Protein AF-0000000078837556 (afdb_homodimer)

Sequence (708 aa):
MTGGEASGSRTGGERTAYLVLGMHRSGTSAVTQLLSLAGARLPANVMPGDEYNQQGYFEPWKIAILNDERLRAAGSAWDDGFAFPFRPLAADDEALWSERARALFAEEYGRVRHPLMKDPRVTVLLPFWRKVLERQGVGARCVIPVRHPLAVAGSLQRRDGFPPEKSVLVWTAYMLAAEAYTRDLPRGFVAYDALLADWRGQVARIEAAHGAPLPKLDEKAARRIDQALSPDLRHNAGGGDLSGLGWSGDLAARVLDWFEAAARDARPARRILDEAAAEMGRRAAEMGPLVSPAARDLDVARTGLIEARRRAEHLEDVLTRQQPDLEAGWRARNALAAVEAELDAALAGEDPKSMTGGEASGSRTGGERTAYLVLGMHRSGTSAVTQLLSLAGARLPANVMPGDEYNQQGYFEPWKIAILNDERLRAAGSAWDDGFAFPFRPLAADDEALWSERARALFAEEYGRVRHPLMKDPRVTVLLPFWRKVLERQGVGARCVIPVRHPLAVAGSLQRRDGFPPEKSVLVWTAYMLAAEAYTRDLPRGFVAYDALLADWRGQVARIEAAHGAPLPKLDEKAARRIDQALSPDLRHNAGGGDLSGLGWSGDLAARVLDWFEAAARDARPARRILDEAAAEMGRRAAEMGPLVSPAARDLDVARTGLIEARRRAEHLEDVLTRQQPDLEAGWRARNALAAVEAELDAALAGEDPKS

Solvent-accessible surface area (backbone atoms only — not comparable to full-atom values): 36879 Å² total; per-residue (Å²): 138,84,79,76,79,78,78,75,74,77,79,71,74,86,29,35,28,40,36,44,32,22,40,73,77,27,44,52,65,61,53,47,51,50,42,40,50,22,48,31,38,65,42,72,56,49,40,72,36,46,96,86,36,73,88,32,45,78,30,36,50,69,57,51,51,50,47,49,51,54,32,41,74,60,47,20,26,89,75,16,52,60,41,43,70,69,70,83,63,58,69,73,58,43,50,54,52,40,51,53,50,43,52,49,48,40,69,33,44,61,84,55,53,33,36,37,48,41,44,44,55,48,20,43,38,34,76,60,50,51,52,40,33,51,77,68,63,34,43,64,36,37,40,33,43,43,54,49,48,61,24,28,16,53,52,39,28,75,74,72,62,47,48,57,53,43,36,24,25,25,37,39,25,20,46,51,28,38,50,68,76,35,73,91,42,37,48,22,52,39,37,41,71,51,38,45,74,36,48,66,65,47,47,53,49,36,23,61,41,51,71,43,76,67,78,39,70,47,72,69,32,49,54,50,45,58,65,68,51,43,64,82,68,64,78,63,86,40,76,80,73,42,68,81,44,49,71,40,17,47,51,31,48,57,51,47,53,46,50,56,39,36,37,69,72,43,82,64,68,65,63,60,57,52,50,50,50,49,50,48,49,54,50,34,73,72,44,31,74,56,42,24,49,47,33,22,50,34,52,52,32,47,53,48,26,53,51,28,44,51,49,28,50,49,48,49,49,51,52,60,66,43,46,64,52,39,52,52,10,52,51,25,42,53,50,41,53,49,52,49,52,52,50,53,54,56,63,63,68,66,72,68,86,118,137,84,79,76,79,78,76,75,72,76,79,71,76,84,31,35,30,38,37,44,32,23,38,74,77,26,44,54,64,60,54,48,50,50,42,41,51,21,50,30,36,65,43,73,55,49,39,74,35,48,97,86,36,72,87,30,46,76,30,36,50,70,57,51,50,49,46,49,52,53,32,39,76,60,47,21,29,89,77,15,52,60,42,42,69,69,68,83,63,58,68,73,57,43,50,56,52,40,52,52,50,43,51,48,48,42,70,36,44,61,84,56,54,32,33,37,48,42,44,44,58,45,20,45,38,34,75,61,50,51,52,40,31,52,76,66,63,32,43,64,35,36,40,34,42,42,53,49,49,62,25,27,17,54,54,39,29,75,74,73,61,46,49,59,52,42,38,25,24,27,36,39,25,21,45,50,28,39,50,68,78,35,72,92,42,35,49,22,53,39,36,41,69,51,38,46,76,36,49,66,63,47,48,53,49,37,23,60,43,52,70,44,75,67,79,38,70,46,72,68,33,49,54,50,45,58,66,68,52,43,64,82,70,64,77,61,86,37,76,77,76,41,65,81,45,49,70,40,17,48,50,29,46,57,51,48,52,44,50,55,39,35,37,69,72,43,81,63,66,65,63,60,56,52,52,49,51,50,49,48,49,54,49,35,72,71,44,32,74,54,42,22,50,48,34,21,51,34,52,52,30,46,53,50,26,53,53,28,42,51,50,29,51,50,48,49,50,52,52,59,66,43,45,63,52,40,52,50,10,53,51,25,43,54,49,42,52,49,53,50,51,50,51,53,52,57,63,64,67,64,72,68,87,122

Structure (mmCIF, N/CA/C/O backbone):
data_AF-0000000078837556-model_v1
#
loop_
_entity.id
_entity.type
_entity.pdbx_description
1 polymer 'Sulfotransferase family protein'
#
loop_
_atom_site.group_PDB
_atom_site.id
_atom_site.type_symbol
_atom_site.label_atom_id
_atom_site.label_alt_id
_atom_site.label_comp_id
_atom_site.label_asym_id
_atom_site.label_entity_id
_atom_site.label_seq_id
_atom_site.pdbx_PDB_ins_code
_atom_site.Cartn_x
_atom_site.Cartn_y
_atom_site.Cartn_z
_atom_site.occupancy
_atom_site.B_iso_or_equiv
_atom_site.auth_seq_id
_atom_site.auth_comp_id
_atom_site.auth_asym_id
_atom_site.auth_atom_id
_atom_site.pdbx_PDB_model_num
ATOM 1 N N . MET A 1 1 ? 20.953 -43.469 -61.406 1 31.42 1 MET A N 1
ATOM 2 C CA . MET A 1 1 ? 20.438 -44.094 -60.188 1 31.42 1 MET A CA 1
ATOM 3 C C . MET A 1 1 ? 20.375 -43.094 -59.031 1 31.42 1 MET A C 1
ATOM 5 O O . MET A 1 1 ? 21.391 -42.594 -58.562 1 31.42 1 MET A O 1
ATOM 9 N N . THR A 1 2 ? 19.344 -42.156 -59 1 31.36 2 THR A N 1
ATOM 10 C CA . THR A 1 2 ? 19.016 -40.938 -58.281 1 31.36 2 THR A CA 1
ATOM 11 C C . THR A 1 2 ? 18.656 -41.219 -56.844 1 31.36 2 THR A C 1
ATOM 13 O O . THR A 1 2 ? 17.656 -41.906 -56.594 1 31.36 2 THR A O 1
ATOM 16 N N . GLY A 1 3 ? 19.656 -41.562 -55.969 1 30.75 3 GLY A N 1
ATOM 17 C CA . GLY A 1 3 ? 19.438 -42 -54.594 1 30.75 3 GLY A CA 1
ATOM 18 C C . GLY A 1 3 ? 18.641 -41 -53.781 1 30.75 3 GLY A C 1
ATOM 19 O O . GLY A 1 3 ? 19.062 -39.844 -53.594 1 30.75 3 GLY A O 1
ATOM 20 N N . GLY A 1 4 ? 17.297 -41.094 -53.75 1 33.59 4 GLY A N 1
ATOM 21 C CA . GLY A 1 4 ? 16.344 -40.281 -53.031 1 33.59 4 GLY A CA 1
ATOM 22 C C . GLY A 1 4 ? 16.609 -40.188 -51.531 1 33.59 4 GLY A C 1
ATOM 23 O O . GLY A 1 4 ? 16.719 -41.219 -50.875 1 33.59 4 GLY A O 1
ATOM 24 N N . GLU A 1 5 ? 17.422 -39.188 -51.094 1 35.41 5 GLU A N 1
ATOM 25 C CA . GLU A 1 5 ? 17.734 -38.938 -49.719 1 35.41 5 GLU A CA 1
ATOM 26 C C . GLU A 1 5 ? 16.469 -38.844 -48.844 1 35.41 5 GLU A C 1
ATOM 28 O O . GLU A 1 5 ? 15.516 -38.156 -49.219 1 35.41 5 GLU A O 1
ATOM 33 N N . ALA A 1 6 ? 16.188 -39.938 -48.094 1 37.41 6 ALA A N 1
ATOM 34 C CA . ALA A 1 6 ? 15.117 -40.125 -47.094 1 37.41 6 ALA A CA 1
ATOM 35 C C . ALA A 1 6 ? 15.023 -38.906 -46.156 1 37.41 6 ALA A C 1
ATOM 37 O O . ALA A 1 6 ? 16.016 -38.5 -45.562 1 37.41 6 ALA A O 1
ATOM 38 N N . SER A 1 7 ? 14.117 -37.969 -46.406 1 33.69 7 SER A N 1
ATOM 39 C CA . SER A 1 7 ? 13.672 -36.875 -45.562 1 33.69 7 SER A CA 1
ATOM 40 C C . SER A 1 7 ? 13.328 -37.406 -44.156 1 33.69 7 SER A C 1
ATOM 42 O O . SER A 1 7 ? 12.398 -38.188 -44 1 33.69 7 SER A O 1
ATOM 44 N N . GLY A 1 8 ? 14.273 -37.781 -43.344 1 30.61 8 GLY A N 1
ATOM 45 C CA . GLY A 1 8 ? 14.023 -38.188 -41.969 1 30.61 8 GLY A CA 1
ATOM 46 C C . GLY A 1 8 ? 13.039 -37.281 -41.25 1 30.61 8 GLY A C 1
ATOM 47 O O . GLY A 1 8 ? 13.273 -36.062 -41.125 1 30.61 8 GLY A O 1
ATOM 48 N N . SER A 1 9 ? 11.711 -37.531 -41.406 1 30.77 9 SER A N 1
ATOM 49 C CA . SER A 1 9 ? 10.641 -36.906 -40.625 1 30.77 9 SER A CA 1
ATOM 50 C C . SER A 1 9 ? 11.016 -36.75 -39.156 1 30.77 9 SER A C 1
ATOM 52 O O . SER A 1 9 ? 11.359 -37.75 -38.5 1 30.77 9 SER A O 1
ATOM 54 N N . ARG A 1 10 ? 11.805 -35.781 -38.719 1 37.09 10 ARG A N 1
ATOM 55 C CA . ARG A 1 10 ? 12.016 -35.5 -37.312 1 37.09 10 ARG A CA 1
ATOM 56 C C . ARG A 1 10 ? 10.742 -35.75 -36.5 1 37.09 10 ARG A C 1
ATOM 58 O O . ARG A 1 10 ? 9.734 -35.094 -36.688 1 37.09 10 ARG A O 1
ATOM 65 N N . THR A 1 11 ? 10.234 -36.844 -36.281 1 37.25 11 THR A N 1
ATOM 66 C CA . THR A 1 11 ? 9.148 -37.219 -35.406 1 37.25 11 THR A CA 1
ATOM 67 C C . THR A 1 11 ? 9.227 -36.406 -34.094 1 37.25 11 THR A C 1
ATOM 69 O O . THR A 1 11 ? 9.828 -36.875 -33.125 1 37.25 11 THR A O 1
ATOM 72 N N . GLY A 1 12 ? 9.664 -35.219 -33.875 1 45.94 12 GLY A N 1
ATOM 73 C CA . GLY A 1 12 ? 9.867 -34.438 -32.656 1 45.94 12 GLY A CA 1
ATOM 74 C C . GLY A 1 12 ? 8.656 -34.406 -31.75 1 45.94 12 GLY A C 1
ATOM 75 O O . GLY A 1 12 ? 7.566 -34 -32.188 1 45.94 12 GLY A O 1
ATOM 76 N N . GLY A 1 13 ? 8.422 -35.281 -30.766 1 58.94 13 GLY A N 1
ATOM 77 C CA . GLY A 1 13 ? 7.312 -35.438 -29.844 1 58.94 13 GLY A CA 1
ATOM 78 C C . GLY A 1 13 ? 6.777 -34.094 -29.328 1 58.94 13 GLY A C 1
ATOM 79 O O . GLY A 1 13 ? 7.469 -33.094 -29.375 1 58.94 13 GLY A O 1
ATOM 80 N N . GLU A 1 14 ? 5.391 -33.906 -29.109 1 82.5 14 GLU A N 1
ATOM 81 C CA . GLU A 1 14 ? 4.637 -32.75 -28.688 1 82.5 14 GLU A CA 1
ATOM 82 C C . GLU A 1 14 ? 5.172 -32.188 -27.375 1 82.5 14 GLU A C 1
ATOM 84 O O . GLU A 1 14 ? 5.375 -32.938 -26.422 1 82.5 14 GLU A O 1
ATOM 89 N N . ARG A 1 15 ? 5.832 -31.016 -27.359 1 93.81 15 ARG A N 1
ATOM 90 C CA . ARG A 1 15 ? 6.305 -30.297 -26.172 1 93.81 15 ARG A CA 1
ATOM 91 C C . ARG A 1 15 ? 5.145 -29.922 -25.266 1 93.81 15 ARG A C 1
ATOM 93 O O . ARG A 1 15 ? 4.129 -29.391 -25.734 1 93.81 15 ARG A O 1
ATOM 100 N N . THR A 1 16 ? 5.238 -30.438 -24 1 97 16 THR A N 1
ATOM 101 C CA . THR A 1 16 ? 4.184 -30.156 -23.031 1 97 16 THR A CA 1
ATOM 102 C C . THR A 1 16 ? 4.77 -29.578 -21.75 1 97 16 THR A C 1
ATOM 104 O O . THR A 1 16 ? 5.617 -30.203 -21.109 1 97 16 THR A O 1
ATOM 107 N N . ALA A 1 17 ? 4.348 -28.375 -21.422 1 97.38 17 ALA A N 1
ATOM 108 C CA . ALA A 1 17 ? 4.781 -27.75 -20.172 1 97.38 17 ALA A CA 1
ATOM 109 C C . ALA A 1 17 ? 3.934 -28.219 -19 1 97.38 17 ALA A C 1
ATOM 111 O O . ALA A 1 17 ? 2.717 -28.391 -19.125 1 97.38 17 ALA A O 1
ATOM 112 N N . TYR A 1 18 ? 4.613 -28.516 -17.859 1 97.12 18 TYR A N 1
ATOM 113 C CA . TYR A 1 18 ? 3.93 -28.688 -16.594 1 97.12 18 TYR A CA 1
ATOM 114 C C . TYR A 1 18 ? 3.836 -27.375 -15.828 1 97.12 18 TYR A C 1
ATOM 116 O O . TYR A 1 18 ? 4.855 -26.75 -15.539 1 97.12 18 TYR A O 1
ATOM 124 N N . LEU A 1 19 ? 2.619 -26.938 -15.594 1 97.12 19 LEU A N 1
ATOM 125 C CA . LEU A 1 19 ? 2.363 -25.719 -14.844 1 97.12 19 LEU A CA 1
ATOM 126 C C . LEU A 1 19 ? 1.863 -26.031 -13.438 1 97.12 19 LEU A C 1
ATOM 128 O O . LEU A 1 19 ? 0.854 -26.719 -13.273 1 97.12 19 LEU A O 1
ATOM 132 N N . VAL A 1 20 ? 2.619 -25.594 -12.445 1 96.06 20 VAL A N 1
ATOM 133 C CA . VAL A 1 20 ? 2.143 -25.688 -11.07 1 96.06 20 VAL A CA 1
ATOM 134 C C . VAL A 1 20 ? 1.425 -24.391 -10.688 1 96.06 20 VAL A C 1
ATOM 136 O O . VAL A 1 20 ? 2.051 -23.328 -10.578 1 96.06 20 VAL A O 1
ATOM 139 N N . LEU A 1 21 ? 0.109 -24.469 -10.516 1 96.69 21 LEU A N 1
ATOM 140 C CA . LEU A 1 21 ? -0.729 -23.281 -10.32 1 96.69 21 LEU A CA 1
ATOM 141 C C . LEU A 1 21 ? -1.289 -23.234 -8.906 1 96.69 21 LEU A C 1
ATOM 143 O O . LEU A 1 21 ? -1.565 -24.281 -8.312 1 96.69 21 LEU A O 1
ATOM 147 N N . GLY A 1 22 ? -1.445 -22.031 -8.414 1 92.81 22 GLY A N 1
ATOM 148 C CA . GLY A 1 22 ? -1.969 -21.797 -7.078 1 92.81 22 GLY A CA 1
ATOM 149 C C . GLY A 1 22 ? -1.31 -20.641 -6.363 1 92.81 22 GLY A C 1
ATOM 150 O O . GLY A 1 22 ? -0.553 -19.875 -6.973 1 92.81 22 GLY A O 1
ATOM 151 N N . MET A 1 23 ? -1.648 -20.5 -5.129 1 86.56 23 MET A N 1
ATOM 152 C CA . MET A 1 23 ? -1.193 -19.359 -4.34 1 86.56 23 MET A CA 1
ATOM 153 C C . MET A 1 23 ? 0.16 -19.641 -3.699 1 86.56 23 MET A C 1
ATOM 155 O O . MET A 1 23 ? 0.544 -20.797 -3.541 1 86.56 23 MET A O 1
ATOM 159 N N . HIS A 1 24 ? 0.839 -18.562 -3.369 1 75.5 24 HIS A N 1
ATOM 160 C CA . HIS A 1 24 ? 2.053 -18.688 -2.568 1 75.5 24 HIS A CA 1
ATOM 161 C C . HIS A 1 24 ? 1.783 -19.453 -1.275 1 75.5 24 HIS A C 1
ATOM 163 O O . HIS A 1 24 ? 0.727 -19.281 -0.661 1 75.5 24 HIS A O 1
ATOM 169 N N . ARG A 1 25 ? 2.732 -20.328 -0.981 1 72.75 25 ARG A N 1
ATOM 170 C CA . ARG A 1 25 ? 2.723 -20.984 0.318 1 72.75 25 ARG A CA 1
ATOM 171 C C . ARG A 1 25 ? 1.619 -22.047 0.387 1 72.75 25 ARG A C 1
ATOM 173 O O . ARG A 1 25 ? 1.196 -22.438 1.477 1 72.75 25 ARG A O 1
ATOM 180 N N . SER A 1 26 ? 1.12 -22.453 -0.784 1 77.06 26 SER A N 1
ATOM 181 C CA . SER A 1 26 ? 0.03 -23.422 -0.825 1 77.06 26 SER A CA 1
ATOM 182 C C . SER A 1 26 ? 0.542 -24.812 -1.18 1 77.06 26 SER A C 1
ATOM 184 O O . SER A 1 26 ? -0.221 -25.656 -1.653 1 77.06 26 SER A O 1
ATOM 186 N N . GLY A 1 27 ? 1.842 -25.062 -1.08 1 75.19 27 GLY A N 1
ATOM 187 C CA . GLY A 1 27 ? 2.375 -26.391 -1.382 1 75.19 27 GLY A CA 1
ATOM 188 C C . GLY A 1 27 ? 2.914 -26.5 -2.795 1 75.19 27 GLY A C 1
ATOM 189 O O . GLY A 1 27 ? 3.227 -27.594 -3.258 1 75.19 27 GLY A O 1
ATOM 190 N N . THR A 1 28 ? 3.057 -25.422 -3.445 1 77.25 28 THR A N 1
ATOM 191 C CA . THR A 1 28 ? 3.525 -25.422 -4.828 1 77.25 28 THR A CA 1
ATOM 192 C C . THR A 1 28 ? 4.973 -25.891 -4.91 1 77.25 28 THR A C 1
ATOM 194 O O . THR A 1 28 ? 5.363 -26.547 -5.883 1 77.25 28 THR A O 1
ATOM 197 N N . SER A 1 29 ? 5.664 -25.703 -3.926 1 79.62 29 SER A N 1
ATOM 198 C CA . SER A 1 29 ? 7.066 -26.109 -3.934 1 79.62 29 SER A CA 1
ATOM 199 C C . SER A 1 29 ? 7.199 -27.625 -3.836 1 79.62 29 SER A C 1
ATOM 201 O O . SER A 1 29 ? 8.039 -28.234 -4.512 1 79.62 29 SER A O 1
ATOM 203 N N . ALA A 1 30 ? 6.379 -28.266 -3.049 1 82.88 30 ALA A N 1
ATOM 204 C CA . ALA A 1 30 ? 6.398 -29.719 -2.912 1 82.88 30 ALA A CA 1
ATOM 205 C C . ALA A 1 30 ? 5.996 -30.406 -4.219 1 82.88 30 ALA A C 1
ATOM 207 O O . ALA A 1 30 ? 6.637 -31.375 -4.645 1 82.88 30 ALA A O 1
ATOM 208 N N . VAL A 1 31 ? 4.961 -29.859 -4.797 1 89.88 31 VAL A N 1
ATOM 209 C CA . VAL A 1 31 ? 4.492 -30.391 -6.074 1 89.88 31 VAL A CA 1
ATOM 210 C C . VAL A 1 31 ? 5.57 -30.219 -7.137 1 89.88 31 VAL A C 1
ATOM 212 O O . VAL A 1 31 ? 5.816 -31.109 -7.945 1 89.88 31 VAL A O 1
ATOM 215 N N . THR A 1 32 ? 6.184 -29.062 -7.109 1 89.44 32 THR A N 1
ATOM 216 C CA . THR A 1 32 ? 7.238 -28.766 -8.07 1 89.44 32 THR A CA 1
ATOM 217 C C . THR A 1 32 ? 8.406 -29.734 -7.91 1 89.44 32 THR A C 1
ATOM 219 O O . THR A 1 32 ? 8.938 -30.25 -8.898 1 89.44 32 THR A O 1
ATOM 222 N N . GLN A 1 33 ? 8.789 -29.984 -6.723 1 87.88 33 GLN A N 1
ATOM 223 C CA . GLN A 1 33 ? 9.875 -30.938 -6.453 1 87.88 33 GLN A CA 1
ATOM 224 C C . GLN A 1 33 ? 9.516 -32.344 -6.949 1 87.88 33 GLN A C 1
ATOM 226 O O . GLN A 1 33 ? 10.344 -33 -7.574 1 87.88 33 GLN A O 1
ATOM 231 N N . LEU A 1 34 ? 8.352 -32.75 -6.695 1 91.62 34 LEU A N 1
ATOM 232 C CA . LEU A 1 34 ? 7.875 -34.062 -7.145 1 91.62 34 LEU A CA 1
ATOM 233 C C . LEU A 1 34 ? 7.949 -34.156 -8.664 1 91.62 34 LEU A C 1
ATOM 235 O O . LEU A 1 34 ? 8.492 -35.125 -9.188 1 91.62 34 LEU A O 1
ATOM 239 N N . LEU A 1 35 ? 7.465 -33.156 -9.359 1 94.12 35 LEU A N 1
ATOM 240 C CA . LEU A 1 35 ? 7.438 -33.156 -10.82 1 94.12 35 LEU A CA 1
ATOM 241 C C . LEU A 1 35 ? 8.844 -33.125 -11.391 1 94.12 35 LEU A C 1
ATOM 243 O O . LEU A 1 35 ? 9.133 -33.75 -12.406 1 94.12 35 LEU A O 1
ATOM 247 N N . SER A 1 36 ? 9.664 -32.312 -10.734 1 92.75 36 SER A N 1
ATOM 248 C CA . SER A 1 36 ? 11.055 -32.25 -11.172 1 92.75 36 SER A CA 1
ATOM 249 C C . SER A 1 36 ? 11.758 -33.594 -11.062 1 92.75 36 SER A C 1
ATOM 251 O O . SER A 1 36 ? 12.438 -34 -11.992 1 92.75 36 SER A O 1
ATOM 253 N N . LEU A 1 37 ? 11.562 -34.281 -10.008 1 92.06 37 LEU A N 1
ATOM 254 C CA . LEU A 1 37 ? 12.172 -35.594 -9.781 1 92.06 37 LEU A CA 1
ATOM 255 C C . LEU A 1 37 ? 11.555 -36.625 -10.688 1 92.06 37 LEU A C 1
ATOM 257 O O . LEU A 1 37 ? 12.188 -37.656 -10.992 1 92.06 37 LEU A O 1
ATOM 261 N N . ALA A 1 38 ? 10.344 -36.375 -11.141 1 94.5 38 ALA A N 1
ATOM 262 C CA . ALA A 1 38 ? 9.633 -37.281 -12.016 1 94.5 38 ALA A CA 1
ATOM 263 C C . ALA A 1 38 ? 9.906 -36.969 -13.484 1 94.5 38 ALA A C 1
ATOM 265 O O . ALA A 1 38 ? 9.242 -37.531 -14.367 1 94.5 38 ALA A O 1
ATOM 266 N N . GLY A 1 39 ? 10.805 -36 -13.766 1 93.69 39 GLY A N 1
ATOM 267 C CA . GLY A 1 39 ? 11.305 -35.906 -15.125 1 93.69 39 GLY A CA 1
ATOM 268 C C . GLY A 1 39 ? 11.016 -34.562 -15.781 1 93.69 39 GLY A C 1
ATOM 269 O O . GLY A 1 39 ? 11.555 -34.281 -16.844 1 93.69 39 GLY A O 1
ATOM 270 N N . ALA A 1 40 ? 10.086 -33.781 -15.234 1 94.88 40 ALA A N 1
ATOM 271 C CA . ALA A 1 40 ? 9.906 -32.438 -15.75 1 94.88 40 ALA A CA 1
ATOM 272 C C . ALA A 1 40 ? 11.133 -31.562 -15.469 1 94.88 40 ALA A C 1
ATOM 274 O O . ALA A 1 40 ? 11.828 -31.766 -14.469 1 94.88 40 ALA A O 1
ATOM 275 N N . ARG A 1 41 ? 11.391 -30.578 -16.328 1 93.44 41 ARG A N 1
ATOM 276 C CA . ARG A 1 41 ? 12.672 -29.875 -16.25 1 93.44 41 ARG A CA 1
ATOM 277 C C . ARG A 1 41 ? 12.492 -28.484 -15.656 1 93.44 41 ARG A C 1
ATOM 279 O O . ARG A 1 41 ? 11.719 -27.688 -16.172 1 93.44 41 ARG A O 1
ATOM 286 N N . LEU A 1 42 ? 13.242 -28.219 -14.617 1 91.69 42 LEU A N 1
ATOM 287 C CA . LEU A 1 42 ? 13.281 -26.906 -13.984 1 91.69 42 LEU A CA 1
ATOM 288 C C . LEU A 1 42 ? 13.984 -25.891 -14.883 1 91.69 42 LEU A C 1
ATOM 290 O O . LEU A 1 42 ? 14.719 -26.266 -15.789 1 91.69 42 LEU A O 1
ATOM 294 N N . PRO A 1 43 ? 13.703 -24.609 -14.664 1 89.88 43 PRO A N 1
ATOM 295 C CA . PRO A 1 43 ? 14.391 -23.578 -15.461 1 89.88 43 PRO A CA 1
ATOM 296 C C . PRO A 1 43 ? 15.891 -23.547 -15.195 1 89.88 43 PRO A C 1
ATOM 298 O O . PRO A 1 43 ? 16.359 -24.062 -14.18 1 89.88 43 PRO A O 1
ATOM 301 N N . ALA A 1 44 ? 16.609 -22.984 -16.109 1 83.88 44 ALA A N 1
ATOM 302 C CA . ALA A 1 44 ? 18.062 -22.922 -16.047 1 83.88 44 ALA A CA 1
ATOM 303 C C . ALA A 1 44 ? 18.531 -22.062 -14.883 1 83.88 44 ALA A C 1
ATOM 305 O O . ALA A 1 44 ? 19.562 -22.344 -14.266 1 83.88 44 ALA A O 1
ATOM 306 N N . ASN A 1 45 ? 17.812 -21.062 -14.617 1 78.31 45 ASN A N 1
ATOM 307 C CA . ASN A 1 45 ? 18.219 -20.094 -13.594 1 78.31 45 ASN A CA 1
ATOM 308 C C . ASN A 1 45 ? 17.234 -20.078 -12.43 1 78.31 45 ASN A C 1
ATOM 310 O O . ASN A 1 45 ? 16.25 -19.328 -12.461 1 78.31 45 ASN A O 1
ATOM 314 N N . VAL A 1 46 ? 17.484 -20.984 -11.469 1 71.38 46 VAL A N 1
ATOM 315 C CA . VAL A 1 46 ? 16.625 -21.031 -10.289 1 71.38 46 VAL A CA 1
ATOM 316 C C . VAL A 1 46 ? 17.25 -20.234 -9.148 1 71.38 46 VAL A C 1
ATOM 318 O O . VAL A 1 46 ? 18.469 -20.094 -9.086 1 71.38 46 VAL A O 1
ATOM 321 N N . MET A 1 47 ? 16.422 -19.453 -8.445 1 62.34 47 MET A N 1
ATOM 322 C CA . MET A 1 47 ? 16.891 -18.672 -7.297 1 62.34 47 MET A CA 1
ATOM 323 C C . MET A 1 47 ? 17.5 -19.594 -6.238 1 62.34 47 MET A C 1
ATOM 325 O O . MET A 1 47 ? 16.891 -20.609 -5.875 1 62.34 47 MET A O 1
ATOM 329 N N . PRO A 1 48 ? 18.844 -19.312 -5.957 1 56.56 48 PRO A N 1
ATOM 330 C CA . PRO A 1 48 ? 19.438 -20.125 -4.902 1 56.56 48 PRO A CA 1
ATOM 331 C C . PRO A 1 48 ? 18.641 -20.094 -3.604 1 56.56 48 PRO A C 1
ATOM 333 O O . PRO A 1 48 ? 17.938 -19.125 -3.332 1 56.56 48 PRO A O 1
ATOM 336 N N . GLY A 1 49 ? 18.484 -21.219 -2.994 1 55.12 49 GLY A N 1
ATOM 337 C CA . GLY A 1 49 ? 17.812 -21.312 -1.701 1 55.12 49 GLY A CA 1
ATOM 338 C C . GLY A 1 49 ? 18.406 -20.391 -0.658 1 55.12 49 GLY A C 1
ATOM 339 O O . GLY A 1 49 ? 19.5 -19.859 -0.836 1 55.12 49 GLY A O 1
ATOM 340 N N . ASP A 1 50 ? 17.516 -19.672 0.136 1 50.06 50 ASP A N 1
ATOM 341 C CA . ASP A 1 50 ? 17.969 -18.953 1.321 1 50.06 50 ASP A CA 1
ATOM 342 C C . ASP A 1 50 ? 17.781 -19.797 2.582 1 50.06 50 ASP A C 1
ATOM 344 O O . ASP A 1 50 ? 17.609 -21.016 2.5 1 50.06 50 ASP A O 1
ATOM 348 N N . GLU A 1 51 ? 18.203 -19.156 3.662 1 47.41 51 GLU A N 1
ATOM 349 C CA . GLU A 1 51 ? 18.156 -19.844 4.953 1 47.41 51 GLU A CA 1
ATOM 350 C C . GLU A 1 51 ? 16.812 -20.516 5.18 1 47.41 51 GLU A C 1
ATOM 352 O O . GLU A 1 51 ? 16.719 -21.516 5.891 1 47.41 51 GLU A O 1
ATOM 357 N N . TYR A 1 52 ? 15.867 -20.016 4.457 1 44.12 52 TYR A N 1
ATOM 358 C CA . TYR A 1 52 ? 14.523 -20.5 4.742 1 44.12 52 TYR A CA 1
ATOM 359 C C . TYR A 1 52 ? 14.148 -21.641 3.807 1 44.12 52 TYR A C 1
ATOM 361 O O . TYR A 1 52 ? 13.297 -22.469 4.141 1 44.12 52 TYR A O 1
ATOM 369 N N . ASN A 1 53 ? 14.758 -21.547 2.639 1 48.38 53 ASN A N 1
ATOM 370 C CA . ASN A 1 53 ? 14.547 -22.625 1.683 1 48.38 53 ASN A CA 1
ATOM 371 C C . ASN A 1 53 ? 15.867 -23.125 1.086 1 48.38 53 ASN A C 1
ATOM 373 O O . ASN A 1 53 ? 16.281 -22.656 0.021 1 48.38 53 ASN A O 1
ATOM 377 N N . GLN A 1 54 ? 16.469 -23.922 1.872 1 47.19 54 GLN A N 1
ATOM 378 C CA . GLN A 1 54 ? 17.797 -24.438 1.52 1 47.19 54 GLN A CA 1
ATOM 379 C C . GLN A 1 54 ? 17.781 -25.141 0.17 1 47.19 54 GLN A C 1
ATOM 381 O O . GLN A 1 54 ? 18.797 -25.234 -0.513 1 47.19 54 GLN A O 1
ATOM 386 N N . GLN A 1 55 ? 16.719 -25.688 -0.151 1 50.31 55 GLN A N 1
ATOM 387 C CA . GLN A 1 55 ? 16.656 -26.484 -1.368 1 50.31 55 GLN A CA 1
ATOM 388 C C . GLN A 1 55 ? 16.516 -25.609 -2.604 1 50.31 55 GLN A C 1
ATOM 390 O O . GLN A 1 55 ? 16.703 -26.062 -3.73 1 50.31 55 GLN A O 1
ATOM 395 N N . GLY A 1 56 ? 16.453 -24.219 -2.439 1 54.84 56 GLY A N 1
ATOM 396 C CA . GLY A 1 56 ? 16.344 -23.266 -3.521 1 54.84 56 GLY A CA 1
ATOM 397 C C . GLY A 1 56 ? 14.906 -22.969 -3.916 1 54.84 56 GLY A C 1
ATOM 398 O O . GLY A 1 56 ? 13.984 -23.672 -3.488 1 54.84 56 GLY A O 1
ATOM 399 N N . TYR A 1 57 ? 14.602 -21.734 -4.285 1 59.66 57 TYR A N 1
ATOM 400 C CA . TYR A 1 57 ? 13.273 -21.406 -4.793 1 59.66 57 TYR A CA 1
ATOM 401 C C . TYR A 1 57 ? 13.133 -21.812 -6.254 1 59.66 57 TYR A C 1
ATOM 403 O O . TYR A 1 57 ? 14.039 -21.594 -7.059 1 59.66 57 TYR A O 1
ATOM 411 N N . PHE A 1 58 ? 12.359 -22.906 -6.656 1 65.19 58 PHE A N 1
ATOM 412 C CA . PHE A 1 58 ? 12.078 -23.531 -7.945 1 65.19 58 PHE A CA 1
ATOM 413 C C . PHE A 1 58 ? 11.531 -22.5 -8.93 1 65.19 58 PHE A C 1
ATOM 415 O O . PHE A 1 58 ? 11.18 -22.844 -10.062 1 65.19 58 PHE A O 1
ATOM 422 N N . GLU A 1 59 ? 11.664 -21.203 -8.492 1 67.69 59 GLU A N 1
ATOM 423 C CA . GLU A 1 59 ? 11.039 -20.172 -9.328 1 67.69 59 GLU A CA 1
ATOM 424 C C . GLU A 1 59 ? 12.062 -19.516 -10.25 1 67.69 59 GLU A C 1
ATOM 426 O O . GLU A 1 59 ? 13.164 -19.156 -9.812 1 67.69 59 GLU A O 1
ATOM 431 N N . PRO A 1 60 ? 11.797 -19.594 -11.531 1 77.75 60 PRO A N 1
ATOM 432 C CA . PRO A 1 60 ? 12.617 -18.781 -12.43 1 77.75 60 PRO A CA 1
ATOM 433 C C . PRO A 1 60 ? 12.547 -17.297 -12.109 1 77.75 60 PRO A C 1
ATOM 435 O O . PRO A 1 60 ? 11.547 -16.641 -12.422 1 77.75 60 PRO A O 1
ATOM 438 N N . TRP A 1 61 ? 13.562 -16.734 -11.547 1 83.19 61 TRP A N 1
ATOM 439 C CA . TRP A 1 61 ? 13.516 -15.391 -10.977 1 83.19 61 TRP A CA 1
ATOM 440 C C . TRP A 1 61 ? 13.211 -14.352 -12.047 1 83.19 61 TRP A C 1
ATOM 442 O O . TRP A 1 61 ? 12.5 -13.383 -11.797 1 83.19 61 TRP A O 1
ATOM 452 N N . LYS A 1 62 ? 13.75 -14.539 -13.289 1 87.44 62 LYS A N 1
ATOM 453 C CA . LYS A 1 62 ? 13.484 -13.57 -14.344 1 87.44 62 LYS A CA 1
ATOM 454 C C . LYS A 1 62 ? 12.008 -13.586 -14.742 1 87.44 62 LYS A C 1
ATOM 456 O O . LYS A 1 62 ? 11.43 -12.539 -15.047 1 87.44 62 LYS A O 1
ATOM 461 N N . ILE A 1 63 ? 11.43 -14.758 -14.766 1 92.81 63 ILE A N 1
ATOM 462 C CA . ILE A 1 63 ? 10.016 -14.883 -15.086 1 92.81 63 ILE A CA 1
ATOM 463 C C . ILE A 1 63 ? 9.172 -14.289 -13.961 1 92.81 63 ILE A C 1
ATOM 465 O O . ILE A 1 63 ? 8.164 -13.625 -14.211 1 92.81 63 ILE A O 1
ATOM 469 N N . ALA A 1 64 ? 9.633 -14.547 -12.734 1 92.25 64 ALA A N 1
ATOM 470 C CA . ALA A 1 64 ? 8.945 -13.961 -11.586 1 92.25 64 ALA A CA 1
ATOM 471 C C . ALA A 1 64 ? 8.938 -12.438 -11.672 1 92.25 64 ALA A C 1
ATOM 473 O O . ALA A 1 64 ? 7.906 -11.805 -11.43 1 92.25 64 ALA A O 1
ATOM 474 N N . ILE A 1 65 ? 10.062 -11.875 -12.07 1 91.56 65 ILE A N 1
ATOM 475 C CA . ILE A 1 65 ? 10.188 -10.422 -12.211 1 91.56 65 ILE A CA 1
ATOM 476 C C . ILE A 1 65 ? 9.258 -9.93 -13.312 1 91.56 65 ILE A C 1
ATOM 478 O O . ILE A 1 65 ? 8.539 -8.938 -13.133 1 91.56 65 ILE A O 1
ATOM 482 N N . LEU A 1 66 ? 9.266 -10.633 -14.406 1 95.5 66 LEU A N 1
ATOM 483 C CA . LEU A 1 66 ? 8.391 -10.273 -15.516 1 95.5 66 LEU A CA 1
ATOM 484 C C . LEU A 1 66 ? 6.93 -10.289 -15.078 1 95.5 66 LEU A C 1
ATOM 486 O O . LEU A 1 66 ? 6.168 -9.375 -15.406 1 95.5 66 LEU A O 1
ATOM 490 N N . ASN A 1 67 ? 6.586 -11.344 -14.367 1 97 67 ASN A N 1
ATOM 491 C CA . ASN A 1 67 ? 5.199 -11.484 -13.93 1 97 67 ASN A CA 1
ATOM 492 C C . ASN A 1 67 ? 4.793 -10.344 -12.992 1 97 67 ASN A C 1
ATOM 494 O O . ASN A 1 67 ? 3.68 -9.828 -13.086 1 97 67 ASN A O 1
ATOM 498 N N . ASP A 1 68 ? 5.66 -9.969 -12.109 1 96.19 68 ASP A N 1
ATOM 499 C CA . ASP A 1 68 ? 5.395 -8.844 -11.219 1 96.19 68 ASP A CA 1
ATOM 500 C C . ASP A 1 68 ? 5.172 -7.562 -12.008 1 96.19 68 ASP A C 1
ATOM 502 O O . ASP A 1 68 ? 4.223 -6.82 -11.742 1 96.19 68 ASP A O 1
ATOM 506 N N . GLU A 1 69 ? 6.062 -7.348 -12.953 1 96.31 69 GLU A N 1
ATOM 507 C CA . GLU A 1 69 ? 5.969 -6.145 -13.773 1 96.31 69 GLU A CA 1
ATOM 508 C C . GLU A 1 69 ? 4.684 -6.137 -14.602 1 96.31 69 GLU A C 1
ATOM 510 O O . GLU A 1 69 ? 4.047 -5.094 -14.758 1 96.31 69 GLU A O 1
ATOM 515 N N . ARG A 1 70 ? 4.371 -7.293 -15.102 1 97.94 70 ARG A N 1
ATOM 516 C CA . ARG A 1 70 ? 3.156 -7.398 -15.906 1 97.94 70 ARG A CA 1
ATOM 517 C C . ARG A 1 70 ? 1.916 -7.133 -15.055 1 97.94 70 ARG A C 1
ATOM 519 O O . ARG A 1 70 ? 0.964 -6.5 -15.523 1 97.94 70 ARG A O 1
ATOM 526 N N . LEU A 1 71 ? 1.856 -7.652 -13.875 1 98.06 71 LEU A N 1
ATOM 527 C CA . LEU A 1 71 ? 0.749 -7.379 -12.961 1 98.06 71 LEU A CA 1
ATOM 528 C C . LEU A 1 71 ? 0.656 -5.891 -12.648 1 98.06 71 LEU A C 1
ATOM 530 O O . LEU A 1 71 ? -0.432 -5.312 -12.688 1 98.06 71 LEU A O 1
ATOM 534 N N . ARG A 1 72 ? 1.78 -5.234 -12.422 1 96.62 72 ARG A N 1
ATOM 535 C CA . ARG A 1 72 ? 1.811 -3.807 -12.125 1 96.62 72 ARG A CA 1
ATOM 536 C C . ARG A 1 72 ? 1.301 -2.99 -13.312 1 96.62 72 ARG A C 1
ATOM 538 O O . ARG A 1 72 ? 0.574 -2.012 -13.133 1 96.62 72 ARG A O 1
ATOM 545 N N . ALA A 1 73 ? 1.707 -3.436 -14.477 1 96.69 73 ALA A N 1
ATOM 546 C CA . ALA A 1 73 ? 1.302 -2.727 -15.688 1 96.69 73 ALA A CA 1
ATOM 547 C C . ALA A 1 73 ? -0.217 -2.709 -15.836 1 96.69 73 ALA A C 1
ATOM 549 O O . ALA A 1 73 ? -0.778 -1.803 -16.453 1 96.69 73 ALA A O 1
ATOM 550 N N . ALA A 1 74 ? -0.857 -3.688 -15.211 1 97.06 74 ALA A N 1
ATOM 551 C CA . ALA A 1 74 ? -2.314 -3.77 -15.273 1 97.06 74 ALA A CA 1
ATOM 552 C C . ALA A 1 74 ? -2.949 -3.223 -14 1 97.06 74 ALA A C 1
ATOM 554 O O . ALA A 1 74 ? -4.137 -3.447 -13.742 1 97.06 74 ALA A O 1
ATOM 555 N N . GLY A 1 75 ? -2.158 -2.594 -13.203 1 95.62 75 GLY A N 1
ATOM 556 C CA . GLY A 1 75 ? -2.682 -1.958 -12 1 95.62 75 GLY A CA 1
ATOM 557 C C . GLY A 1 75 ? -2.918 -2.934 -10.867 1 95.62 75 GLY A C 1
ATOM 558 O O . GLY A 1 75 ? -3.809 -2.727 -10.039 1 95.62 75 GLY A O 1
ATOM 559 N N . SER A 1 76 ? -2.174 -3.971 -10.828 1 97.19 76 SER A N 1
ATOM 560 C CA . SER A 1 76 ? -2.348 -5.027 -9.836 1 97.19 76 SER A CA 1
ATOM 561 C C . SER A 1 76 ? -1.012 -5.434 -9.219 1 97.19 76 SER A C 1
ATOM 563 O O . SER A 1 76 ? -0.006 -4.742 -9.398 1 97.19 76 SER A O 1
ATOM 565 N N . ALA A 1 77 ? -1.015 -6.449 -8.383 1 97.38 77 ALA A N 1
ATOM 566 C CA . ALA A 1 77 ? 0.154 -7.051 -7.746 1 97.38 77 ALA A CA 1
ATOM 567 C C . ALA A 1 77 ? -0.124 -8.492 -7.344 1 97.38 77 ALA A C 1
ATOM 569 O O . ALA A 1 77 ? -1.268 -8.953 -7.402 1 97.38 77 ALA A O 1
ATOM 570 N N . TRP A 1 78 ? 0.941 -9.164 -7 1 95.75 78 TRP A N 1
ATOM 571 C CA . TRP A 1 78 ? 0.804 -10.586 -6.691 1 95.75 78 TRP A CA 1
ATOM 572 C C . TRP A 1 78 ? -0.111 -10.797 -5.488 1 95.75 78 TRP A C 1
ATOM 574 O O . TRP A 1 78 ? -0.764 -11.836 -5.375 1 95.75 78 TRP A O 1
ATOM 584 N N . ASP A 1 79 ? -0.226 -9.789 -4.605 1 96.25 79 ASP A N 1
ATOM 585 C CA . ASP A 1 79 ? -1.021 -9.93 -3.389 1 96.25 79 ASP A CA 1
ATOM 586 C C . ASP A 1 79 ? -2.283 -9.078 -3.451 1 96.25 79 ASP A C 1
ATOM 588 O O . ASP A 1 79 ? -2.805 -8.648 -2.418 1 96.25 79 ASP A O 1
ATOM 592 N N . ASP A 1 80 ? -2.639 -8.734 -4.676 1 97.31 80 ASP A N 1
ATOM 593 C CA . ASP A 1 80 ? -3.926 -8.086 -4.926 1 97.31 80 ASP A CA 1
ATOM 594 C C . ASP A 1 80 ? -5.078 -9.078 -4.746 1 97.31 80 ASP A C 1
ATOM 596 O O . ASP A 1 80 ? -5.191 -10.047 -5.496 1 97.31 80 ASP A O 1
ATOM 600 N N . GLY A 1 81 ? -5.973 -8.836 -3.785 1 96.75 81 GLY A N 1
ATOM 601 C CA . GLY A 1 81 ? -7.113 -9.703 -3.533 1 96.75 81 GLY A CA 1
ATOM 602 C C . GLY A 1 81 ? -8.078 -9.773 -4.699 1 96.75 81 GLY A C 1
ATOM 603 O O . GLY A 1 81 ? -8.945 -10.648 -4.75 1 96.75 81 GLY A O 1
ATOM 604 N N . PHE A 1 82 ? -7.898 -8.906 -5.672 1 97.69 82 PHE A N 1
ATOM 605 C CA . PHE A 1 82 ? -8.781 -8.867 -6.832 1 97.69 82 PHE A CA 1
ATOM 606 C C . PHE A 1 82 ? -7.988 -9.039 -8.125 1 97.69 82 PHE A C 1
ATOM 608 O O . PHE A 1 82 ? -8.312 -8.43 -9.141 1 97.69 82 PHE A O 1
ATOM 615 N N . ALA A 1 83 ? -6.957 -9.805 -8 1 97.12 83 ALA A N 1
ATOM 616 C CA . ALA A 1 83 ? -6.125 -10.086 -9.164 1 97.12 83 ALA A CA 1
ATOM 617 C C . ALA A 1 83 ? -6.871 -10.969 -10.164 1 97.12 83 ALA A C 1
ATOM 619 O O . ALA A 1 83 ? -6.441 -11.117 -11.312 1 97.12 83 ALA A O 1
ATOM 620 N N . PHE A 1 84 ? -7.926 -11.625 -9.781 1 97.12 84 PHE A N 1
ATOM 621 C CA . PHE A 1 84 ? -8.844 -12.375 -10.625 1 97.12 84 PHE A CA 1
ATOM 622 C C . PHE A 1 84 ? -10.141 -11.602 -10.844 1 97.12 84 PHE A C 1
ATOM 624 O O . PHE A 1 84 ? -10.727 -11.086 -9.898 1 97.12 84 PHE A O 1
ATOM 631 N N . PRO A 1 85 ? -10.656 -11.398 -12.047 1 96.62 85 PRO A N 1
ATOM 632 C CA . PRO A 1 85 ? -10.195 -12.047 -13.273 1 96.62 85 PRO A CA 1
ATOM 633 C C . PRO A 1 85 ? -9.008 -11.328 -13.914 1 96.62 85 PRO A C 1
ATOM 635 O O . PRO A 1 85 ? -8.664 -10.219 -13.492 1 96.62 85 PRO A O 1
ATOM 638 N N . PHE A 1 86 ? -8.453 -11.977 -14.891 1 96.94 86 PHE A N 1
ATOM 639 C CA . PHE A 1 86 ? -7.324 -11.469 -15.664 1 96.94 86 PHE A CA 1
ATOM 640 C C . PHE A 1 86 ? -7.668 -10.125 -16.297 1 96.94 86 PHE A C 1
ATOM 642 O O . PHE A 1 86 ? -8.766 -9.945 -16.812 1 96.94 86 PHE A O 1
ATOM 649 N N . ARG A 1 87 ? -6.719 -9.156 -16.203 1 95.75 87 ARG A N 1
ATOM 650 C CA . ARG A 1 87 ? -6.863 -7.832 -16.812 1 95.75 87 ARG A CA 1
ATOM 651 C C . ARG A 1 87 ? -5.973 -7.691 -18.031 1 95.75 87 ARG A C 1
ATOM 653 O O . ARG A 1 87 ? -4.762 -7.477 -17.906 1 95.75 87 ARG A O 1
ATOM 660 N N . PRO A 1 88 ? -6.559 -7.738 -19.188 1 96.25 88 PRO A N 1
ATOM 661 C CA . PRO A 1 88 ? -5.746 -7.566 -20.391 1 96.25 88 PRO A CA 1
ATOM 662 C C . PRO A 1 88 ? -5.309 -6.117 -20.594 1 96.25 88 PRO A C 1
ATOM 664 O O . PRO A 1 88 ? -5.996 -5.191 -20.172 1 96.25 88 PRO A O 1
ATOM 667 N N . LEU A 1 89 ? -4.195 -5.969 -21.203 1 97 89 LEU A N 1
ATOM 668 C CA . LEU A 1 89 ? -3.727 -4.656 -21.625 1 97 89 LEU A CA 1
ATOM 669 C C . LEU A 1 89 ? -4.129 -4.379 -23.062 1 97 89 LEU A C 1
ATOM 671 O O . LEU A 1 89 ? -4.727 -5.234 -23.734 1 97 89 LEU A O 1
ATOM 675 N N . ALA A 1 90 ? -3.836 -3.102 -23.469 1 96.25 90 ALA A N 1
ATOM 676 C CA . ALA A 1 90 ? -4.035 -2.789 -24.875 1 96.25 90 ALA A CA 1
ATOM 677 C C . ALA A 1 90 ? -3.219 -3.723 -25.766 1 96.25 90 ALA A C 1
ATOM 679 O O . ALA A 1 90 ? -2.129 -4.156 -25.391 1 96.25 90 ALA A O 1
ATOM 680 N N . ALA A 1 91 ? -3.744 -3.957 -26.922 1 94.44 91 ALA A N 1
ATOM 681 C CA . ALA A 1 91 ? -3.201 -4.977 -27.812 1 94.44 91 ALA A CA 1
ATOM 682 C C . ALA A 1 91 ? -1.709 -4.758 -28.062 1 94.44 91 ALA A C 1
ATOM 684 O O . ALA A 1 91 ? -0.918 -5.699 -27.984 1 94.44 91 ALA A O 1
ATOM 685 N N . ASP A 1 92 ? -1.328 -3.537 -28.297 1 94.75 92 ASP A N 1
ATOM 686 C CA . ASP A 1 92 ? 0.072 -3.238 -28.578 1 94.75 92 ASP A CA 1
ATOM 687 C C . ASP A 1 92 ? 0.948 -3.508 -27.359 1 94.75 92 ASP A C 1
ATOM 689 O O . ASP A 1 92 ? 2.053 -4.039 -27.484 1 94.75 92 ASP A O 1
ATOM 693 N N . ASP A 1 93 ? 0.455 -3.211 -26.188 1 95.75 93 ASP A N 1
ATOM 694 C CA . ASP A 1 93 ? 1.19 -3.455 -24.953 1 95.75 93 ASP A CA 1
ATOM 695 C C . ASP A 1 93 ? 1.286 -4.949 -24.656 1 95.75 93 ASP A C 1
ATOM 697 O O . ASP A 1 93 ? 2.348 -5.445 -24.281 1 95.75 93 ASP A O 1
ATOM 701 N N . GLU A 1 94 ? 0.149 -5.613 -24.875 1 95.5 94 GLU A N 1
ATOM 702 C CA . GLU A 1 94 ? 0.132 -7.051 -24.641 1 95.5 94 GLU A CA 1
ATOM 703 C C . GLU A 1 94 ? 1.145 -7.77 -25.516 1 95.5 94 GLU A C 1
ATOM 705 O O . GLU A 1 94 ? 1.782 -8.734 -25.094 1 95.5 94 GLU A O 1
ATOM 710 N N . ALA A 1 95 ? 1.304 -7.289 -26.734 1 94.88 95 ALA A N 1
ATOM 711 C CA . ALA A 1 95 ? 2.236 -7.895 -27.688 1 94.88 95 ALA A CA 1
ATOM 712 C C . ALA A 1 95 ? 3.676 -7.762 -27.203 1 94.88 95 ALA A C 1
ATOM 714 O O . ALA A 1 95 ? 4.469 -8.695 -27.328 1 94.88 95 ALA A O 1
ATOM 715 N N . LEU A 1 96 ? 3.955 -6.609 -26.641 1 96.31 96 LEU A N 1
ATOM 716 C CA . LEU A 1 96 ? 5.301 -6.375 -26.125 1 96.31 96 LEU A CA 1
ATOM 717 C C . LEU A 1 96 ? 5.602 -7.305 -24.969 1 96.31 96 LEU A C 1
ATOM 719 O O . LEU A 1 96 ? 6.695 -7.871 -24.875 1 96.31 96 LEU A O 1
ATOM 723 N N . TRP A 1 97 ? 4.66 -7.508 -24.094 1 97.5 97 TRP A N 1
ATOM 724 C CA . TRP A 1 97 ? 4.832 -8.406 -22.969 1 97.5 97 TRP A CA 1
ATOM 725 C C . TRP A 1 97 ? 4.969 -9.852 -23.438 1 97.5 97 TRP A C 1
ATOM 727 O O . TRP A 1 97 ? 5.781 -10.609 -22.891 1 97.5 97 TRP A O 1
ATOM 737 N N . SER A 1 98 ? 4.211 -10.18 -24.406 1 96.56 98 SER A N 1
ATOM 738 C CA . SER A 1 98 ? 4.238 -11.539 -24.938 1 96.56 98 SER A CA 1
ATOM 739 C C . SER A 1 98 ? 5.602 -11.867 -25.531 1 96.56 98 SER A C 1
ATOM 741 O O . SER A 1 98 ? 6.109 -12.977 -25.375 1 96.56 98 SER A O 1
ATOM 743 N N . GLU A 1 99 ? 6.133 -10.906 -26.203 1 96.88 99 GLU A N 1
ATOM 744 C CA . GLU A 1 99 ? 7.445 -11.102 -26.812 1 96.88 99 GLU A CA 1
ATOM 745 C C . GLU A 1 99 ? 8.516 -11.289 -25.734 1 96.88 99 GLU A C 1
ATOM 747 O O . GLU A 1 99 ? 9.406 -12.133 -25.891 1 96.88 99 GLU A O 1
ATOM 752 N N . ARG A 1 100 ? 8.438 -10.516 -24.75 1 97 100 ARG A N 1
ATOM 753 C CA . ARG A 1 100 ? 9.375 -10.641 -23.641 1 97 100 ARG A CA 1
ATOM 754 C C . ARG A 1 100 ? 9.234 -11.992 -22.953 1 97 100 ARG A C 1
ATOM 756 O O . ARG A 1 100 ? 10.234 -12.633 -22.625 1 97 100 ARG A O 1
ATOM 763 N N . ALA A 1 101 ? 8.023 -12.422 -22.75 1 97.81 101 ALA A N 1
ATOM 764 C CA . ALA A 1 101 ? 7.746 -13.695 -22.078 1 97.81 101 ALA A CA 1
ATOM 765 C C . ALA A 1 101 ? 8.242 -14.875 -22.922 1 97.81 101 ALA A C 1
ATOM 767 O O . ALA A 1 101 ? 8.805 -15.828 -22.375 1 97.81 101 ALA A O 1
ATOM 768 N N . ARG A 1 102 ? 8.031 -14.727 -24.203 1 96.81 102 ARG A N 1
ATOM 769 C CA . ARG A 1 102 ? 8.492 -15.773 -25.109 1 96.81 102 ARG A CA 1
ATOM 770 C C . ARG A 1 102 ? 10.008 -15.914 -25.062 1 96.81 102 ARG A C 1
ATOM 772 O O . ARG A 1 102 ? 10.531 -17.031 -25 1 96.81 102 ARG A O 1
ATOM 779 N N . ALA A 1 103 ? 10.625 -14.781 -25.094 1 95.88 103 ALA A N 1
ATOM 780 C CA . ALA A 1 103 ? 12.086 -14.781 -25.047 1 95.88 103 ALA A CA 1
ATOM 781 C C . ALA A 1 103 ? 12.602 -15.375 -23.734 1 95.88 103 ALA A C 1
ATOM 783 O O . ALA A 1 103 ? 13.539 -16.172 -23.734 1 95.88 103 ALA A O 1
ATOM 784 N N . LEU A 1 104 ? 11.977 -15.023 -22.703 1 94.75 104 LEU A N 1
ATOM 785 C CA . LEU A 1 104 ? 12.406 -15.508 -21.391 1 94.75 104 LEU A CA 1
ATOM 786 C C . LEU A 1 104 ? 12.141 -17 -21.25 1 94.75 104 LEU A C 1
ATOM 788 O O . LEU A 1 104 ? 12.953 -17.734 -20.672 1 94.75 104 LEU A O 1
ATOM 792 N N . PHE A 1 105 ? 11.008 -17.453 -21.734 1 95.5 105 PHE A N 1
ATOM 793 C CA . PHE A 1 105 ? 10.688 -18.875 -21.688 1 95.5 105 PHE A CA 1
ATOM 794 C C . PHE A 1 105 ? 11.719 -19.672 -22.469 1 95.5 105 PHE A C 1
ATOM 796 O O . PHE A 1 105 ? 12.18 -20.719 -22 1 95.5 105 PHE A O 1
ATOM 803 N N . ALA A 1 106 ? 12.07 -19.141 -23.594 1 93.88 106 ALA A N 1
ATOM 804 C CA . ALA A 1 106 ? 13.07 -19.812 -24.422 1 93.88 106 ALA A CA 1
ATOM 805 C C . ALA A 1 106 ? 14.43 -19.844 -23.719 1 93.88 106 ALA A C 1
ATOM 807 O O . ALA A 1 106 ? 15.148 -20.844 -23.797 1 93.88 106 ALA A O 1
ATOM 808 N N . GLU A 1 107 ? 14.727 -18.75 -23.125 1 91.62 107 GLU A N 1
ATOM 809 C CA . GLU A 1 107 ? 15.992 -18.656 -22.391 1 91.62 107 GLU A CA 1
ATOM 810 C C . GLU A 1 107 ? 16.047 -19.641 -21.234 1 91.62 107 GLU A C 1
ATOM 812 O O . GLU A 1 107 ? 17.062 -20.297 -21.016 1 91.62 107 GLU A O 1
ATOM 817 N N . GLU A 1 108 ? 14.961 -19.812 -20.578 1 92.06 108 GLU A N 1
ATOM 818 C CA . GLU A 1 108 ? 14.922 -20.609 -19.344 1 92.06 108 GLU A CA 1
ATOM 819 C C . GLU A 1 108 ? 14.773 -22.094 -19.641 1 92.06 108 GLU A C 1
ATOM 821 O O . GLU A 1 108 ? 15.297 -22.938 -18.906 1 92.06 108 GLU A O 1
ATOM 826 N N . TYR A 1 109 ? 14.086 -22.438 -20.719 1 93.5 109 TYR A N 1
ATOM 827 C CA . TYR A 1 109 ? 13.719 -23.828 -20.891 1 93.5 109 TYR A CA 1
ATOM 828 C C . TYR A 1 109 ? 14.289 -24.391 -22.188 1 93.5 109 TYR A C 1
ATOM 830 O O . TYR A 1 109 ? 14.336 -25.609 -22.375 1 93.5 109 TYR A O 1
ATOM 838 N N . GLY A 1 110 ? 14.742 -23.531 -23.094 1 91.75 110 GLY A N 1
ATOM 839 C CA . GLY A 1 110 ? 15.273 -23.984 -24.375 1 91.75 110 GLY A CA 1
ATOM 840 C C . GLY A 1 110 ? 14.328 -24.906 -25.125 1 91.75 110 GLY A C 1
ATOM 841 O O . GLY A 1 110 ? 13.156 -24.562 -25.312 1 91.75 110 GLY A O 1
ATOM 842 N N . ARG A 1 111 ? 14.836 -26.109 -25.469 1 91.81 111 ARG A N 1
ATOM 843 C CA . ARG A 1 111 ? 14.039 -27.016 -26.281 1 91.81 111 ARG A CA 1
ATOM 844 C C . ARG A 1 111 ? 13.633 -28.266 -25.484 1 91.81 111 ARG A C 1
ATOM 846 O O . ARG A 1 111 ? 13.289 -29.297 -26.078 1 91.81 111 ARG A O 1
ATOM 853 N N . VAL A 1 112 ? 13.602 -28.125 -24.25 1 93.56 112 VAL A N 1
ATOM 854 C CA . VAL A 1 112 ? 13.273 -29.281 -23.438 1 93.56 112 VAL A CA 1
ATOM 855 C C . VAL A 1 112 ? 11.836 -29.719 -23.703 1 93.56 112 VAL A C 1
ATOM 857 O O . VAL A 1 112 ? 10.969 -28.891 -23.969 1 93.56 112 VAL A O 1
ATOM 860 N N . ARG A 1 113 ? 11.617 -30.953 -23.609 1 94.81 113 ARG A N 1
ATOM 861 C CA . ARG A 1 113 ? 10.32 -31.531 -23.969 1 94.81 113 ARG A CA 1
ATOM 862 C C . ARG A 1 113 ? 9.266 -31.203 -22.922 1 94.81 113 ARG A C 1
ATOM 864 O O . ARG A 1 113 ? 8.094 -30.984 -23.266 1 94.81 113 ARG A O 1
ATOM 871 N N . HIS A 1 114 ? 9.672 -31.203 -21.625 1 96.69 114 HIS A N 1
ATOM 872 C CA . HIS A 1 114 ? 8.719 -31.016 -20.531 1 96.69 114 HIS A CA 1
ATOM 873 C C . HIS A 1 114 ? 9.18 -29.922 -19.578 1 96.69 114 HIS A C 1
ATOM 875 O O . HIS A 1 114 ? 9.555 -30.219 -18.438 1 96.69 114 HIS A O 1
ATOM 881 N N . PRO A 1 115 ? 9.039 -28.641 -20.031 1 95.81 115 PRO A N 1
ATOM 882 C CA . PRO A 1 115 ? 9.367 -27.562 -19.094 1 95.81 115 PRO A CA 1
ATOM 883 C C . PRO A 1 115 ? 8.461 -27.547 -17.875 1 95.81 115 PRO A C 1
ATOM 885 O O . PRO A 1 115 ? 7.262 -27.812 -17.984 1 95.81 115 PRO A O 1
ATOM 888 N N . LEU A 1 116 ? 9.078 -27.344 -16.719 1 95.5 116 LEU A N 1
ATOM 889 C CA . LEU A 1 116 ? 8.352 -27.203 -15.461 1 95.5 116 LEU A CA 1
ATOM 890 C C . LEU A 1 116 ? 8.336 -25.734 -15.008 1 95.5 116 LEU A C 1
ATOM 892 O O . LEU A 1 116 ? 9.367 -25.203 -14.602 1 95.5 116 LEU A O 1
ATOM 896 N N . MET A 1 117 ? 7.184 -25.109 -15.133 1 93.31 117 MET A N 1
ATOM 897 C CA . MET A 1 117 ? 7.055 -23.703 -14.742 1 93.31 117 MET A CA 1
ATOM 898 C C . MET A 1 117 ? 6.258 -23.562 -13.453 1 93.31 117 MET A C 1
ATOM 900 O O . MET A 1 117 ? 5.105 -24 -13.383 1 93.31 117 MET A O 1
ATOM 904 N N . LYS A 1 118 ? 6.926 -22.984 -12.492 1 91.94 118 LYS A N 1
ATOM 905 C CA . LYS A 1 118 ? 6.289 -22.719 -11.211 1 91.94 118 LYS A CA 1
ATOM 906 C C . LYS A 1 118 ? 6.516 -21.266 -10.781 1 91.94 118 LYS A C 1
ATOM 908 O O . LYS A 1 118 ? 7.617 -20.906 -10.367 1 91.94 118 LYS A O 1
ATOM 913 N N . ASP A 1 119 ? 5.543 -20.531 -10.805 1 91.19 119 ASP A N 1
ATOM 914 C CA . ASP A 1 119 ? 5.383 -19.188 -10.25 1 91.19 119 ASP A CA 1
ATOM 915 C C . ASP A 1 119 ? 3.918 -18.891 -9.938 1 91.19 119 ASP A C 1
ATOM 917 O O . ASP A 1 119 ? 3.086 -18.828 -10.844 1 91.19 119 ASP A O 1
ATOM 921 N N . PRO A 1 120 ? 3.719 -18.672 -8.648 1 92.94 120 PRO A N 1
ATOM 922 C CA . PRO A 1 120 ? 2.316 -18.438 -8.297 1 92.94 120 PRO A CA 1
ATOM 923 C C . PRO A 1 120 ? 1.66 -17.359 -9.141 1 92.94 120 PRO A C 1
ATOM 925 O O . PRO A 1 120 ? 0.47 -17.453 -9.453 1 92.94 120 PRO A O 1
ATOM 928 N N . ARG A 1 121 ? 2.369 -16.453 -9.617 1 96.5 121 ARG A N 1
ATOM 929 C CA . ARG A 1 121 ? 1.803 -15.344 -10.375 1 96.5 121 ARG A CA 1
ATOM 930 C C . ARG A 1 121 ? 1.292 -15.812 -11.734 1 96.5 121 ARG A C 1
ATOM 932 O O . ARG A 1 121 ? 0.411 -15.188 -12.32 1 96.5 121 ARG A O 1
ATOM 939 N N . VAL A 1 122 ? 1.847 -16.875 -12.211 1 96.69 122 VAL A N 1
ATOM 940 C CA . VAL A 1 122 ? 1.392 -17.438 -13.477 1 96.69 122 VAL A CA 1
ATOM 941 C C . VAL A 1 122 ? -0.091 -17.797 -13.383 1 96.69 122 VAL A C 1
ATOM 943 O O . VAL A 1 122 ? -0.822 -17.703 -14.367 1 96.69 122 VAL A O 1
ATOM 946 N N . THR A 1 123 ? -0.549 -18.078 -12.18 1 97.75 123 THR A N 1
ATOM 947 C CA . THR A 1 123 ? -1.933 -18.5 -11.977 1 97.75 123 THR A CA 1
ATOM 948 C C . THR A 1 123 ? -2.895 -17.391 -12.398 1 97.75 123 THR A C 1
ATOM 950 O O . THR A 1 123 ? -3.77 -17.609 -13.242 1 97.75 123 THR A O 1
ATOM 953 N N . VAL A 1 124 ? -2.664 -16.203 -11.953 1 98.19 124 VAL A N 1
ATOM 954 C CA . VAL A 1 124 ? -3.568 -15.094 -12.273 1 98.19 124 VAL A CA 1
ATOM 955 C C . VAL A 1 124 ? -3.197 -14.5 -13.625 1 98.19 124 VAL A C 1
ATOM 957 O O . VAL A 1 124 ? -3.98 -13.75 -14.211 1 98.19 124 VAL A O 1
ATOM 960 N N . LEU A 1 125 ? -2.07 -14.891 -14.172 1 98.44 125 LEU A N 1
ATOM 961 C CA . LEU A 1 125 ? -1.623 -14.422 -15.477 1 98.44 125 LEU A CA 1
ATOM 962 C C . LEU A 1 125 ? -1.736 -15.523 -16.516 1 98.44 125 LEU A C 1
ATOM 964 O O . LEU A 1 125 ? -1.196 -15.398 -17.625 1 98.44 125 LEU A O 1
ATOM 968 N N . LEU A 1 126 ? -2.471 -16.578 -16.188 1 98.5 126 LEU A N 1
ATOM 969 C CA . LEU A 1 126 ? -2.443 -17.766 -17.031 1 98.5 126 LEU A CA 1
ATOM 970 C C . LEU A 1 126 ? -2.957 -17.453 -18.438 1 98.5 126 LEU A C 1
ATOM 972 O O . LEU A 1 126 ? -2.416 -17.969 -19.422 1 98.5 126 LEU A O 1
ATOM 976 N N . PRO A 1 127 ? -4.008 -16.625 -18.625 1 98.19 127 PRO A N 1
ATOM 977 C CA . PRO A 1 127 ? -4.41 -16.297 -20 1 98.19 127 PRO A CA 1
ATOM 978 C C . PRO A 1 127 ? -3.273 -15.711 -20.828 1 98.19 127 PRO A C 1
ATOM 980 O O . PRO A 1 127 ? -3.148 -16 -22.016 1 98.19 127 PRO A O 1
ATOM 983 N N . PHE A 1 128 ? -2.465 -14.953 -20.188 1 98.12 128 PHE A N 1
ATOM 984 C CA . PHE A 1 128 ? -1.285 -14.367 -20.812 1 98.12 128 PHE A CA 1
ATOM 985 C C . PHE A 1 128 ? -0.263 -15.445 -21.156 1 98.12 128 PHE A C 1
ATOM 987 O O . PHE A 1 128 ? 0.195 -15.531 -22.297 1 98.12 128 PHE A O 1
ATOM 994 N N . TRP A 1 129 ? 0.018 -16.328 -20.25 1 98.06 129 TRP A N 1
ATOM 995 C CA . TRP A 1 129 ? 1.054 -17.344 -20.453 1 98.06 129 TRP A CA 1
ATOM 996 C C . TRP A 1 129 ? 0.576 -18.438 -21.406 1 98.06 129 TRP A C 1
ATOM 998 O O . TRP A 1 129 ? 1.377 -19.031 -22.125 1 98.06 129 TRP A O 1
ATOM 1008 N N . ARG A 1 130 ? -0.713 -18.734 -21.406 1 97.38 130 ARG A N 1
ATOM 1009 C CA . ARG A 1 130 ? -1.246 -19.703 -22.359 1 97.38 130 ARG A CA 1
ATOM 1010 C C . ARG A 1 130 ? -1.007 -19.25 -23.797 1 97.38 130 ARG A C 1
ATOM 1012 O O . ARG A 1 130 ? -0.647 -20.047 -24.656 1 97.38 130 ARG A O 1
ATOM 1019 N N . LYS A 1 131 ? -1.196 -17.953 -24.016 1 95.94 131 LYS A N 1
ATOM 1020 C CA . LYS A 1 131 ? -0.947 -17.391 -25.344 1 95.94 131 LYS A CA 1
ATOM 1021 C C . LYS A 1 131 ? 0.526 -17.516 -25.734 1 95.94 131 LYS A C 1
ATOM 1023 O O . LYS A 1 131 ? 0.856 -17.844 -26.875 1 95.94 131 LYS A O 1
ATOM 1028 N N . VAL A 1 132 ? 1.314 -17.281 -24.766 1 96.62 132 VAL A N 1
ATOM 1029 C CA . VAL A 1 132 ? 2.754 -17.359 -24.984 1 96.62 132 VAL A CA 1
ATOM 1030 C C . VAL A 1 132 ? 3.145 -18.797 -25.344 1 96.62 132 VAL A C 1
ATOM 1032 O O . VAL A 1 132 ? 3.873 -19.016 -26.312 1 96.62 132 VAL A O 1
ATOM 1035 N N . LEU A 1 133 ? 2.633 -19.797 -24.625 1 96.75 133 LEU A N 1
ATOM 1036 C CA . LEU A 1 133 ? 2.943 -21.203 -24.844 1 96.75 133 LEU A CA 1
ATOM 1037 C C . LEU A 1 133 ? 2.377 -21.688 -26.188 1 96.75 133 LEU A C 1
ATOM 1039 O O . LEU A 1 133 ? 3.062 -22.375 -26.953 1 96.75 133 LEU A O 1
ATOM 1043 N N . GLU A 1 134 ? 1.178 -21.234 -26.453 1 94.69 134 GLU A N 1
ATOM 1044 C CA . GLU A 1 134 ? 0.514 -21.625 -27.688 1 94.69 134 GLU A CA 1
ATOM 1045 C C . GLU A 1 134 ? 1.305 -21.156 -28.906 1 94.69 134 GLU A C 1
ATOM 1047 O O . GLU A 1 134 ? 1.448 -21.906 -29.891 1 94.69 134 GLU A O 1
ATOM 1052 N N . ARG A 1 135 ? 1.79 -20.016 -28.844 1 92.81 135 ARG A N 1
ATOM 1053 C CA . ARG A 1 135 ? 2.557 -19.438 -29.953 1 92.81 135 ARG A CA 1
ATOM 1054 C C . ARG A 1 135 ? 3.846 -20.219 -30.188 1 92.81 135 ARG A C 1
ATOM 1056 O O . ARG A 1 135 ? 4.414 -20.172 -31.281 1 92.81 135 ARG A O 1
ATOM 1063 N N . GLN A 1 136 ? 4.23 -20.953 -29.219 1 92.5 136 GLN A N 1
ATOM 1064 C CA . GLN A 1 136 ? 5.461 -21.734 -29.328 1 92.5 136 GLN A CA 1
ATOM 1065 C C . GLN A 1 136 ? 5.16 -23.203 -29.547 1 92.5 136 GLN A C 1
ATOM 1067 O O . GLN A 1 136 ? 6.066 -24.047 -29.547 1 92.5 136 GLN A O 1
ATOM 1072 N N . GLY A 1 137 ? 3.943 -23.469 -29.672 1 93.19 137 GLY A N 1
ATOM 1073 C CA . GLY A 1 137 ? 3.525 -24.844 -29.891 1 93.19 137 GLY A CA 1
ATOM 1074 C C . GLY A 1 137 ? 3.736 -25.734 -28.688 1 93.19 137 GLY A C 1
ATOM 1075 O O . GLY A 1 137 ? 3.992 -26.938 -28.828 1 93.19 137 GLY A O 1
ATOM 1076 N N . VAL A 1 138 ? 3.729 -25.156 -27.547 1 96.38 138 VAL A N 1
ATOM 1077 C CA . VAL A 1 138 ? 3.934 -25.922 -26.312 1 96.38 138 VAL A CA 1
ATOM 1078 C C . VAL A 1 138 ? 2.594 -26.156 -25.625 1 96.38 138 VAL A C 1
ATOM 1080 O O . VAL A 1 138 ? 1.858 -25.219 -25.328 1 96.38 138 VAL A O 1
ATOM 1083 N N . GLY A 1 139 ? 2.223 -27.422 -25.438 1 96.44 139 GLY A N 1
ATOM 1084 C CA . GLY A 1 139 ? 1.039 -27.75 -24.656 1 96.44 139 GLY A CA 1
ATOM 1085 C C . GLY A 1 139 ? 1.216 -27.516 -23.172 1 96.44 139 GLY A C 1
ATOM 1086 O O . GLY A 1 139 ? 2.311 -27.188 -22.719 1 96.44 139 GLY A O 1
ATOM 1087 N N . ALA A 1 140 ? 0.065 -27.672 -22.453 1 97.38 140 ALA A N 1
ATOM 1088 C CA . ALA A 1 140 ? 0.145 -27.422 -21.016 1 97.38 140 ALA A CA 1
ATOM 1089 C C . ALA A 1 140 ? -0.616 -28.5 -20.234 1 97.38 140 ALA A C 1
ATOM 1091 O O . ALA A 1 140 ? -1.699 -28.922 -20.641 1 97.38 140 ALA A O 1
ATOM 1092 N N . ARG A 1 141 ? -0.019 -29.016 -19.219 1 98 141 ARG A N 1
ATOM 1093 C CA . ARG A 1 141 ? -0.626 -29.828 -18.172 1 98 141 ARG A CA 1
ATOM 1094 C C . ARG A 1 141 ? -0.494 -29.156 -16.812 1 98 141 ARG A C 1
ATOM 1096 O O . ARG A 1 141 ? 0.594 -28.719 -16.422 1 98 141 ARG A O 1
ATOM 1103 N N . CYS A 1 142 ? -1.603 -29.078 -16.109 1 98.12 142 CYS A N 1
ATOM 1104 C CA . CYS A 1 142 ? -1.616 -28.266 -14.898 1 98.12 142 CYS A CA 1
ATOM 1105 C C . CYS A 1 142 ? -1.755 -29.141 -13.656 1 98.12 142 CYS A C 1
ATOM 1107 O O . CYS A 1 142 ? -2.498 -30.109 -13.656 1 98.12 142 CYS A O 1
ATOM 1109 N N . VAL A 1 143 ? -0.974 -28.859 -12.656 1 97.5 143 VAL A N 1
ATOM 1110 C CA . VAL A 1 143 ? -1.109 -29.438 -11.328 1 97.5 143 VAL A CA 1
ATOM 1111 C C . VAL A 1 143 ? -1.427 -28.344 -10.312 1 97.5 143 VAL A C 1
ATOM 1113 O O . VAL A 1 143 ? -0.7 -27.359 -10.211 1 97.5 143 VAL A O 1
ATOM 1116 N N . ILE A 1 144 ? -2.49 -28.469 -9.57 1 97.44 144 ILE A N 1
ATOM 1117 C CA . ILE A 1 144 ? -3.012 -27.438 -8.68 1 97.44 144 ILE A CA 1
ATOM 1118 C C . ILE A 1 144 ? -3.061 -27.969 -7.25 1 97.44 144 ILE A C 1
ATOM 1120 O O . ILE A 1 144 ? -3.977 -28.703 -6.887 1 97.44 144 ILE A O 1
ATOM 1124 N N . PRO A 1 145 ? -2.066 -27.594 -6.473 1 95.12 145 PRO A N 1
ATOM 1125 C CA . PRO A 1 145 ? -2.1 -27.984 -5.066 1 95.12 145 PRO A CA 1
ATOM 1126 C C . PRO A 1 145 ? -3.223 -27.312 -4.285 1 95.12 145 PRO A C 1
ATOM 1128 O O . PRO A 1 145 ? -3.523 -26.141 -4.527 1 95.12 145 PRO A O 1
ATOM 1131 N N . VAL A 1 146 ? -3.83 -28.047 -3.385 1 94.81 146 VAL A N 1
ATOM 1132 C CA . VAL A 1 146 ? -4.918 -27.562 -2.551 1 94.81 146 VAL A CA 1
ATOM 1133 C C . VAL A 1 146 ? -4.496 -27.578 -1.083 1 94.81 146 VAL A C 1
ATOM 1135 O O . VAL A 1 146 ? -4.152 -28.625 -0.543 1 94.81 146 VAL A O 1
ATOM 1138 N N . ARG A 1 147 ? -4.445 -26.406 -0.536 1 92.12 147 ARG A N 1
ATOM 1139 C CA . ARG A 1 147 ? -4.113 -26.234 0.875 1 92.12 147 ARG A CA 1
ATOM 1140 C C . ARG A 1 147 ? -5.105 -25.297 1.563 1 92.12 147 ARG A C 1
ATOM 1142 O O . ARG A 1 147 ? -5.645 -24.391 0.938 1 92.12 147 ARG A O 1
ATOM 1149 N N . HIS A 1 148 ? -5.348 -25.594 2.822 1 93.5 148 HIS A N 1
ATOM 1150 C CA . HIS A 1 148 ? -6.289 -24.781 3.576 1 93.5 148 HIS A CA 1
ATOM 1151 C C . HIS A 1 148 ? -5.852 -23.312 3.604 1 93.5 148 HIS A C 1
ATOM 1153 O O . HIS A 1 148 ? -4.703 -23.016 3.934 1 93.5 148 HIS A O 1
ATOM 1159 N N . PRO A 1 149 ? -6.789 -22.375 3.314 1 95.06 149 PRO A N 1
ATOM 1160 C CA . PRO A 1 149 ? -6.398 -20.969 3.191 1 95.06 149 PRO A CA 1
ATOM 1161 C C . PRO A 1 149 ? -5.832 -20.406 4.488 1 95.06 149 PRO A C 1
ATOM 1163 O O . PRO A 1 149 ? -4.988 -19.5 4.457 1 95.06 149 PRO A O 1
ATOM 1166 N N . LEU A 1 150 ? -6.219 -20.906 5.605 1 93.31 150 LEU A N 1
ATOM 1167 C CA . LEU A 1 150 ? -5.719 -20.391 6.875 1 93.31 150 LEU A CA 1
ATOM 1168 C C . LEU A 1 150 ? -4.27 -20.812 7.102 1 93.31 150 LEU A C 1
ATOM 1170 O O . LEU A 1 150 ? -3.516 -20.094 7.777 1 93.31 150 LEU A O 1
ATOM 1174 N N . ALA A 1 151 ? -3.922 -21.969 6.613 1 89.25 151 ALA A N 1
ATOM 1175 C CA . ALA A 1 151 ? -2.514 -22.359 6.66 1 89.25 151 ALA A CA 1
ATOM 1176 C C . ALA A 1 151 ? -1.656 -21.406 5.836 1 89.25 151 ALA A C 1
ATOM 1178 O O . ALA A 1 151 ? -0.579 -20.984 6.273 1 89.25 151 ALA A O 1
ATOM 1179 N N . VAL A 1 152 ? -2.201 -21.016 4.723 1 89.56 152 VAL A N 1
ATOM 1180 C CA . VAL A 1 152 ? -1.541 -20.047 3.848 1 89.56 152 VAL A CA 1
ATOM 1181 C C . VAL A 1 152 ? -1.461 -18.688 4.539 1 89.56 152 VAL A C 1
ATOM 1183 O O . VAL A 1 152 ? -0.408 -18.047 4.543 1 89.56 152 VAL A O 1
ATOM 1186 N N . ALA A 1 153 ? -2.545 -18.328 5.176 1 92.38 153 ALA A N 1
ATOM 1187 C CA . ALA A 1 153 ? -2.621 -17.047 5.883 1 92.38 153 ALA A CA 1
ATOM 1188 C C . ALA A 1 153 ? -1.58 -16.969 6.996 1 92.38 153 ALA A C 1
ATOM 1190 O O . ALA A 1 153 ? -0.951 -15.93 7.199 1 92.38 153 ALA A O 1
ATOM 1191 N N . GLY A 1 154 ? -1.449 -18.078 7.719 1 88.88 154 GLY A N 1
ATOM 1192 C CA . GLY A 1 154 ? -0.441 -18.109 8.766 1 88.88 154 GLY A CA 1
ATOM 1193 C C . GLY A 1 154 ? 0.965 -17.875 8.25 1 88.88 154 GLY A C 1
ATOM 1194 O O . GLY A 1 154 ? 1.734 -17.125 8.852 1 88.88 154 GLY A O 1
ATOM 1195 N N . SER A 1 155 ? 1.25 -18.5 7.191 1 85.5 155 SER A N 1
ATOM 1196 C CA . SER A 1 155 ? 2.562 -18.344 6.57 1 85.5 155 SER A CA 1
ATOM 1197 C C . SER A 1 155 ? 2.775 -16.906 6.086 1 85.5 155 SER A C 1
ATOM 1199 O O . SER A 1 155 ? 3.846 -16.328 6.293 1 85.5 155 SER A O 1
ATOM 1201 N N . LEU A 1 156 ? 1.783 -16.312 5.453 1 89.56 156 LEU A N 1
ATOM 1202 C CA . LEU A 1 156 ? 1.88 -14.953 4.91 1 89.56 156 LEU A CA 1
ATOM 1203 C C . LEU A 1 156 ? 1.941 -13.922 6.027 1 89.56 156 LEU A C 1
ATOM 1205 O O . LEU A 1 156 ? 2.586 -12.883 5.879 1 89.56 156 LEU A O 1
ATOM 1209 N N . GLN A 1 157 ? 1.286 -14.219 7.125 1 90.44 157 GLN A N 1
ATOM 1210 C CA . GLN A 1 157 ? 1.377 -13.336 8.281 1 90.44 157 GLN A CA 1
ATOM 1211 C C . GLN A 1 157 ? 2.805 -13.281 8.82 1 90.44 157 GLN A C 1
ATOM 1213 O O . GLN A 1 157 ? 3.314 -12.203 9.133 1 90.44 157 GLN A O 1
ATOM 1218 N N . ARG A 1 158 ? 3.457 -14.398 8.93 1 85.56 158 ARG A N 1
ATOM 1219 C CA . ARG A 1 158 ? 4.816 -14.484 9.461 1 85.56 158 ARG A CA 1
ATOM 1220 C C . ARG A 1 158 ? 5.809 -13.805 8.523 1 85.56 158 ARG A C 1
ATOM 1222 O O . ARG A 1 158 ? 6.691 -13.07 8.969 1 85.56 158 ARG A O 1
ATOM 1229 N N . ARG A 1 159 ? 5.551 -13.984 7.258 1 79.88 159 ARG A N 1
ATOM 1230 C CA . ARG A 1 159 ? 6.512 -13.508 6.27 1 79.88 159 ARG A CA 1
ATOM 1231 C C . ARG A 1 159 ? 6.258 -12.047 5.91 1 79.88 159 ARG A C 1
ATOM 1233 O O . ARG A 1 159 ? 7.195 -11.25 5.828 1 79.88 159 ARG A O 1
ATOM 1240 N N . ASP A 1 160 ? 4.953 -11.656 5.664 1 84.69 160 ASP A N 1
ATOM 1241 C CA . ASP A 1 160 ? 4.605 -10.383 5.043 1 84.69 160 ASP A CA 1
ATOM 1242 C C . ASP A 1 160 ? 3.785 -9.508 5.992 1 84.69 160 ASP A C 1
ATOM 1244 O O . ASP A 1 160 ? 3.549 -8.336 5.715 1 84.69 160 ASP A O 1
ATOM 1248 N N . GLY A 1 161 ? 3.299 -10.148 7.078 1 88.5 161 GLY A N 1
ATOM 1249 C CA . GLY A 1 161 ? 2.467 -9.414 8.016 1 88.5 161 GLY A CA 1
ATOM 1250 C C . GLY A 1 161 ? 1.059 -9.172 7.508 1 88.5 161 GLY A C 1
ATOM 1251 O O . GLY A 1 161 ? 0.393 -8.219 7.926 1 88.5 161 GLY A O 1
ATOM 1252 N N . PHE A 1 162 ? 0.608 -9.961 6.602 1 92.75 162 PHE A N 1
ATOM 1253 C CA . PHE A 1 162 ? -0.718 -9.797 6.016 1 92.75 162 PHE A CA 1
ATOM 1254 C C . PHE A 1 162 ? -1.804 -10.086 7.047 1 92.75 162 PHE A C 1
ATOM 1256 O O . PHE A 1 162 ? -1.688 -11.039 7.824 1 92.75 162 PHE A O 1
ATOM 1263 N N . PRO A 1 163 ? -2.848 -9.289 7.023 1 93.06 163 PRO A N 1
ATOM 1264 C CA . PRO A 1 163 ? -4.027 -9.734 7.77 1 93.06 163 PRO A CA 1
ATOM 1265 C C . PRO A 1 163 ? -4.691 -10.961 7.148 1 93.06 163 PRO A C 1
ATOM 1267 O O . PRO A 1 163 ? -4.633 -11.148 5.93 1 93.06 163 PRO A O 1
ATOM 1270 N N . PRO A 1 164 ? -5.328 -11.781 8 1 94.88 164 PRO A N 1
ATOM 1271 C CA . PRO A 1 164 ? -5.91 -13.031 7.492 1 94.88 164 PRO A CA 1
ATOM 1272 C C . PRO A 1 164 ? -6.957 -12.797 6.406 1 94.88 164 PRO A C 1
ATOM 1274 O O . PRO A 1 164 ? -7.066 -13.586 5.469 1 94.88 164 PRO A O 1
ATOM 1277 N N . GLU A 1 165 ? -7.738 -11.711 6.516 1 95.56 165 GLU A N 1
ATOM 1278 C CA . GLU A 1 165 ? -8.758 -11.406 5.516 1 95.56 165 GLU A CA 1
ATOM 1279 C C . GLU A 1 165 ? -8.141 -11.234 4.129 1 95.56 165 GLU A C 1
ATOM 1281 O O . GLU A 1 165 ? -8.672 -11.727 3.137 1 95.56 165 GLU A O 1
ATOM 1286 N N . LYS A 1 166 ? -7.035 -10.531 4.113 1 95.75 166 LYS A N 1
ATOM 1287 C CA . LYS A 1 166 ? -6.336 -10.336 2.848 1 95.75 166 LYS A CA 1
ATOM 1288 C C . LYS A 1 166 ? -5.801 -11.664 2.307 1 95.75 166 LYS A C 1
ATOM 1290 O O . LYS A 1 166 ? -5.969 -11.969 1.125 1 95.75 166 LYS A O 1
ATOM 1295 N N . SER A 1 167 ? -5.184 -12.445 3.189 1 96.06 167 SER A N 1
ATOM 1296 C CA . SER A 1 167 ? -4.559 -13.695 2.77 1 96.06 167 SER A CA 1
ATOM 1297 C C . SER A 1 167 ? -5.582 -14.648 2.162 1 96.06 167 SER A C 1
ATOM 1299 O O . SER A 1 167 ? -5.336 -15.25 1.113 1 96.06 167 SER A O 1
ATOM 1301 N N . VAL A 1 168 ? -6.715 -14.727 2.822 1 96.81 168 VAL A N 1
ATOM 1302 C CA . VAL A 1 168 ? -7.707 -15.688 2.346 1 96.81 168 VAL A CA 1
ATOM 1303 C C . VAL A 1 168 ? -8.328 -15.18 1.047 1 96.81 168 VAL A C 1
ATOM 1305 O O . VAL A 1 168 ? -8.68 -15.977 0.169 1 96.81 168 VAL A O 1
ATOM 1308 N N . LEU A 1 169 ? -8.453 -13.891 0.941 1 97.31 169 LEU A N 1
ATOM 1309 C CA . LEU A 1 169 ? -8.984 -13.336 -0.294 1 97.31 169 LEU A CA 1
ATOM 1310 C C . LEU A 1 169 ? -8.031 -13.57 -1.458 1 97.31 169 LEU A C 1
ATOM 1312 O O . LEU A 1 169 ? -8.453 -13.953 -2.551 1 97.31 169 LEU A O 1
ATOM 1316 N N . VAL A 1 170 ? -6.758 -13.336 -1.26 1 97.62 170 VAL A N 1
ATOM 1317 C CA . VAL A 1 170 ? -5.75 -13.57 -2.287 1 97.62 170 VAL A CA 1
ATOM 1318 C C . VAL A 1 170 ? -5.738 -15.055 -2.666 1 97.62 170 VAL A C 1
ATOM 1320 O O . VAL A 1 170 ? -5.723 -15.398 -3.85 1 97.62 170 VAL A O 1
ATOM 1323 N N . TRP A 1 171 ? -5.785 -15.898 -1.659 1 97.56 171 TRP A N 1
ATOM 1324 C CA . TRP A 1 171 ? -5.887 -17.328 -1.904 1 97.56 171 TRP A CA 1
ATOM 1325 C C . TRP A 1 171 ? -7.07 -17.656 -2.811 1 97.56 171 TRP A C 1
ATOM 1327 O O . TRP A 1 171 ? -6.93 -18.375 -3.795 1 97.56 171 TRP A O 1
ATOM 1337 N N . THR A 1 172 ? -8.211 -17.062 -2.467 1 98.25 172 THR A N 1
ATOM 1338 C CA . THR A 1 172 ? -9.438 -17.297 -3.219 1 98.25 172 THR A CA 1
ATOM 1339 C C . THR A 1 172 ? -9.273 -16.859 -4.672 1 98.25 172 THR A C 1
ATOM 1341 O O . THR A 1 172 ? -9.664 -17.578 -5.59 1 98.25 172 THR A O 1
ATOM 1344 N N . ALA A 1 173 ? -8.695 -15.703 -4.859 1 98.31 173 ALA A N 1
ATOM 1345 C CA . ALA A 1 173 ? -8.484 -15.188 -6.211 1 98.31 173 ALA A CA 1
ATOM 1346 C C . ALA A 1 173 ? -7.629 -16.141 -7.039 1 98.31 173 ALA A C 1
ATOM 1348 O O . ALA A 1 173 ? -7.961 -16.453 -8.188 1 98.31 173 ALA A O 1
ATOM 1349 N N . TYR A 1 174 ? -6.602 -16.609 -6.453 1 98.31 174 TYR A N 1
ATOM 1350 C CA . TYR A 1 174 ? -5.672 -17.484 -7.164 1 98.31 174 TYR A CA 1
ATOM 1351 C C . TYR A 1 174 ? -6.316 -18.828 -7.469 1 98.31 174 TYR A C 1
ATOM 1353 O O . TYR A 1 174 ? -6.16 -19.375 -8.57 1 98.31 174 TYR A O 1
ATOM 1361 N N . MET A 1 175 ? -7.039 -19.328 -6.504 1 98.25 175 MET A N 1
ATOM 1362 C CA . MET A 1 175 ? -7.66 -20.625 -6.711 1 98.25 175 MET A CA 1
ATOM 1363 C C . MET A 1 175 ? -8.773 -20.547 -7.746 1 98.25 175 MET A C 1
ATOM 1365 O O . MET A 1 175 ? -8.922 -21.438 -8.586 1 98.25 175 MET A O 1
ATOM 1369 N N . LEU A 1 176 ? -9.555 -19.484 -7.695 1 98.56 176 LEU A N 1
ATOM 1370 C CA . LEU A 1 176 ? -10.57 -19.281 -8.727 1 98.56 176 LEU A CA 1
ATOM 1371 C C . LEU A 1 176 ? -9.93 -19.172 -10.102 1 98.56 176 LEU A C 1
ATOM 1373 O O . LEU A 1 176 ? -10.422 -19.766 -11.07 1 98.56 176 LEU A O 1
ATOM 1377 N N . ALA A 1 177 ? -8.859 -18.453 -10.203 1 98.5 177 ALA A N 1
ATOM 1378 C CA . ALA A 1 177 ? -8.148 -18.297 -11.461 1 98.5 177 ALA A CA 1
ATOM 1379 C C . ALA A 1 177 ? -7.625 -19.641 -11.969 1 98.5 177 ALA A C 1
ATOM 1381 O O . ALA A 1 177 ? -7.793 -19.984 -13.141 1 98.5 177 ALA A O 1
ATOM 1382 N N . ALA A 1 178 ? -7.004 -20.391 -11.047 1 98.25 178 ALA A N 1
ATOM 1383 C CA . ALA A 1 178 ? -6.441 -21.688 -11.406 1 98.25 178 ALA A CA 1
ATOM 1384 C C . ALA A 1 178 ? -7.5 -22.594 -12.047 1 98.25 178 ALA A C 1
ATOM 1386 O O . ALA A 1 178 ? -7.238 -23.234 -13.062 1 98.25 178 ALA A O 1
ATOM 1387 N N . GLU A 1 179 ? -8.602 -22.562 -11.43 1 98.31 179 GLU A N 1
ATOM 1388 C CA . GLU A 1 179 ? -9.656 -23.422 -11.938 1 98.31 179 GLU A CA 1
ATOM 1389 C C . GLU A 1 179 ? -10.258 -22.859 -13.227 1 98.31 179 GLU A C 1
ATOM 1391 O O . GLU A 1 179 ? -10.422 -23.594 -14.211 1 98.31 179 GLU A O 1
ATOM 1396 N N . ALA A 1 180 ? -10.602 -21.641 -13.281 1 98.25 180 ALA A N 1
ATOM 1397 C CA . ALA A 1 180 ? -11.312 -21.031 -14.398 1 98.25 180 ALA A CA 1
ATOM 1398 C C . ALA A 1 180 ? -10.484 -21.078 -15.68 1 98.25 180 ALA A C 1
ATOM 1400 O O . ALA A 1 180 ? -11.023 -21.312 -16.766 1 98.25 180 ALA A O 1
ATOM 1401 N N . TYR A 1 181 ? -9.211 -20.906 -15.555 1 98.38 181 TYR A N 1
ATOM 1402 C CA . TYR A 1 181 ? -8.383 -20.734 -16.734 1 98.38 181 TYR A CA 1
ATOM 1403 C C . TYR A 1 181 ? -7.848 -22.078 -17.234 1 98.38 181 TYR A C 1
ATOM 1405 O O . TYR A 1 181 ? -7.156 -22.125 -18.25 1 98.38 181 TYR A O 1
ATOM 1413 N N . THR A 1 182 ? -8.195 -23.203 -16.562 1 98.19 182 THR A N 1
ATOM 1414 C CA . THR A 1 182 ? -7.629 -24.484 -16.953 1 98.19 182 THR A CA 1
ATOM 1415 C C . THR A 1 182 ? -8.734 -25.484 -17.266 1 98.19 182 THR A C 1
ATOM 1417 O O . THR A 1 182 ? -8.484 -26.688 -17.344 1 98.19 182 THR A O 1
ATOM 1420 N N . ARG A 1 183 ? -9.93 -25.078 -17.359 1 97.5 183 ARG A N 1
ATOM 1421 C CA . ARG A 1 183 ? -11.078 -25.953 -17.547 1 97.5 183 ARG A CA 1
ATOM 1422 C C . ARG A 1 183 ? -10.938 -26.766 -18.828 1 97.5 183 ARG A C 1
ATOM 1424 O O . ARG A 1 183 ? -11.477 -27.875 -18.938 1 97.5 183 ARG A O 1
ATOM 1431 N N . ASP A 1 184 ? -10.273 -26.219 -19.812 1 97.31 184 ASP A N 1
ATOM 1432 C CA . ASP A 1 184 ? -10.109 -26.875 -21.094 1 97.31 184 ASP A CA 1
ATOM 1433 C C . ASP A 1 184 ? -8.734 -27.547 -21.203 1 97.31 184 ASP A C 1
ATOM 1435 O O . ASP A 1 184 ? -8.336 -27.969 -22.297 1 97.31 184 ASP A O 1
ATOM 1439 N N . LEU A 1 185 ? -7.977 -27.625 -20.141 1 97.56 185 LEU A N 1
ATOM 1440 C CA . LEU A 1 185 ? -6.648 -28.234 -20.109 1 97.56 185 LEU A CA 1
ATOM 1441 C C . LEU A 1 185 ? -6.645 -29.469 -19.203 1 97.56 185 LEU A C 1
ATOM 1443 O O . LEU A 1 185 ? -7.473 -29.594 -18.312 1 97.56 185 LEU A O 1
ATOM 1447 N N . PRO A 1 186 ? -5.723 -30.438 -19.5 1 97.56 186 PRO A N 1
ATOM 1448 C CA . PRO A 1 186 ? -5.504 -31.484 -18.5 1 97.56 186 PRO A CA 1
ATOM 1449 C C . PRO A 1 186 ? -5.02 -30.938 -17.156 1 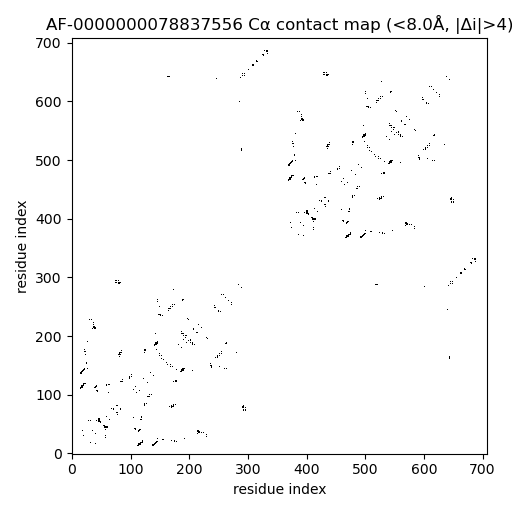97.56 186 PRO A C 1
ATOM 1451 O O . PRO A 1 186 ? -4.008 -30.234 -17.109 1 97.56 186 PRO A O 1
ATOM 1454 N N . ARG A 1 187 ? -5.77 -31.203 -16.125 1 97.25 187 ARG A N 1
ATOM 1455 C CA . ARG A 1 187 ? -5.383 -30.656 -14.836 1 97.25 187 ARG A CA 1
ATOM 1456 C C . ARG A 1 187 ? -5.668 -31.641 -13.703 1 97.25 187 ARG A C 1
ATOM 1458 O O . ARG A 1 187 ? -6.664 -32.375 -13.742 1 97.25 187 ARG A O 1
ATOM 1465 N N . GLY A 1 188 ? -4.719 -31.703 -12.781 1 96.31 188 GLY A N 1
ATOM 1466 C CA . GLY A 1 188 ? -4.875 -32.5 -11.562 1 96.31 188 GLY A CA 1
ATOM 1467 C C . GLY A 1 188 ? -4.883 -31.656 -10.305 1 96.31 188 GLY A C 1
ATOM 1468 O O . GLY A 1 188 ? -4.121 -30.688 -10.188 1 96.31 188 GLY A O 1
ATOM 1469 N N . PHE A 1 189 ? -5.844 -31.938 -9.414 1 96.88 189 PHE A N 1
ATOM 1470 C CA . PHE A 1 189 ? -5.895 -31.312 -8.094 1 96.88 189 PHE A CA 1
ATOM 1471 C C . PHE A 1 189 ? -5.25 -32.219 -7.043 1 96.88 189 PHE A C 1
ATOM 1473 O O . PHE A 1 189 ? -5.547 -33.406 -6.98 1 96.88 189 PHE A O 1
ATOM 1480 N N . VAL A 1 190 ? -4.316 -31.641 -6.293 1 94.62 190 VAL A N 1
ATOM 1481 C CA . VAL A 1 190 ? -3.553 -32.438 -5.348 1 94.62 190 VAL A CA 1
ATOM 1482 C C . VAL A 1 190 ? -3.678 -31.844 -3.945 1 94.62 190 VAL A C 1
ATOM 1484 O O . VAL A 1 190 ? -3.244 -30.719 -3.703 1 94.62 190 VAL A O 1
ATOM 1487 N N . ALA A 1 191 ? -4.246 -32.625 -3.041 1 91.69 191 ALA A N 1
ATOM 1488 C CA . ALA A 1 191 ? -4.266 -32.156 -1.653 1 91.69 191 ALA A CA 1
ATOM 1489 C C . ALA A 1 191 ? -2.869 -32.219 -1.042 1 91.69 191 ALA A C 1
ATOM 1491 O O . ALA A 1 191 ? -2.193 -33.25 -1.095 1 91.69 191 ALA A O 1
ATOM 1492 N N . TYR A 1 192 ? -2.514 -31.125 -0.479 1 86.75 192 TYR A N 1
ATOM 1493 C CA . TYR A 1 192 ? -1.163 -31 0.056 1 86.75 192 TYR A CA 1
ATOM 1494 C C . TYR A 1 192 ? -0.889 -32.094 1.099 1 86.75 192 TYR A C 1
ATOM 1496 O O . TYR A 1 192 ? 0.131 -32.781 1.034 1 86.75 192 TYR A O 1
ATOM 1504 N N . ASP A 1 193 ? -1.811 -32.219 2.021 1 84.25 193 ASP A N 1
ATOM 1505 C CA . ASP A 1 193 ? -1.631 -33.219 3.082 1 84.25 193 ASP A CA 1
ATOM 1506 C C . ASP A 1 193 ? -1.584 -34.625 2.516 1 84.25 193 ASP A C 1
ATOM 1508 O O . ASP A 1 193 ? -0.812 -35.469 2.986 1 84.25 193 ASP A O 1
ATOM 1512 N N . ALA A 1 194 ? -2.383 -34.875 1.536 1 88.44 194 ALA A N 1
ATOM 1513 C CA . ALA A 1 194 ? -2.404 -36.188 0.9 1 88.44 194 ALA A CA 1
ATOM 1514 C C . ALA A 1 194 ? -1.093 -36.469 0.169 1 88.44 194 ALA A C 1
ATOM 1516 O O . ALA A 1 194 ? -0.626 -37.625 0.13 1 88.44 194 ALA A O 1
ATOM 1517 N N . LEU A 1 195 ? -0.523 -35.438 -0.414 1 90.25 195 LEU A N 1
ATOM 1518 C CA . LEU A 1 195 ? 0.743 -35.594 -1.126 1 90.25 195 LEU A CA 1
ATOM 1519 C C . LEU A 1 195 ? 1.853 -36.031 -0.178 1 90.25 195 LEU A C 1
ATOM 1521 O O . LEU A 1 195 ? 2.631 -36.906 -0.503 1 90.25 195 LEU A O 1
ATOM 1525 N N . LEU A 1 196 ? 1.887 -35.438 0.966 1 86.62 196 LEU A N 1
ATOM 1526 C CA . LEU A 1 196 ? 2.924 -35.781 1.941 1 86.62 196 LEU A CA 1
ATOM 1527 C C . LEU A 1 196 ? 2.719 -37.156 2.516 1 86.62 196 LEU A C 1
ATOM 1529 O O . LEU A 1 196 ? 3.688 -37.875 2.82 1 86.62 196 LEU A O 1
ATOM 1533 N N . ALA A 1 197 ? 1.473 -37.562 2.623 1 87.88 197 ALA A N 1
ATOM 1534 C CA . ALA A 1 197 ? 1.138 -38.875 3.213 1 87.88 197 ALA A CA 1
ATOM 1535 C C . ALA A 1 197 ? 1.336 -40 2.207 1 87.88 197 ALA A C 1
ATOM 1537 O O . ALA A 1 197 ? 1.763 -41.094 2.572 1 87.88 197 ALA A O 1
ATOM 1538 N N . ASP A 1 198 ? 1.011 -39.75 0.963 1 92.5 198 ASP A N 1
ATOM 1539 C CA . ASP A 1 198 ? 1.036 -40.75 -0.091 1 92.5 198 ASP A CA 1
ATOM 1540 C C . ASP A 1 198 ? 1.259 -40.125 -1.46 1 92.5 198 ASP A C 1
ATOM 1542 O O . ASP A 1 198 ? 0.326 -40 -2.26 1 92.5 198 ASP A O 1
ATOM 1546 N N . TRP A 1 199 ? 2.557 -39.844 -1.718 1 93.56 199 TRP A N 1
ATOM 1547 C CA . TRP A 1 199 ? 2.854 -39.188 -2.977 1 93.56 199 TRP A CA 1
ATOM 1548 C C . TRP A 1 199 ? 2.598 -40.094 -4.164 1 93.56 199 TRP A C 1
ATOM 1550 O O . TRP A 1 199 ? 2.24 -39.625 -5.25 1 93.56 199 TRP A O 1
ATOM 1560 N N . ARG A 1 200 ? 2.662 -41.438 -4.027 1 94.62 200 ARG A N 1
ATOM 1561 C CA . ARG A 1 200 ? 2.443 -42.375 -5.113 1 94.62 200 ARG A CA 1
ATOM 1562 C C . ARG A 1 200 ? 0.987 -42.375 -5.57 1 94.62 200 ARG A C 1
ATOM 1564 O O . ARG A 1 200 ? 0.707 -42.344 -6.77 1 94.62 200 ARG A O 1
ATOM 1571 N N . GLY A 1 201 ? 0.134 -42.406 -4.523 1 94.44 201 GLY A N 1
ATOM 1572 C CA . GLY A 1 201 ? -1.277 -42.312 -4.852 1 94.44 201 GLY A CA 1
ATOM 1573 C C . GLY A 1 201 ? -1.617 -41 -5.555 1 94.44 201 GLY A C 1
ATOM 1574 O O . GLY A 1 201 ? -2.422 -41 -6.488 1 94.44 201 GLY A O 1
ATOM 1575 N N . GLN A 1 202 ? -1.03 -39.906 -5.133 1 94.12 202 GLN A N 1
ATOM 1576 C CA . GLN A 1 202 ? -1.279 -38.625 -5.75 1 94.12 202 GLN A CA 1
ATOM 1577 C C . GLN A 1 202 ? -0.738 -38.562 -7.176 1 94.12 202 GLN A C 1
ATOM 1579 O O . GLN A 1 202 ? -1.357 -37.969 -8.062 1 94.12 202 GLN A O 1
ATOM 1584 N N . VAL A 1 203 ? 0.422 -39.188 -7.438 1 95.38 203 VAL A N 1
ATOM 1585 C CA . VAL A 1 203 ? 0.994 -39.25 -8.781 1 95.38 203 VAL A CA 1
ATOM 1586 C C . VAL A 1 203 ? 0.052 -40 -9.711 1 95.38 203 VAL A C 1
ATOM 1588 O O . VAL A 1 203 ? -0.173 -39.594 -10.852 1 95.38 203 VAL A O 1
ATOM 1591 N N . ALA A 1 204 ? -0.453 -41.094 -9.211 1 95.19 204 ALA A N 1
ATOM 1592 C CA . ALA A 1 204 ? -1.408 -41.844 -10.008 1 95.19 204 ALA A CA 1
ATOM 1593 C C . ALA A 1 204 ? -2.602 -41 -10.406 1 95.19 204 ALA A C 1
ATOM 1595 O O . ALA A 1 204 ? -3.078 -41.062 -11.539 1 95.19 204 ALA A O 1
ATOM 1596 N N . ARG A 1 205 ? -3.035 -40.188 -9.531 1 94.69 205 ARG A N 1
ATOM 1597 C CA . ARG A 1 205 ? -4.16 -39.312 -9.797 1 94.69 205 ARG A CA 1
ATOM 1598 C C . ARG A 1 205 ? -3.781 -38.25 -10.812 1 94.69 205 ARG A C 1
ATOM 1600 O O . ARG A 1 205 ? -4.574 -37.906 -11.703 1 94.69 205 ARG A O 1
ATOM 1607 N N . ILE A 1 206 ? -2.588 -37.688 -10.688 1 95.81 206 ILE A N 1
ATOM 1608 C CA . ILE A 1 206 ? -2.1 -36.656 -11.617 1 95.81 206 ILE A CA 1
ATOM 1609 C C . ILE A 1 206 ? -2.004 -37.25 -13.023 1 95.81 206 ILE A C 1
ATOM 1611 O O . ILE A 1 206 ? -2.465 -36.656 -13.992 1 95.81 206 ILE A O 1
ATOM 1615 N N . GLU A 1 207 ? -1.427 -38.469 -13.141 1 96.81 207 GLU A N 1
ATOM 1616 C CA . GLU A 1 207 ? -1.261 -39.125 -14.43 1 96.81 207 GLU A CA 1
ATOM 1617 C C . GLU A 1 207 ? -2.611 -39.406 -15.078 1 96.81 207 GLU A C 1
ATOM 1619 O O . GLU A 1 207 ? -2.779 -39.25 -16.281 1 96.81 207 GLU A O 1
ATOM 1624 N N . ALA A 1 208 ? -3.516 -39.844 -14.273 1 96.19 208 ALA A N 1
ATOM 1625 C CA . ALA A 1 208 ? -4.859 -40.125 -14.773 1 96.19 208 ALA A CA 1
ATOM 1626 C C . ALA A 1 208 ? -5.516 -38.844 -15.289 1 96.19 208 ALA A C 1
ATOM 1628 O O . ALA A 1 208 ? -6.117 -38.844 -16.375 1 96.19 208 ALA A O 1
ATOM 1629 N N . ALA A 1 209 ? -5.395 -37.812 -14.539 1 95.69 209 ALA A N 1
ATOM 1630 C CA . ALA A 1 209 ? -5.988 -36.531 -14.914 1 95.69 209 ALA A CA 1
ATOM 1631 C C . ALA A 1 209 ? -5.344 -35.969 -16.188 1 95.69 209 ALA A C 1
ATOM 1633 O O . ALA A 1 209 ? -6.012 -35.312 -17 1 95.69 209 ALA A O 1
ATOM 1634 N N . HIS A 1 210 ? -4.016 -36.156 -16.297 1 96.81 210 HIS A N 1
ATOM 1635 C CA . HIS A 1 210 ? -3.266 -35.625 -17.422 1 96.81 210 HIS A CA 1
ATOM 1636 C C . HIS A 1 210 ? -3.422 -36.531 -18.656 1 96.81 210 HIS A C 1
ATOM 1638 O O . HIS A 1 210 ? -3.158 -36.094 -19.781 1 96.81 210 HIS A O 1
ATOM 1644 N N . GLY A 1 211 ? -3.77 -37.781 -18.438 1 95.31 211 GLY A N 1
ATOM 1645 C CA . GLY A 1 211 ? -3.85 -38.75 -19.516 1 95.31 211 GLY A CA 1
ATOM 1646 C C . GLY A 1 211 ? -2.49 -39.188 -20.031 1 95.31 211 GLY A C 1
ATOM 1647 O O . GLY A 1 211 ? -2.34 -39.469 -21.219 1 95.31 211 GLY A O 1
ATOM 1648 N N . ALA A 1 212 ? -1.499 -39.062 -19.234 1 94.56 212 ALA A N 1
ATOM 1649 C CA . ALA A 1 212 ? -0.13 -39.406 -19.609 1 94.56 212 ALA A CA 1
ATOM 1650 C C . ALA A 1 212 ? 0.719 -39.688 -18.375 1 94.56 212 ALA A C 1
ATOM 1652 O O . ALA A 1 212 ? 0.5 -39.062 -17.312 1 94.56 212 ALA A O 1
ATOM 1653 N N . PRO A 1 213 ? 1.61 -40.594 -18.484 1 94.06 213 PRO A N 1
ATOM 1654 C CA . PRO A 1 213 ? 2.539 -40.781 -17.359 1 94.06 213 PRO A CA 1
ATOM 1655 C C . PRO A 1 213 ? 3.488 -39.594 -17.172 1 94.06 213 PRO A C 1
ATOM 1657 O O . PRO A 1 213 ? 3.727 -38.844 -18.109 1 94.06 213 PRO A O 1
ATOM 1660 N N . LEU A 1 214 ? 3.975 -39.5 -15.938 1 94.94 214 LEU A N 1
ATOM 1661 C CA . LEU A 1 214 ? 5.051 -38.531 -15.727 1 94.94 214 LEU A CA 1
ATOM 1662 C C . LEU A 1 214 ? 6.297 -38.938 -16.516 1 94.94 214 LEU A C 1
ATOM 1664 O O . LEU A 1 214 ? 6.504 -40.094 -16.797 1 94.94 214 LEU A O 1
ATOM 1668 N N . PRO A 1 215 ? 7.102 -38 -16.938 1 91.25 215 PRO A N 1
ATOM 1669 C CA . PRO A 1 215 ? 8.156 -38.25 -17.938 1 91.25 215 PRO A CA 1
ATOM 1670 C C . PRO A 1 215 ? 9.172 -39.281 -17.484 1 91.25 215 PRO A C 1
ATOM 1672 O O . PRO A 1 215 ? 9.609 -40.125 -18.281 1 91.25 215 PRO A O 1
ATOM 1675 N N . LYS A 1 216 ? 9.594 -39.219 -16.297 1 91.62 216 LYS A N 1
ATOM 1676 C CA . LYS A 1 216 ? 10.664 -40.094 -15.859 1 91.62 216 LYS A CA 1
ATOM 1677 C C . LYS A 1 216 ? 10.477 -40.5 -14.398 1 91.62 216 LYS A C 1
ATOM 1679 O O . LYS A 1 216 ? 11.234 -40.062 -13.531 1 91.62 216 LYS A O 1
ATOM 1684 N N . LEU A 1 217 ? 9.508 -41.375 -14.156 1 92.69 217 LEU A N 1
ATOM 1685 C CA . LEU A 1 217 ? 9.297 -41.875 -12.805 1 92.69 217 LEU A CA 1
ATOM 1686 C C . LEU A 1 217 ? 9.758 -43.312 -12.68 1 92.69 217 LEU A C 1
ATOM 1688 O O . LEU A 1 217 ? 8.969 -44.25 -12.859 1 92.69 217 LEU A O 1
ATOM 1692 N N . ASP A 1 218 ? 11.047 -43.5 -12.43 1 92 218 ASP A N 1
ATOM 1693 C CA . ASP A 1 218 ? 11.617 -44.844 -12.203 1 92 218 ASP A CA 1
ATOM 1694 C C . ASP A 1 218 ? 11.922 -45.062 -10.727 1 92 218 ASP A C 1
ATOM 1696 O O . ASP A 1 218 ? 11.539 -44.25 -9.883 1 92 218 ASP A O 1
ATOM 1700 N N . GLU A 1 219 ? 12.492 -46.188 -10.469 1 92.81 219 GLU A N 1
ATOM 1701 C CA . GLU A 1 219 ? 12.742 -46.531 -9.078 1 92.81 219 GLU A CA 1
ATOM 1702 C C . GLU A 1 219 ? 13.711 -45.562 -8.414 1 92.81 219 GLU A C 1
ATOM 1704 O O . GLU A 1 219 ? 13.578 -45.25 -7.23 1 92.81 219 GLU A O 1
ATOM 1709 N N . LYS A 1 220 ? 14.617 -45.125 -9.133 1 92.94 220 LYS A N 1
ATOM 1710 C CA . LYS A 1 220 ? 15.578 -44.156 -8.602 1 92.94 220 LYS A CA 1
ATOM 1711 C C . LYS A 1 220 ? 14.898 -42.844 -8.234 1 92.94 220 LYS A C 1
ATOM 1713 O O . LYS A 1 220 ? 15.125 -42.312 -7.152 1 92.94 220 LYS A O 1
ATOM 1718 N N . ALA A 1 221 ? 14.086 -42.438 -9.148 1 92.69 221 ALA A N 1
ATOM 1719 C CA . ALA A 1 221 ? 13.312 -41.219 -8.891 1 92.69 221 ALA A CA 1
ATOM 1720 C C . ALA A 1 221 ? 12.406 -41.375 -7.684 1 92.69 221 ALA A C 1
ATOM 1722 O O . ALA A 1 221 ? 12.281 -40.5 -6.848 1 92.69 221 ALA A O 1
ATOM 1723 N N . ALA A 1 222 ? 11.82 -42.531 -7.57 1 93.44 222 ALA A N 1
ATOM 1724 C CA . ALA A 1 222 ? 10.906 -42.812 -6.473 1 93.44 222 ALA A CA 1
ATOM 1725 C C . ALA A 1 222 ? 11.617 -42.719 -5.125 1 93.44 222 ALA A C 1
ATOM 1727 O O . ALA A 1 222 ? 11.062 -42.188 -4.156 1 93.44 222 ALA A O 1
ATOM 1728 N N . ARG A 1 223 ? 12.773 -43.219 -5.035 1 92.25 223 ARG A N 1
ATOM 1729 C CA . ARG A 1 223 ? 13.555 -43.156 -3.801 1 92.25 223 ARG A CA 1
ATOM 1730 C C . ARG A 1 223 ? 13.891 -41.719 -3.422 1 92.25 223 ARG A C 1
ATOM 1732 O O . ARG A 1 223 ? 13.852 -41.375 -2.244 1 92.25 223 ARG A O 1
ATOM 1739 N N . ARG A 1 224 ? 14.203 -40.969 -4.438 1 91.06 224 ARG A N 1
ATOM 1740 C CA . ARG A 1 224 ? 14.516 -39.594 -4.191 1 91.06 224 ARG A CA 1
ATOM 1741 C C . ARG A 1 224 ? 13.289 -38.812 -3.695 1 91.06 224 ARG A C 1
ATOM 1743 O O . ARG A 1 224 ? 13.398 -37.969 -2.828 1 91.06 224 ARG A O 1
ATOM 1750 N N . ILE A 1 225 ? 12.188 -39.156 -4.258 1 91.12 225 ILE A N 1
ATOM 1751 C CA . ILE A 1 225 ? 10.938 -38.5 -3.857 1 91.12 225 ILE A CA 1
ATOM 1752 C C . ILE A 1 225 ? 10.594 -38.906 -2.422 1 91.12 225 ILE A C 1
ATOM 1754 O O . ILE A 1 225 ? 10.148 -38.062 -1.632 1 91.12 225 ILE A O 1
ATOM 1758 N N . ASP A 1 226 ? 10.875 -40.125 -2.025 1 89.75 226 ASP A N 1
ATOM 1759 C CA . ASP A 1 226 ? 10.664 -40.562 -0.657 1 89.75 226 ASP A CA 1
ATOM 1760 C C . ASP A 1 226 ? 11.453 -39.719 0.337 1 89.75 226 ASP A C 1
ATOM 1762 O O . ASP A 1 226 ? 10.969 -39.438 1.431 1 89.75 226 ASP A O 1
ATOM 1766 N N . GLN A 1 227 ? 12.57 -39.344 -0.101 1 85.12 227 GLN A N 1
ATOM 1767 C CA . GLN A 1 227 ? 13.461 -38.594 0.771 1 85.12 227 GLN A CA 1
ATOM 1768 C C . GLN A 1 227 ? 13.07 -37.125 0.813 1 85.12 227 GLN A C 1
ATOM 1770 O O . GLN A 1 227 ? 13.203 -36.469 1.85 1 85.12 227 GLN A O 1
ATOM 1775 N N . ALA A 1 228 ? 12.625 -36.625 -0.281 1 82.69 228 ALA A N 1
ATOM 1776 C CA . ALA A 1 228 ? 12.367 -35.219 -0.424 1 82.69 228 ALA A CA 1
ATOM 1777 C C . ALA A 1 228 ? 11.055 -34.812 0.25 1 82.69 228 ALA A C 1
ATOM 1779 O O . ALA A 1 228 ? 10.93 -33.719 0.802 1 82.69 228 ALA A O 1
ATOM 1780 N N . LEU A 1 229 ? 10 -35.625 0.145 1 81.75 229 LEU A N 1
ATOM 1781 C CA . LEU A 1 229 ? 8.672 -35.281 0.647 1 81.75 229 LEU A CA 1
ATOM 1782 C C . LEU A 1 229 ? 8.445 -35.906 2.025 1 81.75 229 LEU A C 1
ATOM 17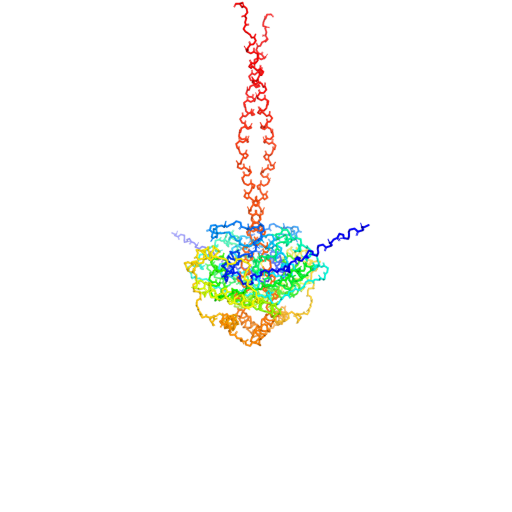84 O O . LEU A 1 229 ? 8.234 -37.125 2.148 1 81.75 229 LEU A O 1
ATOM 1788 N N . SER A 1 230 ? 9.188 -35.344 3.027 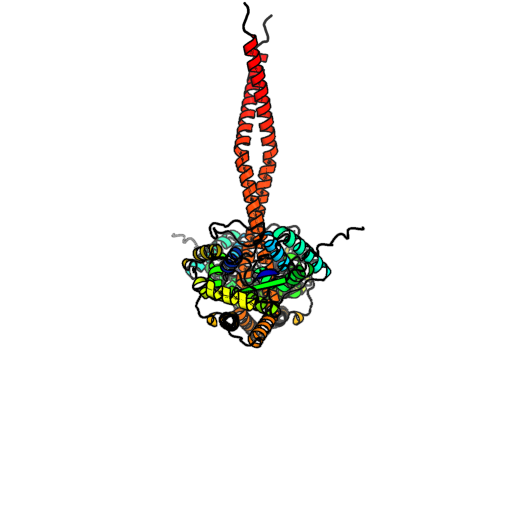1 69.19 230 SER A N 1
ATOM 1789 C CA . SER A 1 230 ? 9.016 -35.875 4.383 1 69.19 230 SER A CA 1
ATOM 1790 C C . SER A 1 230 ? 7.875 -35.156 5.105 1 69.19 230 SER A C 1
ATOM 1792 O O . SER A 1 230 ? 7.637 -33.969 4.879 1 69.19 230 SER A O 1
ATOM 1794 N N . PRO A 1 231 ? 7.102 -35.969 5.828 1 63.56 231 PRO A N 1
ATOM 1795 C CA . PRO A 1 231 ? 5.996 -35.375 6.594 1 63.56 231 PRO A CA 1
ATOM 1796 C C . PRO A 1 231 ? 6.449 -34.25 7.527 1 63.56 231 PRO A C 1
ATOM 1798 O O . PRO A 1 231 ? 5.637 -33.438 7.934 1 63.56 231 PRO A O 1
ATOM 1801 N N . ASP A 1 232 ? 7.68 -34.25 7.84 1 57.41 232 ASP A N 1
ATOM 1802 C CA . ASP A 1 232 ? 8.211 -33.25 8.766 1 57.41 232 ASP A CA 1
ATOM 1803 C C . ASP A 1 232 ? 8.109 -31.844 8.172 1 57.41 232 ASP A C 1
ATOM 1805 O O . ASP A 1 232 ? 8.242 -30.859 8.883 1 57.41 232 ASP A O 1
ATOM 1809 N N . LEU A 1 233 ? 7.734 -31.781 6.922 1 57.62 233 LEU A N 1
ATOM 1810 C CA . LEU A 1 233 ? 7.676 -30.5 6.227 1 57.62 233 LEU A CA 1
ATOM 1811 C C . LEU A 1 233 ? 6.367 -29.781 6.531 1 57.62 233 LEU A C 1
ATOM 1813 O O . LEU A 1 233 ? 6.207 -28.609 6.188 1 57.62 233 LEU A O 1
ATOM 1817 N N . ARG A 1 234 ? 5.547 -30.594 7.219 1 58.78 234 ARG A N 1
ATOM 1818 C CA . ARG A 1 234 ? 4.262 -29.969 7.535 1 58.78 234 ARG A CA 1
ATOM 1819 C C . ARG A 1 234 ? 4.414 -28.938 8.648 1 58.78 234 ARG A C 1
ATOM 1821 O O . ARG A 1 234 ? 4.582 -29.297 9.812 1 58.78 234 ARG A O 1
ATOM 1828 N N . HIS A 1 235 ? 4.742 -27.797 8.344 1 54.25 235 HIS A N 1
ATOM 1829 C CA . HIS A 1 235 ? 4.957 -26.812 9.383 1 54.25 235 HIS A CA 1
ATOM 1830 C C . HIS A 1 235 ? 3.633 -26.266 9.906 1 54.25 235 HIS A C 1
ATOM 1832 O O . HIS A 1 235 ? 3.531 -25.875 11.078 1 54.25 235 HIS A O 1
ATOM 1838 N N . ASN A 1 236 ? 2.615 -26.047 9 1 53.97 236 ASN A N 1
ATOM 1839 C CA . ASN A 1 236 ? 1.376 -25.438 9.469 1 53.97 236 ASN A CA 1
ATOM 1840 C C . ASN A 1 236 ? 0.153 -26.234 9.023 1 53.97 236 ASN A C 1
ATOM 1842 O O . ASN A 1 236 ? -0.14 -26.297 7.824 1 53.97 236 ASN A O 1
ATOM 1846 N N . ALA A 1 237 ? -0.17 -27.391 9.734 1 53.88 237 ALA A N 1
ATOM 1847 C CA . ALA A 1 237 ? -1.423 -28.078 9.445 1 53.88 237 ALA A CA 1
ATOM 1848 C C . ALA A 1 237 ? -2.613 -27.141 9.555 1 53.88 237 ALA A C 1
ATOM 1850 O O . ALA A 1 237 ? -2.807 -26.484 10.586 1 53.88 237 ALA A O 1
ATOM 1851 N N . GLY A 1 238 ? -2.922 -26.234 8.516 1 58.62 238 GLY A N 1
ATOM 1852 C CA . GLY A 1 238 ? -3.912 -25.188 8.672 1 58.62 238 GLY A CA 1
ATOM 1853 C C . GLY A 1 238 ? -5.34 -25.688 8.609 1 58.62 238 GLY A C 1
ATOM 1854 O O . GLY A 1 238 ? -5.656 -26.578 7.809 1 58.62 238 GLY A O 1
ATOM 1855 N N . GLY A 1 239 ? -5.938 -26.016 9.781 1 67.44 239 GLY A N 1
ATOM 1856 C CA . GLY A 1 239 ? -7.367 -26.109 10.039 1 67.44 239 GLY A CA 1
ATOM 1857 C C . GLY A 1 239 ? -7.918 -24.938 10.82 1 67.44 239 GLY A C 1
ATOM 1858 O O . GLY A 1 239 ? -7.16 -24.094 11.297 1 67.44 239 GLY A O 1
ATOM 1859 N N . GLY A 1 240 ? -9.07 -24.422 10.5 1 78.81 240 GLY A N 1
ATOM 1860 C CA . GLY A 1 240 ? -9.711 -23.375 11.266 1 78.81 240 GLY A CA 1
ATOM 1861 C C . GLY A 1 240 ? -11.031 -22.922 10.672 1 78.81 240 GLY A C 1
ATOM 1862 O O . GLY A 1 240 ? -11.516 -23.5 9.695 1 78.81 240 GLY A O 1
ATOM 1863 N N . ASP A 1 241 ? -11.523 -22.078 11.406 1 90.12 241 ASP A N 1
ATOM 1864 C CA . ASP A 1 241 ? -12.844 -21.578 11.031 1 90.12 241 ASP A CA 1
ATOM 1865 C C . ASP A 1 241 ? -12.734 -20.312 10.203 1 90.12 241 ASP A C 1
ATOM 1867 O O . ASP A 1 241 ? -12.273 -19.281 10.695 1 90.12 241 ASP A O 1
ATOM 1871 N N . LEU A 1 242 ? -13.07 -20.5 8.852 1 94.69 242 LEU A N 1
ATOM 1872 C CA . LEU A 1 242 ? -13.031 -19.375 7.914 1 94.69 242 LEU A CA 1
ATOM 1873 C C . LEU A 1 242 ? -14.188 -18.422 8.172 1 94.69 242 LEU A C 1
ATOM 1875 O O . LEU A 1 242 ? -14.156 -17.266 7.73 1 94.69 242 LEU A O 1
ATOM 1879 N N . SER A 1 243 ? -15.172 -18.859 8.914 1 90.25 243 SER A N 1
ATOM 1880 C CA . SER A 1 243 ? -16.391 -18.062 9.094 1 90.25 243 SER A CA 1
ATOM 1881 C C . SER A 1 243 ? -16.109 -16.797 9.898 1 90.25 243 SER A C 1
ATOM 1883 O O . SER A 1 243 ? -16.828 -15.812 9.773 1 90.25 243 SER A O 1
ATOM 1885 N N . GLY A 1 244 ? -15.055 -16.812 10.664 1 91.38 244 GLY A N 1
ATOM 1886 C CA . GLY A 1 244 ? -14.719 -15.648 11.477 1 91.38 244 GLY A CA 1
ATOM 1887 C C . GLY A 1 244 ? -14.117 -14.516 10.672 1 91.38 244 GLY A C 1
ATOM 1888 O O . GLY A 1 244 ? -13.922 -13.414 11.195 1 91.38 244 GLY A O 1
ATOM 1889 N N . LEU A 1 245 ? -13.898 -14.703 9.398 1 94.38 245 LEU A N 1
ATOM 1890 C CA . LEU A 1 245 ? -13.219 -13.695 8.586 1 94.38 245 LEU A CA 1
ATOM 1891 C C . LEU A 1 245 ? -14.211 -12.984 7.668 1 94.38 245 LEU A C 1
ATOM 1893 O O . LEU A 1 245 ? -13.828 -12.469 6.613 1 94.38 245 LEU A O 1
ATOM 1897 N N . GLY A 1 246 ? -15.562 -13.07 8 1 93.25 246 GLY A N 1
ATOM 1898 C CA . GLY A 1 246 ? -16.578 -12.352 7.238 1 93.25 246 GLY A CA 1
ATOM 1899 C C . GLY A 1 246 ? -16.75 -12.891 5.832 1 93.25 246 GLY A C 1
ATOM 1900 O O . GLY A 1 246 ? -16.703 -14.102 5.617 1 93.25 246 GLY A O 1
ATOM 1901 N N . TRP A 1 247 ? -17 -11.922 4.895 1 95 247 TRP A N 1
ATOM 1902 C CA . TRP A 1 247 ? -17.359 -12.312 3.533 1 95 247 TRP A CA 1
ATOM 1903 C C . TRP A 1 247 ? -16.188 -12.984 2.834 1 95 247 TRP A C 1
ATOM 1905 O O . TRP A 1 247 ? -16.375 -13.898 2.025 1 95 247 TRP A O 1
ATOM 1915 N N . SER A 1 248 ? -14.977 -12.516 3.137 1 96.25 248 SER A N 1
ATOM 1916 C CA . SER A 1 248 ? -13.812 -13.133 2.508 1 96.25 248 SER A CA 1
ATOM 1917 C C . SER A 1 248 ? -13.641 -14.578 2.971 1 96.25 248 SER A C 1
ATOM 1919 O O . SER A 1 248 ? -13.273 -15.445 2.178 1 96.25 248 SER A O 1
ATOM 1921 N N . GLY A 1 249 ? -13.875 -14.789 4.289 1 96.56 249 GLY A N 1
ATOM 1922 C CA . GLY A 1 249 ? -13.836 -16.141 4.812 1 96.56 249 GLY A CA 1
ATOM 1923 C C . GLY A 1 249 ? -14.898 -17.047 4.223 1 96.56 249 GLY A C 1
ATOM 1924 O O . GLY A 1 249 ? -14.633 -18.203 3.893 1 96.56 249 GLY A O 1
ATOM 1925 N N . ASP A 1 250 ? -16.109 -16.516 4.094 1 96.62 250 ASP A N 1
ATOM 1926 C CA . ASP A 1 250 ? -17.219 -17.281 3.527 1 96.62 250 ASP A CA 1
ATOM 1927 C C . ASP A 1 250 ? -16.922 -17.688 2.086 1 96.62 250 ASP A C 1
ATOM 1929 O O . ASP A 1 250 ? -17.172 -18.828 1.691 1 96.62 250 ASP A O 1
ATOM 1933 N N . LEU A 1 251 ? -16.406 -16.75 1.359 1 97.19 251 LEU A N 1
ATOM 1934 C CA . LEU A 1 251 ? -16.062 -17.031 -0.03 1 97.19 251 LEU A CA 1
ATOM 1935 C C . LEU A 1 251 ? -14.969 -18.094 -0.118 1 97.19 251 LEU A C 1
ATOM 1937 O O . LEU A 1 251 ? -15.078 -19.031 -0.902 1 97.19 251 LEU A O 1
ATOM 1941 N N . ALA A 1 252 ? -13.953 -17.953 0.71 1 97.62 252 ALA A N 1
ATOM 1942 C CA . ALA A 1 252 ? -12.844 -18.906 0.732 1 97.62 252 ALA A CA 1
ATOM 1943 C C . ALA A 1 252 ? -13.328 -20.297 1.114 1 97.62 252 ALA A C 1
ATOM 1945 O O . ALA A 1 252 ? -12.867 -21.297 0.56 1 97.62 252 ALA A O 1
ATOM 1946 N N . ALA A 1 253 ? -14.242 -20.344 2.047 1 97.44 253 ALA A N 1
ATOM 1947 C CA . ALA A 1 253 ? -14.766 -21.625 2.504 1 97.44 253 ALA A CA 1
ATOM 1948 C C . ALA A 1 253 ? -15.461 -22.359 1.37 1 97.44 253 ALA A C 1
ATOM 1950 O O . ALA A 1 253 ? -15.273 -23.562 1.197 1 97.44 253 ALA A O 1
ATOM 1951 N N . ARG A 1 254 ? -16.297 -21.656 0.623 1 97.56 254 ARG A N 1
ATOM 1952 C CA . ARG A 1 254 ? -17 -22.25 -0.508 1 97.56 254 ARG A CA 1
ATOM 1953 C C . ARG A 1 254 ? -16.016 -22.781 -1.55 1 97.56 254 ARG A C 1
ATOM 1955 O O . ARG A 1 254 ? -16.188 -23.891 -2.066 1 97.56 254 ARG A O 1
ATOM 1962 N N . VAL A 1 255 ? -14.992 -21.984 -1.814 1 98.12 255 VAL A N 1
ATOM 1963 C CA . VAL A 1 255 ? -14 -22.344 -2.816 1 98.12 255 VAL A CA 1
ATOM 1964 C C . VAL A 1 255 ? -13.164 -23.516 -2.324 1 98.12 255 VAL A C 1
ATOM 1966 O O . VAL A 1 255 ? -12.922 -24.469 -3.07 1 98.12 255 VAL A O 1
ATOM 1969 N N . LEU A 1 256 ? -12.766 -23.5 -1.073 1 96.94 256 LEU A N 1
ATOM 1970 C CA . LEU A 1 256 ? -11.992 -24.578 -0.478 1 96.94 256 LEU A CA 1
ATOM 1971 C C . LEU A 1 256 ? -12.758 -25.891 -0.552 1 96.94 256 LEU A C 1
ATOM 1973 O O . LEU A 1 256 ? -12.195 -26.922 -0.929 1 96.94 256 LEU A O 1
ATOM 1977 N N . ASP A 1 257 ? -14.039 -25.828 -0.189 1 97 257 ASP A N 1
ATOM 1978 C CA . ASP A 1 257 ? -14.859 -27.031 -0.208 1 97 257 ASP A CA 1
ATOM 1979 C C . ASP A 1 257 ? -14.875 -27.656 -1.597 1 97 257 ASP A C 1
ATOM 1981 O O . ASP A 1 257 ? -14.766 -28.891 -1.727 1 97 257 ASP A O 1
ATOM 1985 N N . TRP A 1 258 ? -15.023 -26.859 -2.586 1 98.31 258 TRP A N 1
ATOM 1986 C CA . TRP A 1 258 ? -15.023 -27.344 -3.959 1 98.31 258 TRP A CA 1
ATOM 1987 C C . TRP A 1 258 ? -13.695 -28.031 -4.293 1 98.31 258 TRP A C 1
ATOM 1989 O O . TRP A 1 258 ? -13.672 -29.141 -4.805 1 98.31 258 TRP A O 1
ATOM 1999 N N . PHE A 1 259 ? -12.555 -27.375 -3.975 1 97.62 259 PHE A N 1
ATOM 2000 C CA . PHE A 1 259 ? -11.227 -27.875 -4.344 1 97.62 259 PHE A CA 1
ATOM 2001 C C . PHE A 1 259 ? -10.891 -29.141 -3.574 1 97.62 259 PHE A C 1
ATOM 2003 O O . PHE A 1 259 ? -10.242 -30.047 -4.109 1 97.62 259 PHE A O 1
ATOM 2010 N N . GLU A 1 260 ? -11.281 -29.188 -2.314 1 96 260 GLU A N 1
ATOM 2011 C CA . GLU A 1 260 ? -11.047 -30.406 -1.533 1 96 260 GLU A CA 1
ATOM 2012 C C . GLU A 1 260 ? -11.805 -31.594 -2.113 1 96 260 GLU A C 1
ATOM 2014 O O . GLU A 1 260 ? -11.273 -32.719 -2.174 1 96 260 GLU A O 1
ATOM 2019 N N . ALA A 1 261 ? -13.039 -31.344 -2.525 1 97.19 261 ALA A N 1
ATOM 2020 C CA . ALA A 1 261 ? -13.82 -32.406 -3.17 1 97.19 261 ALA A CA 1
ATOM 2021 C C . ALA A 1 261 ? -13.164 -32.844 -4.477 1 97.19 261 ALA A C 1
ATOM 2023 O O . ALA A 1 261 ? -13.062 -34.031 -4.754 1 97.19 261 ALA A O 1
ATOM 2024 N N . ALA A 1 262 ? -12.719 -31.875 -5.234 1 96.88 262 ALA A N 1
ATOM 2025 C CA . ALA A 1 262 ? -12.07 -32.156 -6.508 1 96.88 262 ALA A CA 1
ATOM 2026 C C . ALA A 1 262 ? -10.781 -32.969 -6.293 1 96.88 262 ALA A C 1
ATOM 2028 O O . ALA A 1 262 ? -10.469 -33.875 -7.062 1 96.88 262 ALA A O 1
ATOM 2029 N N . ALA A 1 263 ? -10.055 -32.656 -5.262 1 95 263 ALA A N 1
ATOM 2030 C CA . ALA A 1 263 ? -8.789 -33.312 -4.961 1 95 263 ALA A CA 1
ATOM 2031 C C . ALA A 1 263 ? -9.016 -34.75 -4.52 1 95 263 ALA A C 1
ATOM 2033 O O . ALA A 1 263 ? -8.078 -35.562 -4.508 1 95 263 ALA A O 1
ATOM 2034 N N . ARG A 1 264 ? -10.242 -35.031 -4.172 1 92.31 264 ARG A N 1
ATOM 2035 C CA . ARG A 1 264 ? -10.609 -36.406 -3.816 1 92.31 264 ARG A CA 1
ATOM 2036 C C . ARG A 1 264 ? -11.32 -37.094 -4.977 1 92.31 264 ARG A C 1
ATOM 2038 O O . ARG A 1 264 ? -12.062 -38.062 -4.77 1 92.31 264 ARG A O 1
ATOM 2045 N N . ASP A 1 265 ? -11.242 -36.5 -6.129 1 90.88 265 ASP A N 1
ATOM 2046 C CA . ASP A 1 265 ? -11.711 -37.062 -7.395 1 90.88 265 ASP A CA 1
ATOM 2047 C C . ASP A 1 265 ? -13.234 -36.969 -7.5 1 90.88 265 ASP A C 1
ATOM 2049 O O . ASP A 1 265 ? -13.852 -37.688 -8.281 1 90.88 265 ASP A O 1
ATOM 2053 N N . ALA A 1 266 ? -13.766 -36.062 -6.59 1 92.88 266 ALA A N 1
ATOM 2054 C CA . ALA A 1 266 ? -15.172 -35.75 -6.809 1 92.88 266 ALA A CA 1
ATOM 2055 C C . ALA A 1 266 ? -15.328 -34.75 -7.957 1 92.88 266 ALA A C 1
ATOM 2057 O O . ALA A 1 266 ? -14.344 -34.25 -8.492 1 92.88 266 ALA A O 1
ATOM 2058 N N . ARG A 1 267 ? -16.531 -34.625 -8.484 1 93.69 267 ARG A N 1
ATOM 2059 C CA . ARG A 1 267 ? -16.828 -33.688 -9.57 1 93.69 267 ARG A CA 1
ATOM 2060 C C . ARG A 1 267 ? -17.859 -32.656 -9.148 1 93.69 267 ARG A C 1
ATOM 2062 O O . ARG A 1 267 ? -18.969 -32.625 -9.688 1 93.69 267 ARG A O 1
ATOM 2069 N N . PRO A 1 268 ? -17.422 -31.828 -8.188 1 96.19 268 PRO A N 1
ATOM 2070 C CA . PRO A 1 268 ? -18.375 -30.828 -7.738 1 96.19 268 PRO A CA 1
ATOM 2071 C C . PRO A 1 268 ? -18.828 -29.891 -8.859 1 96.19 268 PRO A C 1
ATOM 2073 O O . PRO A 1 268 ? -18.125 -29.734 -9.859 1 96.19 268 PRO A O 1
ATOM 2076 N N . ALA A 1 269 ? -20 -29.312 -8.672 1 97.12 269 ALA A N 1
ATOM 2077 C CA . ALA A 1 269 ? -20.594 -28.484 -9.711 1 97.12 269 ALA A CA 1
ATOM 2078 C C . ALA A 1 269 ? -19.781 -27.219 -9.953 1 97.12 269 ALA A C 1
ATOM 2080 O O . ALA A 1 269 ? -19.422 -26.516 -9.008 1 97.12 269 ALA A O 1
ATOM 2081 N N . ARG A 1 270 ? -19.562 -26.938 -11.25 1 96.38 270 ARG A N 1
ATOM 2082 C CA . ARG A 1 270 ? -18.812 -25.75 -11.648 1 96.38 270 ARG A CA 1
ATOM 2083 C C . ARG A 1 270 ? -19.516 -24.484 -11.203 1 96.38 270 ARG A C 1
ATOM 2085 O O . ARG A 1 270 ? -18.875 -23.453 -10.961 1 96.38 270 ARG A O 1
ATOM 2092 N N . ARG A 1 271 ? -20.859 -24.547 -11.109 1 97.5 271 ARG A N 1
ATOM 2093 C CA . ARG A 1 271 ? -21.688 -23.375 -10.797 1 97.5 271 ARG A CA 1
ATOM 2094 C C . ARG A 1 271 ? -21.266 -22.766 -9.461 1 97.5 271 ARG A C 1
ATOM 2096 O O . ARG A 1 271 ? -21.375 -21.547 -9.266 1 97.5 271 ARG A O 1
ATOM 2103 N N . ILE A 1 272 ? -20.781 -23.609 -8.586 1 97.94 272 ILE A N 1
ATOM 2104 C CA . ILE A 1 272 ? -20.344 -23.141 -7.273 1 97.94 272 ILE A CA 1
ATOM 2105 C C . ILE A 1 272 ? -19.203 -22.141 -7.43 1 97.94 272 ILE A C 1
ATOM 2107 O O . ILE A 1 272 ? -19.234 -21.047 -6.832 1 97.94 272 ILE A O 1
ATOM 2111 N N . LEU A 1 273 ? -18.234 -22.469 -8.25 1 98.44 273 LEU A N 1
ATOM 2112 C CA . LEU A 1 273 ? -17.094 -21.594 -8.469 1 98.44 273 LEU A CA 1
ATOM 2113 C C . LEU A 1 273 ? -17.469 -20.422 -9.359 1 98.44 273 LEU A C 1
ATOM 2115 O O . LEU A 1 273 ? -16.953 -19.312 -9.188 1 98.44 273 LEU A O 1
ATOM 2119 N N . ASP A 1 274 ? -18.453 -20.609 -10.258 1 98.44 274 ASP A N 1
ATOM 2120 C CA . ASP A 1 274 ? -18.953 -19.5 -11.07 1 98.44 274 ASP A CA 1
ATOM 2121 C C . ASP A 1 274 ? -19.625 -18.438 -10.203 1 98.44 274 ASP A C 1
ATOM 2123 O O . ASP A 1 274 ? -19.438 -17.25 -10.422 1 98.44 274 ASP A O 1
ATOM 2127 N N . GLU A 1 275 ? -20.375 -18.891 -9.234 1 98.31 275 GLU A N 1
ATOM 2128 C CA . GLU A 1 275 ? -21.031 -17.969 -8.312 1 98.31 275 GLU A CA 1
ATOM 2129 C C . GLU A 1 275 ? -20.031 -17.25 -7.43 1 98.31 275 GLU A C 1
ATOM 2131 O O . GLU A 1 275 ? -20.188 -16.062 -7.145 1 98.31 275 GLU A O 1
ATOM 2136 N N . ALA A 1 276 ? -19.016 -18 -6.977 1 98.31 276 ALA A N 1
ATOM 2137 C CA . ALA A 1 276 ? -17.953 -17.375 -6.188 1 98.31 276 ALA A CA 1
ATOM 2138 C C . ALA A 1 276 ? -17.219 -16.312 -7 1 98.31 276 ALA A C 1
ATOM 2140 O O . ALA A 1 276 ? -16.906 -15.234 -6.492 1 98.31 276 ALA A O 1
ATOM 2141 N N . ALA A 1 277 ? -16.969 -16.625 -8.258 1 98.44 277 ALA A N 1
ATOM 2142 C CA . ALA A 1 277 ? -16.312 -15.672 -9.156 1 98.44 277 ALA A CA 1
ATOM 2143 C C . ALA A 1 277 ? -17.156 -14.43 -9.375 1 98.44 277 ALA A C 1
ATOM 2145 O O . ALA A 1 277 ? -16.641 -13.312 -9.414 1 98.44 277 ALA A O 1
ATOM 2146 N N . ALA A 1 278 ? -18.453 -14.617 -9.508 1 98.25 278 ALA A N 1
ATOM 2147 C CA . ALA A 1 278 ? -19.359 -13.492 -9.672 1 98.25 278 ALA A CA 1
ATOM 2148 C C . ALA A 1 278 ? -19.375 -12.602 -8.43 1 98.25 278 ALA A C 1
ATOM 2150 O O . ALA A 1 278 ? -19.391 -11.375 -8.539 1 98.25 278 ALA A O 1
ATOM 2151 N N . GLU A 1 279 ? -19.406 -13.289 -7.297 1 97.5 279 GLU A N 1
ATOM 2152 C CA . GLU A 1 279 ? -19.328 -12.531 -6.051 1 97.5 279 GLU A CA 1
ATOM 2153 C C . GLU A 1 279 ? -18.031 -11.742 -5.949 1 97.5 279 GLU A C 1
ATOM 2155 O O . GLU A 1 279 ? -18.031 -10.586 -5.535 1 97.5 279 GLU A O 1
ATOM 2160 N N . MET A 1 280 ? -16.953 -12.398 -6.316 1 96.44 280 MET A N 1
ATOM 2161 C CA . MET A 1 280 ? -15.664 -11.719 -6.359 1 96.44 280 MET A CA 1
ATOM 2162 C C . MET A 1 280 ? -15.719 -10.508 -7.281 1 96.44 280 MET A C 1
ATOM 2164 O O . MET A 1 280 ? -15.172 -9.445 -6.961 1 96.44 280 MET A O 1
ATOM 2168 N N . GLY A 1 281 ? -16.344 -10.664 -8.391 1 96.44 281 GLY A N 1
ATOM 2169 C CA . GLY A 1 281 ? -16.516 -9.57 -9.328 1 96.44 281 GLY A CA 1
ATOM 2170 C C . GLY A 1 281 ? -17.281 -8.398 -8.742 1 96.44 281 GLY A C 1
ATOM 2171 O O . GLY A 1 281 ? -16.906 -7.238 -8.945 1 96.44 281 GLY A O 1
ATOM 2172 N N . ARG A 1 282 ? -18.344 -8.688 -8.008 1 95.81 282 ARG A N 1
ATOM 2173 C CA . ARG A 1 282 ? -19.125 -7.633 -7.379 1 95.81 282 ARG A CA 1
ATOM 2174 C C . ARG A 1 282 ? -18.312 -6.895 -6.324 1 95.81 282 ARG A C 1
ATOM 2176 O O . ARG A 1 282 ? -18.359 -5.668 -6.234 1 95.81 282 ARG A O 1
ATOM 2183 N N . ARG A 1 283 ? -17.578 -7.695 -5.59 1 95.5 283 ARG A N 1
ATOM 2184 C CA . ARG A 1 283 ? -16.719 -7.094 -4.566 1 95.5 283 ARG A CA 1
ATOM 2185 C C . ARG A 1 283 ? -15.633 -6.227 -5.199 1 95.5 283 ARG A C 1
ATOM 2187 O O . ARG A 1 283 ? -15.312 -5.156 -4.684 1 95.5 283 ARG A O 1
ATOM 2194 N N . ALA A 1 284 ? -15.109 -6.691 -6.285 1 95.38 284 ALA A N 1
ATOM 2195 C CA . ALA A 1 284 ? -14.07 -5.953 -7 1 95.38 284 ALA A CA 1
ATOM 2196 C C . ALA A 1 284 ? -14.609 -4.621 -7.523 1 95.38 284 ALA A C 1
ATOM 2198 O O . ALA A 1 284 ? -13.898 -3.613 -7.512 1 95.38 284 ALA A O 1
ATOM 2199 N N . ALA A 1 285 ? -15.805 -4.641 -8.039 1 93.31 285 ALA A N 1
ATOM 2200 C CA . ALA A 1 285 ? -16.422 -3.41 -8.531 1 93.31 285 ALA A CA 1
ATOM 2201 C C . ALA A 1 285 ? -16.594 -2.396 -7.402 1 93.31 285 ALA A C 1
ATOM 2203 O O . ALA A 1 285 ? -16.453 -1.19 -7.621 1 93.31 285 ALA A O 1
ATOM 2204 N N . GLU A 1 286 ? -16.844 -2.943 -6.25 1 91.19 286 GLU A N 1
ATOM 2205 C CA . GLU A 1 286 ? -17.125 -2.084 -5.105 1 91.19 286 GLU A CA 1
ATOM 2206 C C . GLU A 1 286 ? -15.844 -1.577 -4.453 1 91.19 286 GLU A C 1
ATOM 2208 O O . GLU A 1 286 ? -15.766 -0.412 -4.059 1 91.19 286 GLU A O 1
ATOM 2213 N N . MET A 1 287 ? -14.875 -2.408 -4.328 1 93.94 287 MET A N 1
ATOM 2214 C CA . MET A 1 287 ? -13.75 -2.041 -3.473 1 93.94 287 MET A CA 1
ATOM 2215 C C . MET A 1 287 ? -12.438 -2.1 -4.25 1 93.94 287 MET A C 1
ATOM 2217 O O . MET A 1 287 ? -11.406 -1.612 -3.775 1 93.94 287 MET A O 1
ATOM 2221 N N . GLY A 1 288 ? -12.469 -2.582 -5.461 1 94.31 288 GLY A N 1
ATOM 2222 C CA . GLY A 1 288 ? -11.273 -2.754 -6.277 1 94.31 288 GLY A CA 1
ATOM 2223 C C . GLY A 1 288 ? -10.484 -1.471 -6.457 1 94.31 288 GLY A C 1
ATOM 2224 O O . GLY A 1 288 ? -9.258 -1.467 -6.32 1 94.31 288 GLY A O 1
ATOM 2225 N N . PRO A 1 289 ? -11.133 -0.375 -6.668 1 93.12 289 PRO A N 1
ATOM 2226 C CA . PRO A 1 289 ? -10.43 0.891 -6.891 1 93.12 289 PRO A CA 1
ATOM 2227 C C . PRO A 1 289 ? -9.625 1.34 -5.676 1 93.12 289 PRO A C 1
ATOM 2229 O O . PRO A 1 289 ? -8.719 2.172 -5.805 1 93.12 289 PRO A O 1
ATOM 2232 N N . LEU A 1 290 ? -9.977 0.801 -4.488 1 94.69 290 LEU A N 1
ATOM 2233 C CA . LEU A 1 290 ? -9.25 1.138 -3.271 1 94.69 290 LEU A CA 1
ATOM 2234 C C . LEU A 1 290 ? -8.148 0.118 -2.998 1 94.69 290 LEU A C 1
ATOM 2236 O O . LEU A 1 290 ? -7.066 0.477 -2.525 1 94.69 290 LEU A O 1
ATOM 2240 N N . VAL A 1 291 ? -8.359 -1.091 -3.41 1 96.25 291 VAL A N 1
ATOM 2241 C CA . VAL A 1 291 ? -7.523 -2.195 -2.957 1 96.25 291 VAL A CA 1
ATOM 2242 C C . VAL A 1 291 ? -6.41 -2.449 -3.971 1 96.25 291 VAL A C 1
ATOM 2244 O O . VAL A 1 291 ? -5.23 -2.516 -3.605 1 96.25 291 VAL A O 1
ATOM 2247 N N . SER A 1 292 ? -6.695 -2.471 -5.234 1 97.19 292 SER A N 1
ATOM 2248 C CA . SER A 1 292 ? -5.75 -2.93 -6.246 1 97.19 292 SER A CA 1
ATOM 2249 C C . SER A 1 292 ? -4.637 -1.913 -6.465 1 97.19 292 SER A C 1
ATOM 2251 O O . SER A 1 292 ? -3.457 -2.271 -6.48 1 97.19 292 SER A O 1
ATOM 2253 N N . PRO A 1 293 ? -4.98 -0.608 -6.574 1 95.12 293 PRO A N 1
ATOM 2254 C CA . PRO A 1 293 ? -3.887 0.355 -6.723 1 95.12 293 PRO A CA 1
ATOM 2255 C C . PRO A 1 293 ? -2.973 0.401 -5.5 1 95.12 293 PRO A C 1
ATOM 2257 O O . PRO A 1 293 ? -1.763 0.601 -5.637 1 95.12 293 PRO A O 1
ATOM 2260 N N . ALA A 1 294 ? -3.578 0.219 -4.355 1 95.5 294 ALA A N 1
ATOM 2261 C CA . ALA A 1 294 ? -2.762 0.202 -3.145 1 95.5 294 ALA A CA 1
ATOM 2262 C C . ALA A 1 294 ? -1.791 -0.974 -3.152 1 95.5 294 ALA A C 1
ATOM 2264 O O . ALA A 1 294 ? -0.627 -0.829 -2.771 1 95.5 294 ALA A O 1
ATOM 2265 N N . ALA A 1 295 ? -2.279 -2.131 -3.537 1 96.25 295 ALA A N 1
ATOM 2266 C CA . ALA A 1 295 ? -1.416 -3.305 -3.646 1 96.25 295 ALA A CA 1
ATOM 2267 C C . ALA A 1 295 ? -0.285 -3.062 -4.641 1 96.25 295 ALA A C 1
ATOM 2269 O O . ALA A 1 295 ? 0.874 -3.379 -4.363 1 96.25 295 ALA A O 1
ATOM 2270 N N . ARG A 1 296 ? -0.624 -2.5 -5.793 1 96.31 296 ARG A N 1
ATOM 2271 C CA . ARG A 1 296 ? 0.359 -2.184 -6.824 1 96.31 296 ARG A CA 1
ATOM 2272 C C . ARG A 1 296 ? 1.406 -1.206 -6.305 1 96.31 296 ARG A C 1
ATOM 2274 O O . ARG A 1 296 ? 2.607 -1.454 -6.422 1 96.31 296 ARG A O 1
ATOM 2281 N N . ASP A 1 297 ? 0.948 -0.13 -5.711 1 95.31 297 ASP A N 1
ATOM 2282 C CA . ASP A 1 297 ? 1.852 0.916 -5.242 1 95.31 297 ASP A CA 1
ATOM 2283 C C . ASP A 1 297 ? 2.75 0.403 -4.121 1 95.31 297 ASP A C 1
ATOM 2285 O O . ASP A 1 297 ? 3.91 0.804 -4.016 1 95.31 297 ASP A O 1
ATOM 2289 N N . LEU A 1 298 ? 2.193 -0.407 -3.254 1 95.38 298 LEU A N 1
ATOM 2290 C CA . LEU A 1 298 ? 2.986 -1.008 -2.188 1 95.38 298 LEU A CA 1
ATOM 2291 C C . LEU A 1 298 ? 4.082 -1.898 -2.76 1 95.38 298 LEU A C 1
ATOM 2293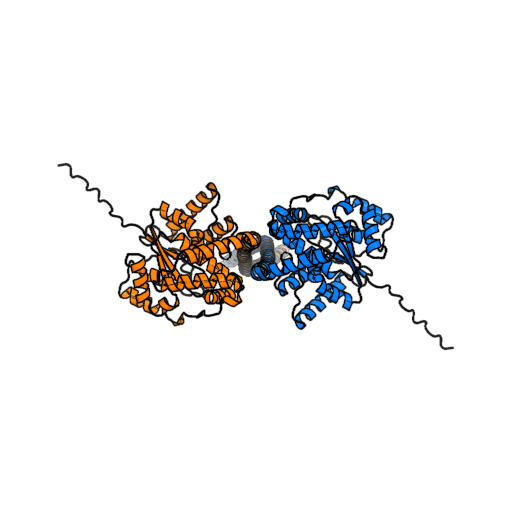 O O . LEU A 1 298 ? 5.227 -1.858 -2.299 1 95.38 298 LEU A O 1
ATOM 2297 N N . ASP A 1 299 ? 3.697 -2.701 -3.781 1 94.62 299 ASP A N 1
ATOM 2298 C CA . ASP A 1 299 ? 4.688 -3.549 -4.438 1 94.62 299 ASP A CA 1
ATOM 2299 C C . ASP A 1 299 ? 5.805 -2.711 -5.055 1 94.62 299 ASP A C 1
ATOM 2301 O O . ASP A 1 299 ? 6.984 -3.043 -4.918 1 94.62 299 ASP A O 1
ATOM 2305 N N . VAL A 1 300 ? 5.488 -1.63 -5.664 1 93.38 300 VAL A N 1
ATOM 2306 C CA . VAL A 1 300 ? 6.453 -0.723 -6.277 1 93.38 300 VAL A CA 1
ATOM 2307 C C . VAL A 1 300 ? 7.359 -0.128 -5.203 1 93.38 300 VAL A C 1
ATOM 2309 O O . VAL A 1 300 ? 8.586 -0.115 -5.352 1 93.38 300 VAL A O 1
ATOM 2312 N N . ALA A 1 301 ? 6.75 0.299 -4.141 1 93.94 301 ALA A N 1
ATOM 2313 C CA . ALA A 1 301 ? 7.512 0.928 -3.066 1 93.94 301 ALA A CA 1
ATOM 2314 C C . ALA A 1 301 ? 8.469 -0.07 -2.412 1 93.94 301 ALA A C 1
ATOM 2316 O O . ALA A 1 301 ? 9.617 0.259 -2.129 1 93.94 301 ALA A O 1
ATOM 2317 N N . ARG A 1 302 ? 8.016 -1.232 -2.184 1 92.56 302 ARG A N 1
ATOM 2318 C CA . ARG A 1 302 ? 8.844 -2.26 -1.552 1 92.56 302 ARG A CA 1
ATOM 2319 C C . ARG A 1 302 ? 10.023 -2.639 -2.439 1 92.56 302 ARG A C 1
ATOM 2321 O O . ARG A 1 302 ? 11.141 -2.797 -1.956 1 92.56 302 ARG A O 1
ATOM 2328 N N . THR A 1 303 ? 9.727 -2.797 -3.676 1 90.44 303 THR A N 1
ATOM 2329 C CA . THR A 1 303 ? 10.789 -3.105 -4.625 1 90.44 303 THR A CA 1
ATOM 2330 C C . THR A 1 303 ? 11.812 -1.977 -4.672 1 90.44 303 THR A C 1
ATOM 2332 O O . THR A 1 303 ? 13.023 -2.227 -4.633 1 90.44 303 THR A O 1
ATOM 2335 N N . GLY A 1 304 ? 11.328 -0.733 -4.719 1 90.81 304 GLY A N 1
ATOM 2336 C CA . GLY A 1 304 ? 12.219 0.415 -4.68 1 90.81 304 GLY A CA 1
ATOM 2337 C C . GLY A 1 304 ? 13.062 0.477 -3.42 1 90.81 304 GLY A C 1
ATOM 2338 O O . GLY A 1 304 ? 14.242 0.824 -3.473 1 90.81 304 GLY A O 1
ATOM 2339 N N . LEU A 1 305 ? 12.469 0.142 -2.377 1 92.31 305 LEU A N 1
ATOM 2340 C CA . LEU A 1 305 ? 13.156 0.171 -1.09 1 92.31 305 LEU A CA 1
ATOM 2341 C C . LEU A 1 305 ? 14.289 -0.855 -1.053 1 92.31 305 LEU A C 1
ATOM 2343 O O . LEU A 1 305 ? 15.398 -0.546 -0.617 1 92.31 305 LEU A O 1
ATOM 2347 N N . ILE A 1 306 ? 14 -2.045 -1.479 1 90.69 306 ILE A N 1
ATOM 2348 C CA . ILE A 1 306 ? 15.008 -3.094 -1.527 1 90.69 306 ILE A CA 1
ATOM 2349 C C . ILE A 1 306 ? 16.188 -2.639 -2.391 1 90.69 306 ILE A C 1
ATOM 2351 O O . ILE A 1 306 ? 17.344 -2.766 -1.991 1 90.69 306 ILE A O 1
ATOM 2355 N N . GLU A 1 307 ? 15.875 -2.08 -3.514 1 88.94 307 GLU A N 1
ATOM 2356 C CA . GLU A 1 307 ? 16.922 -1.612 -4.426 1 88.94 307 GLU A CA 1
ATOM 2357 C C . GLU A 1 307 ? 17.734 -0.481 -3.805 1 88.94 307 GLU A C 1
ATOM 2359 O O . GLU A 1 307 ? 18.953 -0.466 -3.902 1 88.94 307 GLU A O 1
ATOM 2364 N N . ALA A 1 308 ? 17.016 0.423 -3.197 1 91.31 308 ALA A N 1
ATOM 2365 C CA . ALA A 1 308 ? 17.703 1.555 -2.576 1 91.31 308 ALA A CA 1
ATOM 2366 C C . ALA A 1 308 ? 18.594 1.095 -1.427 1 91.31 308 ALA A C 1
ATOM 2368 O O . ALA A 1 308 ? 19.703 1.6 -1.254 1 91.31 308 ALA A O 1
ATOM 2369 N N . ARG A 1 309 ? 18.141 0.183 -0.702 1 90 309 ARG A N 1
ATOM 2370 C CA . ARG A 1 309 ? 18.938 -0.346 0.404 1 90 309 ARG A CA 1
ATOM 2371 C C . ARG A 1 309 ? 20.156 -1.094 -0.109 1 90 309 ARG A C 1
ATOM 2373 O O . ARG A 1 309 ? 21.25 -0.96 0.447 1 90 309 ARG A O 1
ATOM 2380 N N . ARG A 1 310 ? 19.969 -1.849 -1.09 1 89.81 310 ARG A N 1
ATOM 2381 C CA . ARG A 1 310 ? 21.094 -2.553 -1.696 1 89.81 310 ARG A CA 1
ATOM 2382 C C . ARG A 1 310 ? 22.125 -1.568 -2.223 1 89.81 310 ARG A C 1
ATOM 2384 O O . ARG A 1 310 ? 23.328 -1.786 -2.066 1 89.81 310 ARG A O 1
ATOM 2391 N N . ARG A 1 311 ? 21.672 -0.557 -2.828 1 90.94 311 ARG A N 1
ATOM 2392 C CA . ARG A 1 311 ? 22.578 0.476 -3.334 1 90.94 311 ARG A CA 1
ATOM 2393 C C . ARG A 1 311 ? 23.359 1.129 -2.197 1 90.94 311 ARG A C 1
ATOM 2395 O O . ARG A 1 311 ? 24.578 1.297 -2.287 1 90.94 311 ARG A O 1
ATOM 2402 N N . ALA A 1 312 ? 22.672 1.438 -1.202 1 92.19 312 ALA A N 1
ATOM 2403 C CA . ALA A 1 312 ? 23.328 2.057 -0.051 1 92.19 312 ALA A CA 1
ATOM 2404 C C . ALA A 1 312 ? 24.359 1.113 0.567 1 92.19 312 ALA A C 1
ATOM 2406 O O . ALA A 1 312 ? 25.469 1.533 0.914 1 92.19 312 ALA A O 1
ATOM 2407 N N . GLU A 1 313 ? 23.969 -0.075 0.673 1 89 313 GLU A N 1
ATOM 2408 C CA . GLU A 1 313 ? 24.891 -1.071 1.214 1 89 313 GLU A CA 1
ATOM 2409 C C . GLU A 1 313 ? 26.125 -1.22 0.33 1 89 313 GLU A C 1
ATOM 2411 O O . GLU A 1 313 ? 27.234 -1.32 0.833 1 89 313 GLU A O 1
ATOM 2416 N N . HIS A 1 314 ? 25.922 -1.255 -0.901 1 91.5 314 HIS A N 1
ATOM 2417 C CA . HIS A 1 314 ? 27.031 -1.337 -1.838 1 91.5 314 HIS A CA 1
ATOM 2418 C C . HIS A 1 314 ? 27.969 -0.134 -1.697 1 91.5 314 HIS A C 1
ATOM 2420 O O . HIS A 1 314 ? 29.188 -0.289 -1.645 1 91.5 314 HIS A O 1
ATOM 2426 N N . LEU A 1 315 ? 27.391 0.989 -1.63 1 91.38 315 LEU A N 1
ATOM 2427 C CA . LEU A 1 315 ? 28.172 2.213 -1.489 1 91.38 315 LEU A CA 1
ATOM 2428 C C . LEU A 1 315 ? 28.938 2.221 -0.171 1 91.38 315 LEU A C 1
ATOM 2430 O O . LEU A 1 315 ? 30.094 2.66 -0.12 1 91.38 315 LEU A O 1
ATOM 2434 N N . GLU A 1 316 ? 28.359 1.756 0.81 1 91.12 316 GLU A N 1
ATOM 2435 C CA . GLU A 1 316 ? 29.031 1.646 2.098 1 91.12 316 GLU A CA 1
ATOM 2436 C C . GLU A 1 316 ? 30.219 0.689 2.016 1 91.12 316 GLU A C 1
ATOM 2438 O O . GLU A 1 316 ? 31.281 0.953 2.59 1 91.12 316 GLU A O 1
ATOM 2443 N N . ASP A 1 317 ? 29.984 -0.347 1.354 1 91.5 317 ASP A N 1
ATOM 2444 C CA . ASP A 1 317 ? 31.062 -1.309 1.159 1 91.5 317 ASP A CA 1
ATOM 2445 C C . ASP A 1 317 ? 32.219 -0.682 0.394 1 91.5 317 ASP A C 1
ATOM 2447 O O . ASP A 1 317 ? 33.406 -0.871 0.757 1 91.5 317 ASP A O 1
ATOM 2451 N N . VAL A 1 318 ? 31.891 0.037 -0.602 1 89.19 318 VAL A N 1
ATOM 2452 C CA . VAL A 1 318 ? 32.906 0.711 -1.395 1 89.19 318 VAL A CA 1
ATOM 2453 C C . VAL A 1 318 ? 33.688 1.698 -0.518 1 89.19 318 VAL A C 1
ATOM 2455 O O . VAL A 1 318 ? 34.906 1.74 -0.551 1 89.19 318 VAL A O 1
ATOM 2458 N N . LEU A 1 319 ? 33 2.443 0.257 1 88.94 319 LEU A N 1
ATOM 2459 C CA . LEU A 1 319 ? 33.625 3.426 1.142 1 88.94 319 LEU A CA 1
ATOM 2460 C C . LEU A 1 319 ? 34.5 2.744 2.17 1 88.94 319 LEU A C 1
ATOM 2462 O O . LEU A 1 319 ? 35.625 3.207 2.436 1 88.94 319 LEU A O 1
ATOM 2466 N N . THR A 1 320 ? 34.031 1.674 2.66 1 89.06 320 THR A N 1
ATOM 2467 C CA . THR A 1 320 ? 34.781 0.931 3.656 1 89.06 320 THR A CA 1
ATOM 2468 C C . THR A 1 320 ? 36.062 0.359 3.041 1 89.06 320 THR A C 1
ATOM 2470 O O . THR A 1 320 ? 37.125 0.403 3.658 1 89.06 320 THR A O 1
ATOM 2473 N N . ARG A 1 321 ? 36.031 -0.086 1.823 1 88.81 321 ARG A N 1
ATOM 2474 C CA . ARG A 1 321 ? 37.156 -0.687 1.151 1 88.81 321 ARG A CA 1
ATOM 2475 C C . ARG A 1 321 ? 38.188 0.374 0.76 1 88.81 321 ARG A C 1
ATOM 2477 O O . ARG A 1 321 ? 39.375 0.08 0.636 1 88.81 321 ARG A O 1
ATOM 2484 N N . GLN A 1 322 ? 37.688 1.568 0.583 1 85.94 322 GLN A N 1
ATOM 2485 C CA . GLN A 1 322 ? 38.562 2.646 0.15 1 85.94 322 GLN A CA 1
ATOM 2486 C C . GLN A 1 322 ? 39.25 3.303 1.341 1 85.94 322 GLN A C 1
ATOM 2488 O O . GLN A 1 322 ? 40.25 4.039 1.17 1 85.94 322 GLN A O 1
ATOM 2493 N N . GLN A 1 323 ? 38.812 3.043 2.49 1 84.44 323 GLN A N 1
ATOM 2494 C CA . GLN A 1 323 ? 39.312 3.73 3.676 1 84.44 323 GLN A CA 1
ATOM 2495 C C . GLN A 1 323 ? 40.812 3.467 3.875 1 84.44 323 GLN A C 1
ATOM 2497 O O . GLN A 1 323 ? 41.562 4.395 4.117 1 84.44 323 GLN A O 1
ATOM 2502 N N . PRO A 1 324 ? 41.281 2.18 3.721 1 82.62 324 PRO A N 1
ATOM 2503 C CA . PRO A 1 324 ? 42.75 1.959 3.855 1 82.62 324 PRO A CA 1
ATOM 2504 C C . PRO A 1 324 ? 43.562 2.711 2.805 1 82.62 324 PRO A C 1
ATOM 2506 O O . PRO A 1 324 ? 44.656 3.203 3.1 1 82.62 324 PRO A O 1
ATOM 2509 N N . ASP A 1 325 ? 43.031 2.826 1.66 1 79.5 325 ASP A N 1
ATOM 2510 C CA . ASP A 1 325 ? 43.75 3.539 0.596 1 79.5 325 ASP A CA 1
ATOM 2511 C C . ASP A 1 325 ? 43.812 5.035 0.892 1 79.5 325 ASP A C 1
ATOM 2513 O O . ASP A 1 325 ? 44.812 5.684 0.605 1 79.5 325 ASP A O 1
ATOM 2517 N N . LEU A 1 326 ? 42.781 5.57 1.389 1 81.25 326 LEU A N 1
ATOM 2518 C CA . LEU A 1 326 ? 42.75 6.98 1.768 1 81.25 326 LEU A CA 1
ATOM 2519 C C . LEU A 1 326 ? 43.781 7.258 2.875 1 81.25 326 LEU A C 1
ATOM 2521 O O . LEU A 1 326 ? 44.531 8.234 2.805 1 81.25 326 LEU A O 1
ATOM 2525 N N . GLU A 1 327 ? 43.781 6.383 3.816 1 81.38 327 GLU A N 1
ATOM 2526 C CA . GLU A 1 327 ? 44.75 6.531 4.914 1 81.38 327 GLU A CA 1
ATOM 2527 C C . GLU A 1 327 ? 46.188 6.395 4.418 1 81.38 327 GLU A C 1
ATOM 2529 O O . GLU A 1 327 ? 47.031 7.18 4.801 1 81.38 327 GLU A O 1
ATOM 2534 N N . ALA A 1 328 ? 46.375 5.398 3.57 1 81.12 328 ALA A N 1
ATOM 2535 C CA . ALA A 1 328 ? 47.719 5.223 2.98 1 81.12 328 ALA A CA 1
ATOM 2536 C C . ALA A 1 328 ? 48.125 6.445 2.166 1 81.12 328 ALA A C 1
ATOM 2538 O O . ALA A 1 328 ? 49.281 6.859 2.193 1 81.12 328 ALA A O 1
ATOM 2539 N N . GLY A 1 329 ? 47.125 7.031 1.469 1 74 329 GLY A N 1
ATOM 2540 C CA . GLY A 1 329 ? 47.406 8.242 0.706 1 74 329 GLY A CA 1
ATOM 2541 C C . GLY A 1 329 ? 47.781 9.422 1.576 1 74 329 GLY A C 1
ATOM 2542 O O . GLY A 1 329 ? 48.719 10.148 1.261 1 74 329 GLY A O 1
ATOM 2543 N N . TRP A 1 330 ? 47.125 9.547 2.633 1 80.44 330 TRP A N 1
ATOM 2544 C CA . TRP A 1 330 ? 47.438 10.617 3.578 1 80.44 330 TRP A CA 1
ATOM 2545 C C . TRP A 1 330 ? 48.844 10.445 4.156 1 80.44 330 TRP A C 1
ATOM 2547 O O . TRP A 1 330 ? 49.625 11.398 4.215 1 80.44 330 TRP A O 1
ATOM 2557 N N . ARG A 1 331 ? 49.219 9.203 4.492 1 82.81 331 ARG A N 1
ATOM 2558 C CA . ARG A 1 331 ? 50.562 8.914 5.016 1 82.81 331 ARG A CA 1
ATOM 2559 C C . ARG A 1 331 ? 51.625 9.211 3.977 1 82.81 331 ARG A C 1
ATOM 2561 O O . ARG A 1 331 ? 52.656 9.797 4.297 1 82.81 331 ARG A O 1
ATOM 2568 N N . ALA A 1 332 ? 51.344 8.844 2.783 1 80.69 332 ALA A N 1
ATOM 2569 C CA . ALA A 1 332 ? 52.281 9.055 1.703 1 80.69 332 ALA A CA 1
ATOM 2570 C C . ALA A 1 332 ? 52.5 10.547 1.434 1 80.69 332 ALA A C 1
ATOM 2572 O O . ALA A 1 332 ? 53.625 11 1.211 1 80.69 332 ALA A O 1
ATOM 2573 N N . ARG A 1 333 ? 51.438 11.258 1.479 1 79.56 333 ARG A N 1
ATOM 2574 C CA . ARG A 1 333 ? 51.531 12.695 1.26 1 79.56 333 ARG A CA 1
ATOM 2575 C C . ARG A 1 333 ? 52.312 13.375 2.371 1 79.56 333 ARG A C 1
ATOM 2577 O O . ARG A 1 333 ? 53.156 14.242 2.104 1 79.56 333 ARG A O 1
ATOM 2584 N N . ASN A 1 334 ? 52.062 12.914 3.631 1 82 334 ASN A N 1
ATOM 2585 C CA . ASN A 1 334 ? 52.812 13.453 4.758 1 82 334 ASN A CA 1
ATOM 2586 C C . ASN A 1 334 ? 54.281 13.086 4.672 1 82 334 ASN A C 1
ATOM 2588 O O . ASN A 1 334 ? 55.156 13.914 4.934 1 82 334 ASN A O 1
ATOM 2592 N N . ALA A 1 335 ? 54.562 11.805 4.289 1 80.88 335 ALA A N 1
ATOM 2593 C CA . ALA A 1 335 ? 55.938 11.344 4.137 1 80.88 335 ALA A CA 1
ATOM 2594 C C . ALA A 1 335 ? 56.656 12.102 3.021 1 80.88 335 ALA A C 1
ATOM 2596 O O . ALA A 1 335 ? 57.812 12.477 3.166 1 80.88 335 ALA A O 1
ATOM 2597 N N . LEU A 1 336 ? 55.969 12.328 1.956 1 79.25 336 LEU A N 1
ATOM 2598 C CA . LEU A 1 336 ? 56.531 13.062 0.825 1 79.25 336 LEU A CA 1
ATOM 2599 C C . LEU A 1 336 ? 56.844 14.5 1.211 1 79.25 336 LEU A C 1
ATOM 2601 O O . LEU A 1 336 ? 57.938 15.016 0.879 1 79.25 336 LEU A O 1
ATOM 2605 N N . ALA A 1 337 ? 55.938 15.055 1.927 1 78.75 337 ALA A N 1
ATOM 2606 C CA . ALA A 1 337 ? 56.156 16.422 2.404 1 78.75 337 ALA A CA 1
ATOM 2607 C C . ALA A 1 337 ? 57.375 16.484 3.326 1 78.75 337 ALA A C 1
ATOM 2609 O O . ALA A 1 337 ? 58.188 17.422 3.246 1 78.75 337 ALA A O 1
ATOM 2610 N N . ALA A 1 338 ? 57.625 15.453 4.109 1 77.31 338 ALA A N 1
ATOM 2611 C CA . ALA A 1 338 ? 58.75 15.398 5.027 1 77.31 338 ALA A CA 1
ATOM 2612 C C . ALA A 1 338 ? 60.062 15.227 4.266 1 77.31 338 ALA A C 1
ATOM 2614 O O . ALA A 1 338 ? 61.062 15.906 4.559 1 77.31 338 ALA A O 1
ATOM 2615 N N . VAL A 1 339 ? 60.031 14.391 3.254 1 74.12 339 VAL A N 1
ATOM 2616 C CA . VAL A 1 339 ? 61.25 14.117 2.48 1 74.12 339 VAL A CA 1
ATOM 2617 C C . VAL A 1 339 ? 61.625 15.352 1.655 1 74.12 339 VAL A C 1
ATOM 2619 O O . VAL A 1 339 ? 62.812 15.68 1.512 1 74.12 339 VAL A O 1
ATOM 2622 N N . GLU A 1 340 ? 60.625 16.031 1.224 1 72.81 340 GLU A N 1
ATOM 2623 C CA . GLU A 1 340 ? 60.844 17.234 0.451 1 72.81 340 GLU A CA 1
ATOM 2624 C C . GLU A 1 340 ? 61.406 18.359 1.334 1 72.81 340 GLU A C 1
ATOM 2626 O O . GLU A 1 340 ? 62.312 19.078 0.932 1 72.81 340 GLU A O 1
ATOM 2631 N N . ALA A 1 341 ? 60.875 18.391 2.514 1 74 341 ALA A N 1
ATOM 2632 C CA . ALA A 1 341 ? 61.375 19.391 3.459 1 74 341 ALA A CA 1
ATOM 2633 C C . ALA A 1 341 ? 62.844 19.094 3.842 1 74 341 ALA A C 1
ATOM 2635 O O . ALA A 1 341 ? 63.656 20 3.949 1 74 341 ALA A O 1
ATOM 2636 N N . GLU A 1 342 ? 63.156 17.859 3.955 1 66.88 342 GLU A N 1
ATOM 2637 C CA . GLU A 1 342 ? 64.562 17.438 4.262 1 66.88 342 GLU A CA 1
ATOM 2638 C C . GLU A 1 342 ? 65.5 17.75 3.096 1 66.88 342 GLU A C 1
ATOM 2640 O O . GLU A 1 342 ? 66.625 18.203 3.303 1 66.88 342 GLU A O 1
ATOM 2645 N N . LEU A 1 343 ? 65 17.5 2.018 1 65.62 343 LEU A N 1
ATOM 2646 C CA . LEU A 1 343 ? 65.812 17.766 0.825 1 65.62 343 LEU A CA 1
ATOM 2647 C C . LEU A 1 343 ? 66.062 19.266 0.654 1 65.62 343 LEU A C 1
ATOM 2649 O O . LEU A 1 343 ? 67.188 19.688 0.358 1 65.62 343 LEU A O 1
ATOM 2653 N N . ASP A 1 344 ? 65.062 20 0.837 1 70.75 344 ASP A N 1
ATOM 2654 C CA . ASP A 1 344 ? 65.188 21.453 0.754 1 70.75 344 ASP A CA 1
ATOM 2655 C C . ASP A 1 344 ? 66.188 21.984 1.799 1 70.75 344 ASP A C 1
ATOM 2657 O O . ASP A 1 344 ? 67 22.844 1.499 1 70.75 344 ASP A O 1
ATOM 2661 N N . ALA A 1 345 ? 66.188 21.484 2.967 1 69.38 345 ALA A N 1
ATOM 2662 C CA . ALA A 1 345 ? 67.125 21.875 4.039 1 69.38 345 ALA A CA 1
ATOM 2663 C C . ALA A 1 345 ? 68.562 21.5 3.705 1 69.38 345 ALA A C 1
ATOM 2665 O O . ALA A 1 345 ? 69.438 22.266 3.945 1 69.38 345 ALA A O 1
ATOM 2666 N N . ALA A 1 346 ? 68.688 20.406 3.113 1 62.56 346 ALA A N 1
ATOM 2667 C CA . ALA A 1 346 ? 70.062 19.953 2.732 1 62.56 346 ALA A CA 1
ATOM 2668 C C . ALA A 1 346 ? 70.625 20.812 1.624 1 62.56 346 ALA A C 1
ATOM 2670 O O . ALA A 1 346 ? 71.812 21.125 1.632 1 62.56 346 ALA A O 1
ATOM 2671 N N . LEU A 1 347 ? 69.938 21.25 0.79 1 63.72 347 LEU A N 1
ATOM 2672 C CA . LEU A 1 347 ? 70.375 22.078 -0.329 1 63.72 347 LEU A CA 1
ATOM 2673 C C . LEU A 1 347 ? 70.625 23.516 0.116 1 63.72 347 LEU A C 1
ATOM 2675 O O . LEU A 1 347 ? 71.5 24.188 -0.398 1 63.72 347 LEU A O 1
ATOM 2679 N N . ALA A 1 348 ? 70.062 24 1.05 1 69.94 348 ALA A N 1
ATOM 2680 C CA . ALA A 1 348 ? 70.312 25.344 1.597 1 69.94 348 ALA A CA 1
ATOM 2681 C C . ALA A 1 348 ? 71.562 25.375 2.469 1 69.94 348 ALA A C 1
ATOM 2683 O O . ALA A 1 348 ? 72.25 26.391 2.523 1 69.94 348 ALA A O 1
ATOM 2684 N N . GLY A 1 349 ? 72 24.438 3.146 1 64.94 349 GLY A N 1
ATOM 2685 C CA . GLY A 1 349 ? 73.25 24.375 3.926 1 64.94 349 GLY A CA 1
ATOM 2686 C C . GLY A 1 349 ? 74.5 24.203 3.07 1 64.94 349 GLY A C 1
ATOM 2687 O O . GLY A 1 349 ? 75.625 24.312 3.57 1 64.94 349 GLY A O 1
ATOM 2688 N N . GLU A 1 350 ? 74.562 23.797 1.887 1 54.94 350 GLU A N 1
ATOM 2689 C CA . GLU A 1 350 ? 75.75 23.719 1.034 1 54.94 350 GLU A CA 1
ATOM 2690 C C . GLU A 1 350 ? 76.125 25.094 0.478 1 54.94 350 GLU A C 1
ATOM 2692 O O . GLU A 1 350 ? 77 25.203 -0.403 1 54.94 350 GLU A O 1
ATOM 2697 N N . ASP A 1 351 ? 75.812 26.219 0.861 1 49.25 351 ASP A N 1
ATOM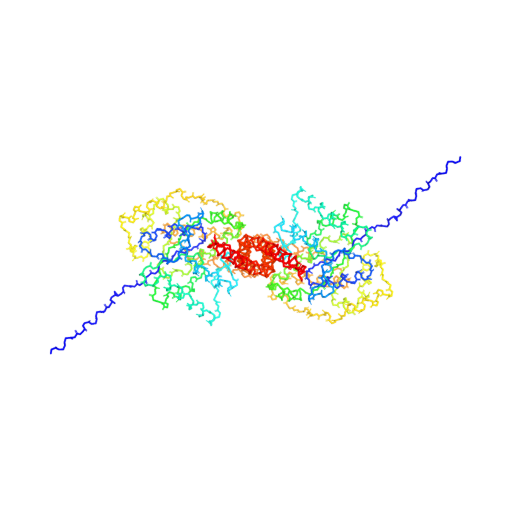 2698 C CA . ASP A 1 351 ? 76.562 27.438 0.554 1 49.25 351 ASP A CA 1
ATOM 2699 C C . ASP A 1 351 ? 77.938 27.469 1.258 1 49.25 351 ASP A C 1
ATOM 2701 O O . ASP A 1 351 ? 78 27.453 2.488 1 49.25 351 ASP A O 1
ATOM 2705 N N . PRO A 1 352 ? 79.062 26.969 0.521 1 42.28 352 PRO A N 1
ATOM 2706 C CA . PRO A 1 352 ? 80.438 27.031 0.909 1 42.28 352 PRO A CA 1
ATOM 2707 C C . PRO A 1 352 ? 80.875 28.469 1.21 1 42.28 352 PRO A C 1
ATOM 2709 O O . PRO A 1 352 ? 80.562 29.391 0.457 1 42.28 352 PRO A O 1
ATOM 2712 N N . LYS A 1 353 ? 81.312 28.734 2.471 1 37.72 353 LYS A N 1
ATOM 2713 C CA . LYS A 1 353 ? 82.438 29.656 2.697 1 37.72 353 LYS A CA 1
ATOM 2714 C C . LYS A 1 353 ? 83.625 29.266 1.864 1 37.72 353 LYS A C 1
ATOM 2716 O O . LYS A 1 353 ? 84.688 29.906 1.951 1 37.72 353 LYS A O 1
ATOM 2721 N N . SER A 1 354 ? 83.812 28.297 0.998 1 27.91 354 SER A N 1
ATOM 2722 C CA . SER A 1 354 ? 85.125 28.531 0.408 1 27.91 354 SER A CA 1
ATOM 2723 C C . SER A 1 354 ? 85.062 29.641 -0.633 1 27.91 354 SER A C 1
ATOM 2725 O O . SER A 1 354 ? 84.125 29.734 -1.404 1 27.91 354 SER A O 1
ATOM 2727 N N . MET B 1 1 ? 4.496 48.594 60.625 1 30.94 1 MET B N 1
ATOM 2728 C CA . MET B 1 1 ? 3.791 48.938 59.406 1 30.94 1 MET B CA 1
ATOM 2729 C C . MET B 1 1 ? 4.176 47.969 58.281 1 30.94 1 MET B C 1
ATOM 2731 O O . MET B 1 1 ? 5.281 48.031 57.75 1 30.94 1 MET B O 1
ATOM 2735 N N . THR B 1 2 ? 3.717 46.656 58.344 1 31.44 2 THR B N 1
ATOM 2736 C CA . THR B 1 2 ? 4.004 45.406 57.656 1 31.44 2 THR B CA 1
ATOM 2737 C C . THR B 1 2 ? 3.479 45.438 56.219 1 31.44 2 THR B C 1
ATOM 2739 O O . THR B 1 2 ? 2.279 45.625 56 1 31.44 2 THR B O 1
ATOM 2742 N N . GLY B 1 3 ? 4.211 46.125 55.281 1 32.06 3 GLY B N 1
ATOM 2743 C CA . GLY B 1 3 ? 3.832 46.344 53.875 1 32.06 3 GLY B CA 1
ATOM 2744 C C . GLY B 1 3 ? 3.475 45.062 53.156 1 32.06 3 GLY B C 1
ATOM 2745 O O . GLY B 1 3 ? 4.293 44.156 53.062 1 32.06 3 GLY B O 1
ATOM 2746 N N . GLY B 1 4 ? 2.162 44.656 53.156 1 33.59 4 GLY B N 1
ATOM 2747 C CA . GLY B 1 4 ? 1.573 43.5 52.531 1 33.59 4 GLY B CA 1
ATOM 2748 C C . GLY B 1 4 ? 1.877 43.406 51.031 1 33.59 4 GLY B C 1
ATOM 2749 O O . GLY B 1 4 ? 1.767 44.406 50.312 1 33.59 4 GLY B O 1
ATOM 2750 N N . GLU B 1 5 ? 2.764 42.469 50.656 1 34.44 5 GLU B N 1
ATOM 2751 C CA . GLU B 1 5 ? 3.195 42.094 49.312 1 34.44 5 GLU B CA 1
ATOM 2752 C C . GLU B 1 5 ? 2.006 41.75 48.438 1 34.44 5 GLU B C 1
ATOM 2754 O O . GLU B 1 5 ? 1.238 40.844 48.781 1 34.44 5 GLU B O 1
ATOM 2759 N N . ALA B 1 6 ? 1.384 42.781 47.781 1 38.19 6 ALA B N 1
ATOM 2760 C CA . ALA B 1 6 ? 0.307 42.562 46.844 1 38.19 6 ALA B CA 1
ATOM 2761 C C . ALA B 1 6 ? 0.683 41.469 45.844 1 38.19 6 ALA B C 1
ATOM 2763 O O . ALA B 1 6 ? 1.733 41.531 45.188 1 38.19 6 ALA B O 1
ATOM 2764 N N . SER B 1 7 ? 0.256 40.25 46.094 1 33.91 7 SER B N 1
ATOM 2765 C CA . SER B 1 7 ? 0.302 39.094 45.219 1 33.91 7 SER B CA 1
ATOM 2766 C C . SER B 1 7 ? -0.298 39.406 43.844 1 33.91 7 SER B C 1
ATOM 2768 O O . SER B 1 7 ? -1.48 39.75 43.75 1 33.91 7 SER B O 1
ATOM 2770 N N . GLY B 1 8 ? 0.349 40.156 43 1 30.53 8 GLY B N 1
ATOM 2771 C CA . GLY B 1 8 ? -0.086 40.438 41.656 1 30.53 8 GLY B CA 1
ATOM 2772 C C . GLY B 1 8 ? -0.616 39.219 40.938 1 30.53 8 GLY B C 1
ATOM 2773 O O . GLY B 1 8 ? 0.11 38.25 40.75 1 30.53 8 GLY B O 1
ATOM 2774 N N . SER B 1 9 ? -1.919 38.875 41.188 1 30.97 9 SER B N 1
ATOM 2775 C CA . SER B 1 9 ? -2.65 37.875 40.438 1 30.97 9 SER B CA 1
ATOM 2776 C C . SER B 1 9 ? -2.35 37.969 38.938 1 30.97 9 SER B C 1
ATOM 2778 O O . SER B 1 9 ? -2.52 39.031 38.344 1 30.97 9 SER B O 1
ATOM 2780 N N . ARG B 1 10 ? -1.265 37.406 38.438 1 37.12 10 ARG B N 1
ATOM 2781 C CA . ARG B 1 10 ? -1.032 37.312 37 1 37.12 10 ARG B CA 1
ATOM 2782 C C . ARG B 1 10 ? -2.338 37.062 36.25 1 37.12 10 ARG B C 1
ATOM 2784 O O . ARG B 1 10 ? -2.988 36.031 36.469 1 37.12 10 ARG B O 1
ATOM 2791 N N . THR B 1 11 ? -3.25 37.812 36.156 1 37.41 11 THR B N 1
ATOM 2792 C CA . THR B 1 11 ? -4.43 37.75 35.312 1 37.41 11 THR B CA 1
ATOM 2793 C C . THR B 1 11 ? -4.086 37.062 33.969 1 37.41 11 THR B C 1
ATOM 2795 O O . THR B 1 11 ? -3.75 37.75 33 1 37.41 11 THR B O 1
ATOM 2798 N N . GLY B 1 12 ? -3.229 36.125 33.719 1 45.84 12 GLY B N 1
ATOM 2799 C CA . GLY B 1 12 ? -2.756 35.469 32.5 1 45.84 12 GLY B CA 1
ATOM 2800 C C . GLY B 1 12 ? -3.883 35 31.594 1 45.84 12 GLY B C 1
ATOM 2801 O O . GLY B 1 12 ? -4.742 34.219 32.031 1 45.84 12 GLY B O 1
ATOM 2802 N N . GLY B 1 13 ? -4.457 35.719 30.625 1 58.94 13 GLY B N 1
ATOM 2803 C CA . GLY B 1 13 ? -5.559 35.438 29.719 1 58.94 13 GLY B CA 1
ATOM 2804 C C . GLY B 1 13 ? -5.57 34 29.203 1 58.94 13 GLY B C 1
ATOM 2805 O O . GLY B 1 13 ? -4.551 33.312 29.234 1 58.94 13 GLY B O 1
ATOM 2806 N N . GLU B 1 14 ? -6.785 33.312 29.016 1 82.19 14 GLU B N 1
ATOM 2807 C CA . GLU B 1 14 ? -7.055 31.938 28.609 1 82.19 14 GLU B CA 1
ATOM 2808 C C . GLU B 1 14 ? -6.375 31.609 27.281 1 82.19 14 GLU B C 1
ATOM 2810 O O . GLU B 1 14 ? -6.488 32.375 26.328 1 82.19 14 GLU B O 1
ATOM 2815 N N . ARG B 1 15 ? -5.328 30.766 27.25 1 93.75 15 ARG B N 1
ATOM 2816 C CA . ARG B 1 15 ? -4.645 30.281 26.062 1 93.75 15 ARG B CA 1
ATOM 2817 C C . ARG B 1 15 ? -5.598 29.484 25.172 1 93.75 15 ARG B C 1
ATOM 2819 O O . ARG B 1 15 ? -6.336 28.625 25.656 1 93.75 15 ARG B O 1
ATOM 2826 N N . THR B 1 16 ? -5.738 30 23.906 1 96.88 16 THR B N 1
ATOM 2827 C CA . THR B 1 16 ? -6.633 29.344 22.969 1 96.88 16 THR B CA 1
ATOM 2828 C C . THR B 1 16 ? -5.906 29.016 21.656 1 96.88 16 THR B C 1
ATOM 2830 O O . THR B 1 16 ? -5.363 29.906 21 1 96.88 16 THR B O 1
ATOM 2833 N N . ALA B 1 17 ? -5.867 27.75 21.328 1 97.38 17 ALA B N 1
ATOM 2834 C CA . ALA B 1 17 ? -5.262 27.328 20.078 1 97.38 17 ALA B CA 1
ATOM 2835 C C . ALA B 1 17 ? -6.254 27.453 18.922 1 97.38 17 ALA B C 1
ATOM 2837 O O . ALA B 1 17 ? -7.441 27.141 19.078 1 97.38 17 ALA B O 1
ATOM 2838 N N . TYR B 1 18 ? -5.754 27.969 17.781 1 97.06 18 TYR B N 1
ATOM 2839 C CA . TYR B 1 18 ? -6.488 27.875 16.516 1 97.06 18 TYR B CA 1
ATOM 2840 C C . TYR B 1 18 ? -6.105 26.609 15.758 1 97.06 18 TYR B C 1
ATOM 2842 O O . TYR B 1 18 ? -4.934 26.391 15.438 1 97.06 18 TYR B O 1
ATOM 2850 N N . LEU B 1 19 ? -7.078 25.75 15.547 1 97.06 19 LEU B N 1
ATOM 2851 C CA . LEU B 1 19 ? -6.883 24.516 14.797 1 97.06 19 LEU B CA 1
ATOM 2852 C C . LEU B 1 19 ? -7.5 24.609 13.406 1 97.06 19 LEU B C 1
ATOM 2854 O O . LEU B 1 19 ? -8.695 24.875 13.273 1 97.06 19 LEU B O 1
ATOM 2858 N N . VAL B 1 20 ? -6.656 24.484 12.398 1 95.94 20 VAL B N 1
ATOM 2859 C CA . VAL B 1 20 ? -7.168 24.391 11.031 1 95.94 20 VAL B CA 1
ATOM 2860 C C . VAL B 1 20 ? -7.363 22.922 10.664 1 95.94 20 VAL B C 1
ATOM 2862 O O . VAL B 1 20 ? -6.395 22.172 10.523 1 95.94 20 VAL B O 1
ATOM 2865 N N . LEU B 1 21 ? -8.617 22.5 10.516 1 96.56 21 LEU B N 1
ATOM 2866 C CA . LEU B 1 21 ? -8.961 21.094 10.336 1 96.56 21 LEU B CA 1
ATOM 2867 C C . LEU B 1 21 ? -9.5 20.828 8.938 1 96.56 21 LEU B C 1
ATOM 2869 O O . LEU B 1 21 ? -10.148 21.703 8.344 1 96.56 21 LEU B O 1
ATOM 2873 N N . GLY B 1 22 ? -9.219 19.641 8.445 1 92.56 22 GLY B N 1
ATOM 2874 C CA . GLY B 1 22 ? -9.656 19.234 7.121 1 92.56 22 GLY B CA 1
ATOM 2875 C C . GLY B 1 22 ? -8.633 18.391 6.387 1 92.56 22 GLY B C 1
ATOM 2876 O O . GLY B 1 22 ? -7.645 17.938 6.977 1 92.56 22 GLY B O 1
ATOM 2877 N N . MET B 1 23 ? -8.906 18.156 5.152 1 86.19 23 MET B N 1
ATOM 2878 C CA . MET B 1 23 ? -8.086 17.266 4.348 1 86.19 23 MET B CA 1
ATOM 2879 C C . MET B 1 23 ? -6.949 18.031 3.67 1 86.19 23 MET B C 1
ATOM 2881 O O . MET B 1 23 ? -7.023 19.25 3.514 1 86.19 23 MET B O 1
ATOM 2885 N N . HIS B 1 24 ? -5.93 17.266 3.318 1 74.69 24 HIS B N 1
ATOM 2886 C CA . HIS B 1 24 ? -4.871 17.828 2.484 1 74.69 24 HIS B CA 1
ATOM 2887 C C . HIS B 1 24 ? -5.438 18.422 1.203 1 74.69 24 HIS B C 1
ATOM 2889 O O . HIS B 1 24 ? -6.375 17.875 0.618 1 74.69 24 HIS B O 1
ATOM 2895 N N . ARG B 1 25 ? -4.887 19.594 0.902 1 72.25 25 ARG B N 1
ATOM 2896 C CA . ARG B 1 25 ? -5.176 20.203 -0.393 1 72.25 25 ARG B CA 1
ATOM 2897 C C . ARG B 1 25 ? -6.59 20.766 -0.429 1 72.25 25 ARG B C 1
ATOM 2899 O O . ARG B 1 25 ? -7.148 20.984 -1.506 1 72.25 25 ARG B O 1
ATOM 2906 N N . SER B 1 26 ? -7.18 20.953 0.758 1 76.31 26 SER B N 1
ATOM 2907 C CA . SER B 1 26 ? -8.547 21.453 0.83 1 76.31 26 SER B CA 1
ATOM 2908 C C . SER B 1 26 ? -8.586 22.938 1.188 1 76.31 26 SER B C 1
ATOM 2910 O O . SER B 1 26 ? -9.594 23.438 1.691 1 76.31 26 SER B O 1
ATOM 2912 N N . GLY B 1 27 ? -7.469 23.656 1.062 1 74.81 27 GLY B N 1
ATOM 2913 C CA . GLY B 1 27 ? -7.457 25.078 1.362 1 74.81 27 GLY B CA 1
ATOM 2914 C C . GLY B 1 27 ? -6.957 25.391 2.76 1 74.81 27 GLY B C 1
ATOM 2915 O O . GLY B 1 27 ? -7.059 26.516 3.223 1 74.81 27 GLY B O 1
ATOM 2916 N N . THR B 1 28 ? -6.414 24.438 3.396 1 76.94 28 THR B N 1
ATOM 2917 C CA . THR B 1 28 ? -5.938 24.609 4.766 1 76.94 28 THR B CA 1
ATOM 2918 C C . THR B 1 28 ? -4.766 25.578 4.812 1 76.94 28 THR B C 1
ATOM 2920 O O . THR B 1 28 ? -4.621 26.344 5.777 1 76.94 28 THR B O 1
ATOM 2923 N N . SER B 1 29 ? -4.082 25.672 3.811 1 79.31 29 SER B N 1
ATOM 2924 C CA . SER B 1 29 ? -2.934 26.562 3.783 1 79.31 29 SER B CA 1
ATOM 2925 C C . SER B 1 29 ? -3.375 28.031 3.688 1 79.31 29 SER B C 1
ATOM 2927 O O . SER B 1 29 ? -2.799 28.906 4.344 1 79.31 29 SER B O 1
ATOM 2929 N N . ALA B 1 30 ? -4.395 28.312 2.924 1 82.56 30 ALA B N 1
ATOM 2930 C CA . ALA B 1 30 ? -4.918 29.672 2.793 1 82.56 30 ALA B CA 1
ATOM 2931 C C . ALA B 1 30 ? -5.512 30.156 4.113 1 82.56 30 ALA B C 1
ATOM 2933 O O . ALA B 1 30 ? -5.27 31.297 4.523 1 82.56 30 ALA B O 1
ATOM 2934 N N . VAL B 1 31 ? -6.25 29.266 4.719 1 89.69 31 VAL B N 1
ATOM 2935 C CA . VAL B 1 31 ? -6.852 29.609 6.008 1 89.69 31 VAL B CA 1
ATOM 2936 C C . VAL B 1 31 ? -5.758 29.844 7.043 1 89.69 31 VAL B C 1
ATOM 2938 O O . VAL B 1 31 ? -5.844 30.766 7.852 1 89.69 31 VAL B O 1
ATOM 2941 N N . THR B 1 32 ? -4.773 29 6.988 1 89.19 32 THR B N 1
ATOM 2942 C CA . THR B 1 32 ? -3.66 29.125 7.922 1 89.19 32 THR B CA 1
ATOM 2943 C C . THR B 1 32 ? -2.936 30.453 7.738 1 89.19 32 THR B C 1
ATOM 2945 O O . THR B 1 32 ? -2.604 31.125 8.719 1 89.19 32 THR B O 1
ATOM 2948 N N . GLN B 1 33 ? -2.701 30.812 6.547 1 87.69 33 GLN B N 1
ATOM 2949 C CA . GLN B 1 33 ? -2.053 32.094 6.254 1 87.69 33 GLN B CA 1
ATOM 2950 C C . GLN B 1 33 ? -2.887 33.25 6.766 1 87.69 33 GLN B C 1
ATOM 2952 O O . GLN B 1 33 ? -2.35 34.188 7.367 1 87.69 33 GLN B O 1
ATOM 2957 N N . LEU B 1 34 ? -4.125 33.219 6.543 1 91.5 34 LEU B N 1
ATOM 2958 C CA . LEU B 1 34 ? -5.039 34.25 7.008 1 91.5 34 LEU B CA 1
ATOM 2959 C C . LEU B 1 34 ? -4.973 34.406 8.523 1 91.5 34 LEU B C 1
ATOM 2961 O O . LEU B 1 34 ? -4.816 35.5 9.047 1 91.5 34 LEU B O 1
ATOM 2965 N N . LEU B 1 35 ? -5.027 33.281 9.234 1 94 35 LEU B N 1
ATOM 2966 C CA . LEU B 1 35 ? -5.027 33.281 10.688 1 94 35 LEU B CA 1
ATOM 2967 C C . LEU B 1 35 ? -3.684 33.781 11.227 1 94 35 LEU B C 1
ATOM 2969 O O . LEU B 1 35 ? -3.631 34.469 12.242 1 94 35 LEU B O 1
ATOM 2973 N N . SER B 1 36 ? -2.648 33.344 10.539 1 92.62 36 SER B N 1
ATOM 2974 C CA . SER B 1 36 ? -1.316 33.781 10.945 1 92.62 36 SER B CA 1
ATOM 2975 C C . SER B 1 36 ? -1.171 35.281 10.828 1 92.62 36 SER B C 1
ATOM 2977 O O . SER B 1 36 ? -0.67 35.938 11.742 1 92.62 36 SER B O 1
ATOM 2979 N N . LEU B 1 37 ? -1.629 35.844 9.773 1 91.81 37 LEU B N 1
ATOM 2980 C CA . LEU B 1 37 ? -1.554 37.281 9.539 1 91.81 37 LEU B CA 1
ATOM 2981 C C . LEU B 1 37 ? -2.498 38.031 10.469 1 91.81 37 LEU B C 1
ATOM 2983 O O . LEU B 1 37 ? -2.277 39.219 10.758 1 91.81 37 LEU B O 1
ATOM 2987 N N . ALA B 1 38 ? -3.496 37.344 10.953 1 94.31 38 ALA B N 1
ATOM 2988 C CA . ALA B 1 38 ? -4.477 37.938 11.852 1 94.31 38 ALA B CA 1
ATOM 2989 C C . ALA B 1 38 ? -4.07 37.75 13.305 1 94.31 38 ALA B C 1
ATOM 2991 O O . ALA B 1 38 ? -4.859 38.031 14.219 1 94.31 38 ALA B O 1
ATOM 2992 N N . GLY B 1 39 ? -2.879 37.188 13.562 1 93.56 39 GLY B N 1
ATOM 2993 C CA . GLY B 1 39 ? -2.338 37.312 14.906 1 93.56 39 GLY B CA 1
ATOM 2994 C C . GLY B 1 39 ? -2.1 35.938 15.562 1 93.56 39 GLY B C 1
ATOM 2995 O O . GLY B 1 39 ? -1.454 35.875 16.609 1 93.56 39 GLY B O 1
ATOM 2996 N N . ALA B 1 40 ? -2.686 34.875 15.031 1 94.69 40 ALA B N 1
ATOM 2997 C CA . ALA B 1 40 ? -2.338 33.531 15.547 1 94.69 40 ALA B CA 1
ATOM 2998 C C . ALA B 1 40 ? -0.887 33.188 15.234 1 94.69 40 ALA B C 1
ATOM 3000 O O . ALA B 1 40 ? -0.34 33.625 14.227 1 94.69 40 ALA B O 1
ATOM 3001 N N . ARG B 1 41 ? -0.272 32.375 16.078 1 93.31 41 ARG B N 1
ATOM 3002 C CA . ARG B 1 41 ? 1.173 32.219 15.969 1 93.31 41 ARG B CA 1
ATOM 3003 C C . ARG B 1 41 ? 1.515 30.844 15.375 1 93.31 41 ARG B C 1
ATOM 3005 O O . ARG B 1 41 ? 1.101 29.812 15.898 1 93.31 41 ARG B O 1
ATOM 3012 N N . LEU B 1 42 ? 2.291 30.859 14.328 1 91.44 42 LEU B N 1
ATOM 3013 C CA . LEU B 1 42 ? 2.799 29.656 13.688 1 91.44 42 LEU B CA 1
ATOM 3014 C C . LEU B 1 42 ? 3.85 28.969 14.562 1 91.44 42 LEU B C 1
ATOM 3016 O O . LEU B 1 42 ? 4.418 29.594 15.453 1 91.44 42 LEU B O 1
ATOM 3020 N N . PRO B 1 43 ? 4.066 27.688 14.328 1 89.56 43 PRO B N 1
ATOM 3021 C CA . PRO B 1 43 ? 5.105 27 15.102 1 89.56 43 PRO B CA 1
ATOM 3022 C C . PRO B 1 43 ? 6.508 27.531 14.805 1 89.56 43 PRO B C 1
ATOM 3024 O O . PRO B 1 43 ? 6.723 28.188 13.781 1 89.56 43 PRO B O 1
ATOM 3027 N N . ALA B 1 44 ? 7.395 27.281 15.688 1 83.44 44 ALA B N 1
ATOM 3028 C CA . ALA B 1 44 ? 8.773 27.75 15.602 1 83.44 44 ALA B CA 1
ATOM 3029 C C . ALA B 1 44 ? 9.5 27.125 14.422 1 83.44 44 ALA B C 1
ATOM 3031 O O . ALA B 1 44 ? 10.328 27.781 13.781 1 83.44 44 ALA B O 1
ATOM 3032 N N . ASN B 1 45 ? 9.211 25.938 14.164 1 77.62 45 ASN B N 1
ATOM 3033 C CA . ASN B 1 45 ? 9.922 25.203 13.125 1 77.62 45 ASN B CA 1
ATOM 3034 C C . ASN B 1 45 ? 8.992 24.797 11.984 1 77.62 45 ASN B C 1
ATOM 3036 O O . ASN B 1 45 ? 8.367 23.734 12.039 1 77.62 45 ASN B O 1
ATOM 3040 N N . VAL B 1 46 ? 8.867 25.734 11.023 1 70.56 46 VAL B N 1
ATOM 3041 C CA . VAL B 1 46 ? 8.023 25.453 9.867 1 70.56 46 VAL B CA 1
ATOM 3042 C C . VAL B 1 46 ? 8.891 24.953 8.703 1 70.56 46 VAL B C 1
ATOM 3044 O O . VAL B 1 46 ? 10.07 25.297 8.617 1 70.56 46 VAL B O 1
ATOM 3047 N N . MET B 1 47 ? 8.422 23.891 8.016 1 61.5 47 MET B N 1
ATOM 3048 C CA . MET B 1 47 ? 9.133 23.375 6.855 1 61.5 47 MET B CA 1
ATOM 3049 C C . MET B 1 47 ? 9.297 24.453 5.793 1 61.5 47 MET B C 1
ATOM 3051 O O . MET B 1 47 ? 8.336 25.141 5.449 1 61.5 47 MET B O 1
ATOM 3055 N N . PRO B 1 48 ? 10.633 24.734 5.488 1 56.34 48 PRO B N 1
ATOM 3056 C CA . PRO B 1 48 ? 10.828 25.719 4.422 1 56.34 48 PRO B CA 1
ATOM 3057 C C . PRO B 1 48 ? 10.07 25.359 3.145 1 56.34 48 PRO B C 1
ATOM 3059 O O . PRO B 1 48 ? 9.797 24.188 2.891 1 56.34 48 PRO B O 1
ATOM 3062 N N . GLY B 1 49 ? 9.477 26.312 2.527 1 54.97 49 GLY B N 1
ATOM 3063 C CA . GLY B 1 49 ? 8.797 26.141 1.251 1 54.97 49 GLY B CA 1
ATOM 3064 C C . GLY B 1 49 ? 9.672 25.5 0.192 1 54.97 49 GLY B C 1
ATOM 3065 O O . GLY B 1 49 ? 10.891 25.422 0.345 1 54.97 49 GLY B O 1
ATOM 3066 N N . ASP B 1 50 ? 9.109 24.484 -0.567 1 49.72 50 ASP B N 1
ATOM 3067 C CA . ASP B 1 50 ? 9.773 23.984 -1.764 1 49.72 50 ASP B CA 1
ATOM 3068 C C . ASP B 1 50 ? 9.258 24.688 -3.018 1 49.72 50 ASP B C 1
ATOM 3070 O O . ASP B 1 50 ? 8.617 25.734 -2.93 1 49.72 50 ASP B O 1
ATOM 3074 N N . GLU B 1 51 ? 9.852 24.25 -4.102 1 47.31 51 GLU B N 1
ATOM 3075 C CA . GLU B 1 51 ? 9.531 24.844 -5.391 1 47.31 51 GLU B CA 1
ATOM 3076 C C . GLU B 1 51 ? 8.023 24.938 -5.59 1 47.31 51 GLU B C 1
ATOM 3078 O O . GLU B 1 51 ? 7.539 25.828 -6.305 1 47.31 51 GLU B O 1
ATOM 3083 N N . TYR B 1 52 ? 7.367 24.109 -4.852 1 44 52 TYR B N 1
ATOM 3084 C CA . TYR B 1 52 ? 5.934 24.047 -5.109 1 44 52 TYR B CA 1
ATOM 3085 C C . TYR B 1 52 ? 5.16 24.953 -4.16 1 44 52 TYR B C 1
ATOM 3087 O O . TYR B 1 52 ? 4.047 25.375 -4.473 1 44 52 TYR B O 1
ATOM 3095 N N . ASN B 1 53 ? 5.785 25.094 -3.002 1 48.12 53 ASN B N 1
ATOM 3096 C CA . ASN B 1 53 ? 5.191 26.016 -2.037 1 48.12 53 ASN B CA 1
ATOM 3097 C C . ASN B 1 53 ? 6.227 26.984 -1.475 1 48.12 53 ASN B C 1
ATOM 3099 O O . ASN B 1 53 ? 6.816 26.734 -0.422 1 48.12 53 ASN B O 1
ATOM 3103 N N . GLN B 1 54 ? 6.469 27.969 -2.271 1 46.81 54 GLN B N 1
ATOM 3104 C CA . GLN B 1 54 ? 7.496 28.953 -1.954 1 46.81 54 GLN B CA 1
ATOM 3105 C C . GLN B 1 54 ? 7.234 29.609 -0.602 1 46.81 54 GLN B C 1
ATOM 3107 O O . GLN B 1 54 ? 8.164 30.078 0.057 1 46.81 54 GLN B O 1
ATOM 3112 N N . GLN B 1 55 ? 6.062 29.688 -0.227 1 50.25 55 GLN B N 1
ATOM 3113 C CA . GLN B 1 55 ? 5.734 30.422 0.987 1 50.25 55 GLN B CA 1
ATOM 3114 C C . GLN B 1 55 ? 5.961 29.562 2.23 1 50.25 55 GLN B C 1
ATOM 3116 O O . GLN B 1 55 ? 6.008 30.094 3.348 1 50.25 55 GLN B O 1
ATOM 3121 N N . GLY B 1 56 ? 6.434 28.297 2.059 1 54.66 56 GLY B N 1
ATOM 3122 C CA . GLY B 1 56 ? 6.734 27.375 3.146 1 54.66 56 GLY B CA 1
ATOM 3123 C C . GLY B 1 56 ? 5.535 26.562 3.59 1 54.66 56 GLY B C 1
ATOM 3124 O O . GLY B 1 56 ? 4.402 26.844 3.197 1 54.66 56 GLY B O 1
ATOM 3125 N N . TYR B 1 57 ? 5.738 25.312 3.965 1 59.31 57 TYR B N 1
ATOM 3126 C CA . TYR B 1 57 ? 4.66 24.484 4.504 1 59.31 57 TYR B CA 1
ATOM 3127 C C . TYR B 1 57 ? 4.391 24.828 5.965 1 59.31 57 TYR B C 1
ATOM 3129 O O . TYR B 1 57 ? 5.324 24.969 6.758 1 59.31 57 TYR B O 1
ATOM 3137 N N . PHE B 1 58 ? 3.268 25.562 6.367 1 65 58 PHE B N 1
ATOM 3138 C CA . PHE B 1 58 ? 2.799 26.031 7.664 1 65 58 PHE B CA 1
ATOM 3139 C C . PHE B 1 58 ? 2.689 24.891 8.656 1 65 58 PHE B C 1
ATOM 3141 O O . PHE B 1 58 ? 2.264 25.078 9.797 1 65 58 PHE B O 1
ATOM 3148 N N . GLU B 1 59 ? 3.281 23.734 8.211 1 67.56 59 GLU B N 1
ATOM 3149 C CA . GLU B 1 59 ? 3.107 22.547 9.047 1 67.56 59 GLU B CA 1
ATOM 3150 C C . GLU B 1 59 ? 4.32 22.328 9.945 1 67.56 59 GLU B C 1
ATOM 3152 O O . GLU B 1 59 ? 5.461 22.406 9.484 1 67.56 59 GLU B O 1
ATOM 3157 N N . PRO B 1 60 ? 4.07 22.312 11.242 1 77.62 60 PRO B N 1
ATOM 3158 C CA . PRO B 1 60 ? 5.16 21.859 12.117 1 77.62 60 PRO B CA 1
ATOM 3159 C C . PRO B 1 60 ? 5.633 20.438 11.789 1 77.62 60 PRO B C 1
ATOM 3161 O O . PRO B 1 60 ? 4.961 19.469 12.133 1 77.62 60 PRO B O 1
ATOM 3164 N N . TRP B 1 61 ? 6.777 20.297 11.195 1 83.06 61 TRP B N 1
ATOM 3165 C CA . TRP B 1 61 ? 7.215 19.031 10.617 1 83.06 61 TRP B CA 1
ATOM 3166 C C . TRP B 1 61 ? 7.344 17.953 11.688 1 83.06 61 TRP B C 1
ATOM 3168 O O . TRP B 1 61 ? 7.035 16.781 11.445 1 83.06 61 TRP B O 1
ATOM 3178 N N . LYS B 1 62 ? 7.801 18.344 12.922 1 87.12 62 LYS B N 1
ATOM 3179 C CA . LYS B 1 62 ? 7.934 17.344 13.977 1 87.12 62 LYS B CA 1
ATOM 3180 C C . LYS B 1 62 ? 6.57 16.812 14.406 1 87.12 62 LYS B C 1
ATOM 3182 O O . LYS B 1 62 ? 6.426 15.625 14.719 1 87.12 62 LYS B O 1
ATOM 3187 N N . ILE B 1 63 ? 5.602 17.688 14.445 1 92.69 63 ILE B N 1
ATOM 3188 C CA . ILE B 1 63 ? 4.246 17.281 14.797 1 92.69 63 ILE B CA 1
ATOM 3189 C C . ILE B 1 63 ? 3.658 16.422 13.688 1 92.69 63 ILE B C 1
ATOM 3191 O O . ILE B 1 63 ? 2.977 15.422 13.961 1 92.69 63 ILE B O 1
ATOM 3195 N N . ALA B 1 64 ? 3.967 16.812 12.453 1 92.06 64 ALA B N 1
ATOM 3196 C CA . ALA B 1 64 ? 3.518 16.016 11.32 1 92.06 64 ALA B CA 1
ATOM 3197 C C . ALA B 1 64 ? 4.074 14.602 11.398 1 92.06 64 ALA B C 1
ATOM 3199 O O . ALA B 1 64 ? 3.348 13.625 11.18 1 92.06 64 ALA B O 1
ATOM 3200 N N . ILE B 1 65 ? 5.336 14.492 11.766 1 91.31 65 ILE B N 1
ATOM 3201 C CA . ILE B 1 65 ? 5.992 13.195 11.891 1 91.31 65 ILE B CA 1
ATOM 3202 C C . ILE B 1 65 ? 5.34 12.391 13.016 1 91.31 65 ILE B C 1
ATOM 3204 O O . ILE B 1 65 ? 5.035 11.211 12.844 1 91.31 65 ILE B O 1
ATOM 3208 N N . LEU B 1 66 ? 5.117 13.055 14.109 1 95.38 66 LEU B N 1
ATOM 3209 C CA . LEU B 1 66 ? 4.461 12.398 15.234 1 95.38 66 LEU B CA 1
ATOM 3210 C C . LEU B 1 66 ? 3.088 11.867 14.836 1 95.38 66 LEU B C 1
ATOM 3212 O O . LEU B 1 66 ? 2.729 10.742 15.172 1 95.38 66 LEU B O 1
ATOM 3216 N N . ASN B 1 67 ? 2.357 12.727 14.141 1 96.94 67 ASN B N 1
ATOM 3217 C CA . ASN B 1 67 ? 1.01 12.336 13.734 1 96.94 67 ASN B CA 1
ATOM 3218 C C . ASN B 1 67 ? 1.03 11.125 12.805 1 96.94 67 ASN B C 1
ATOM 3220 O O . ASN B 1 67 ? 0.188 10.234 12.922 1 96.94 67 ASN B O 1
ATOM 3224 N N . ASP B 1 68 ? 1.95 11.094 11.898 1 96 68 ASP B N 1
ATOM 3225 C CA . ASP B 1 68 ? 2.1 9.945 11.008 1 96 68 ASP B CA 1
ATOM 3226 C C . ASP B 1 68 ? 2.383 8.672 11.805 1 96 68 ASP B C 1
ATOM 3228 O O . ASP B 1 68 ? 1.772 7.633 11.555 1 96 68 ASP B O 1
ATOM 3232 N N . GLU B 1 69 ? 3.318 8.805 12.711 1 96.12 69 GLU B N 1
ATOM 3233 C CA . GLU B 1 69 ? 3.695 7.656 13.523 1 96.12 69 GLU B CA 1
ATOM 3234 C C . GLU B 1 69 ? 2.525 7.18 14.383 1 96.12 69 GLU B C 1
ATOM 3236 O O . GLU B 1 69 ? 2.322 5.977 14.555 1 96.12 69 GLU B O 1
ATOM 3241 N N . ARG B 1 70 ? 1.82 8.141 14.906 1 97.88 70 ARG B N 1
ATOM 3242 C CA . ARG B 1 70 ? 0.673 7.797 15.734 1 97.88 70 ARG B CA 1
ATOM 3243 C C . ARG B 1 70 ? -0.402 7.086 14.922 1 97.88 70 ARG B C 1
ATOM 3245 O O . ARG B 1 70 ? -1.047 6.156 15.406 1 97.88 70 ARG B O 1
ATOM 3252 N N . LEU B 1 71 ? -0.679 7.547 13.742 1 98 71 LEU B N 1
ATOM 3253 C CA . LEU B 1 71 ? -1.63 6.879 12.859 1 98 71 LEU B CA 1
ATOM 3254 C C . LEU B 1 71 ? -1.174 5.461 12.539 1 98 71 LEU B C 1
ATOM 3256 O O . LEU B 1 71 ? -1.968 4.52 12.602 1 98 71 LEU B O 1
ATOM 3260 N N . ARG B 1 72 ? 0.101 5.27 12.281 1 96.62 72 ARG B N 1
ATOM 3261 C CA . ARG B 1 72 ? 0.651 3.951 11.977 1 96.62 72 ARG B CA 1
ATOM 3262 C C . ARG B 1 72 ? 0.507 3.008 13.164 1 96.62 72 ARG B C 1
ATOM 3264 O O . ARG B 1 72 ? 0.188 1.83 12.992 1 96.62 72 ARG B O 1
ATOM 3271 N N . ALA B 1 73 ? 0.759 3.574 14.328 1 96.56 73 ALA B N 1
ATOM 3272 C CA . ALA B 1 73 ? 0.678 2.768 15.539 1 96.56 73 ALA B CA 1
ATOM 3273 C C . ALA B 1 73 ? -0.723 2.189 15.727 1 96.56 73 ALA B C 1
ATOM 3275 O O . ALA B 1 73 ? -0.892 1.141 16.344 1 96.56 73 ALA B O 1
ATOM 3276 N N . ALA B 1 74 ? -1.694 2.859 15.117 1 97 74 ALA B N 1
ATOM 3277 C CA . ALA B 1 74 ? -3.076 2.396 15.219 1 97 74 ALA B CA 1
ATOM 3278 C C . ALA B 1 74 ? -3.498 1.647 13.961 1 97 74 ALA B C 1
ATOM 3280 O O . ALA B 1 74 ? -4.688 1.413 13.742 1 97 74 ALA B O 1
ATOM 3281 N N . GLY B 1 75 ? -2.557 1.355 13.141 1 95.56 75 GLY B N 1
ATOM 3282 C CA . GLY B 1 75 ? -2.84 0.568 11.953 1 95.56 75 GLY B CA 1
ATOM 3283 C C . GLY B 1 75 ? -3.449 1.383 10.828 1 95.56 75 GLY B C 1
ATOM 3284 O O . GLY B 1 75 ? -4.215 0.856 10.016 1 95.56 75 GLY B O 1
ATOM 3285 N N . SER B 1 76 ? -3.148 2.617 10.773 1 97.19 76 SER B N 1
ATOM 3286 C CA . SER B 1 76 ? -3.723 3.533 9.797 1 97.19 76 SER B CA 1
ATOM 3287 C C . SER B 1 76 ? -2.646 4.398 9.148 1 97.19 76 SER B C 1
ATOM 3289 O O . SER B 1 76 ? -1.453 4.125 9.297 1 97.19 76 SER B O 1
ATOM 3291 N N . ALA B 1 77 ? -3.055 5.336 8.312 1 97.31 77 ALA B N 1
ATOM 3292 C CA . ALA B 1 77 ? -2.207 6.324 7.648 1 97.31 77 ALA B CA 1
ATOM 3293 C C . ALA B 1 77 ? -3.01 7.562 7.258 1 97.31 77 ALA B C 1
ATOM 3295 O O . ALA B 1 77 ? -4.238 7.566 7.352 1 97.31 77 ALA B O 1
ATOM 3296 N N . TRP B 1 78 ? -2.27 8.578 6.895 1 95.62 78 TRP B N 1
ATOM 3297 C CA . TRP B 1 78 ? -2.93 9.844 6.598 1 95.62 78 TRP B CA 1
ATOM 3298 C C . TRP B 1 78 ? -3.887 9.695 5.418 1 95.62 78 TRP B C 1
ATOM 3300 O O . TRP B 1 78 ? -4.879 10.414 5.32 1 95.62 78 TRP B O 1
ATOM 3310 N N . ASP B 1 79 ? -3.635 8.711 4.531 1 96.19 79 ASP B N 1
ATOM 3311 C CA . ASP B 1 79 ? -4.457 8.547 3.336 1 96.19 79 ASP B CA 1
ATOM 3312 C C . ASP B 1 79 ? -5.312 7.281 3.43 1 96.19 79 ASP B C 1
ATOM 3314 O O . ASP B 1 79 ? -5.664 6.688 2.408 1 96.19 79 ASP B O 1
ATOM 3318 N N . ASP B 1 80 ? -5.492 6.84 4.656 1 97.25 80 ASP B N 1
ATOM 3319 C CA . ASP B 1 80 ? -6.441 5.766 4.934 1 97.25 80 ASP B CA 1
ATOM 3320 C C . ASP B 1 80 ? -7.879 6.254 4.789 1 97.25 80 ASP B C 1
ATOM 3322 O O . ASP B 1 80 ? -8.328 7.117 5.547 1 97.25 80 ASP B O 1
ATOM 3326 N N . GLY B 1 81 ? -8.648 5.699 3.852 1 96.75 81 GLY B N 1
ATOM 3327 C CA . GLY B 1 81 ? -10.039 6.074 3.631 1 96.75 81 GLY B CA 1
ATOM 3328 C C . GLY B 1 81 ? -10.93 5.785 4.824 1 96.75 81 GLY B C 1
ATOM 3329 O O . GLY B 1 81 ? -12.055 6.281 4.898 1 96.75 81 GLY B O 1
ATOM 3330 N N . PHE B 1 82 ? -10.422 5.051 5.785 1 97.62 82 PHE B N 1
ATOM 3331 C CA . PHE B 1 82 ? -11.203 4.691 6.965 1 97.62 82 PHE B CA 1
ATOM 3332 C C . PHE B 1 82 ? -10.492 5.145 8.234 1 97.62 82 PHE B C 1
ATOM 3334 O O . PHE B 1 82 ? -10.547 4.461 9.258 1 97.62 82 PHE B O 1
ATOM 3341 N N . ALA B 1 83 ? -9.812 6.234 8.094 1 97.12 83 ALA B N 1
ATOM 3342 C CA . ALA B 1 83 ? -9.117 6.809 9.242 1 97.12 83 ALA B CA 1
ATOM 3343 C C . ALA B 1 83 ? -10.109 7.355 10.266 1 97.12 83 ALA B C 1
ATOM 3345 O O . ALA B 1 83 ? -9.734 7.656 11.406 1 97.12 83 ALA B O 1
ATOM 3346 N N . PHE B 1 84 ? -11.352 7.578 9.906 1 97.06 84 PHE B N 1
ATOM 3347 C CA . PHE B 1 84 ? -12.453 7.945 10.789 1 97.06 84 PHE B CA 1
ATOM 3348 C C . PHE B 1 84 ? -13.367 6.746 11.039 1 97.06 84 PHE B C 1
ATOM 3350 O O . PHE B 1 84 ? -13.75 6.047 10.102 1 97.06 84 PHE B O 1
ATOM 3357 N N . PRO B 1 85 ? -13.734 6.367 12.266 1 96.69 85 PRO B N 1
ATOM 3358 C CA . PRO B 1 85 ? -13.508 7.152 13.484 1 96.69 85 PRO B CA 1
ATOM 3359 C C . PRO B 1 85 ? -12.117 6.926 14.078 1 96.69 85 PRO B C 1
ATOM 3361 O O . PRO B 1 85 ? -11.398 6.016 13.656 1 96.69 85 PRO B O 1
ATOM 3364 N N . PHE B 1 86 ? -11.812 7.754 15.031 1 96.88 86 PHE B N 1
ATOM 3365 C CA . PHE B 1 86 ? -10.562 7.703 15.773 1 96.88 86 PHE B CA 1
ATOM 3366 C C . PHE B 1 86 ? -10.367 6.332 16.422 1 96.88 86 PHE B C 1
ATOM 3368 O O . PHE B 1 86 ? -11.312 5.758 16.969 1 96.88 86 PHE B O 1
ATOM 3375 N N . ARG B 1 87 ? -9.141 5.777 16.281 1 95.69 87 ARG B N 1
ATOM 3376 C CA . ARG B 1 87 ? -8.773 4.5 16.891 1 95.69 87 ARG B CA 1
ATOM 3377 C C . ARG B 1 87 ? -7.859 4.703 18.094 1 95.69 87 ARG B C 1
ATOM 3379 O O . ARG B 1 87 ? -6.664 4.949 17.938 1 95.69 87 ARG B O 1
ATOM 3386 N N . PRO B 1 88 ? -8.391 4.523 19.25 1 96.12 88 PRO B N 1
ATOM 3387 C CA . PRO B 1 88 ? -7.539 4.668 20.438 1 96.12 88 PRO B CA 1
ATOM 3388 C C . PRO B 1 88 ? -6.59 3.486 20.641 1 96.12 88 PRO B C 1
ATOM 3390 O O . PRO B 1 88 ? -6.898 2.367 20.219 1 96.12 88 PRO B O 1
ATOM 3393 N N . LEU B 1 89 ? -5.492 3.762 21.203 1 96.94 89 LEU B N 1
ATOM 3394 C CA . LEU B 1 89 ? -4.559 2.719 21.609 1 96.94 89 LEU B CA 1
ATOM 3395 C C . LEU B 1 89 ? -4.797 2.316 23.062 1 96.94 89 LEU B C 1
ATOM 3397 O O . LEU B 1 89 ? -5.648 2.896 23.734 1 96.94 89 LEU B O 1
ATOM 3401 N N . ALA B 1 90 ? -4.039 1.248 23.438 1 96.12 90 ALA B N 1
ATOM 3402 C CA . ALA B 1 90 ? -4.078 0.892 24.859 1 96.12 90 ALA B CA 1
ATOM 3403 C C . ALA B 1 90 ? -3.641 2.064 25.734 1 96.12 90 ALA B C 1
ATOM 3405 O O . ALA B 1 90 ? -2.801 2.869 25.328 1 96.12 90 ALA B O 1
ATOM 3406 N N . ALA B 1 91 ? -4.184 2.086 26.906 1 94.31 91 ALA B N 1
ATOM 3407 C CA . ALA B 1 91 ? -4.031 3.238 27.781 1 94.31 91 ALA B CA 1
ATOM 3408 C C . ALA B 1 91 ? -2.559 3.586 27.984 1 94.31 91 ALA B C 1
ATOM 3410 O O . ALA B 1 91 ? -2.172 4.754 27.891 1 94.31 91 ALA B O 1
ATOM 3411 N N . ASP B 1 92 ? -1.748 2.594 28.219 1 94.62 92 ASP B N 1
ATOM 3412 C CA . ASP B 1 92 ? -0.329 2.834 28.453 1 94.62 92 ASP B CA 1
ATOM 3413 C C . ASP B 1 92 ? 0.356 3.402 27.219 1 94.62 92 ASP B C 1
ATOM 3415 O O . ASP B 1 92 ? 1.19 4.305 27.328 1 94.62 92 ASP B O 1
ATOM 3419 N N . ASP B 1 93 ? -0.018 2.932 26.062 1 95.69 93 ASP B N 1
ATOM 3420 C CA . ASP B 1 93 ? 0.545 3.426 24.812 1 95.69 93 ASP B CA 1
ATOM 3421 C C . ASP B 1 93 ? 0.074 4.848 24.516 1 95.69 93 ASP B C 1
ATOM 3423 O O . ASP B 1 93 ? 0.867 5.699 24.109 1 95.69 93 ASP B O 1
ATOM 3427 N N . GLU B 1 94 ? -1.219 5.043 24.766 1 95.44 94 GLU B N 1
ATOM 3428 C CA . GLU B 1 94 ? -1.773 6.375 24.531 1 95.44 94 GLU B CA 1
ATOM 3429 C C . GLU B 1 94 ? -1.08 7.422 25.391 1 95.44 94 GLU B C 1
ATOM 3431 O O . GLU B 1 94 ? -0.861 8.555 24.953 1 95.44 94 GLU B O 1
ATOM 3436 N N . ALA B 1 95 ? -0.724 7.043 26.594 1 94.81 95 ALA B N 1
ATOM 3437 C CA . ALA B 1 95 ? -0.061 7.953 27.531 1 94.81 95 ALA B CA 1
ATOM 3438 C C . ALA B 1 95 ? 1.312 8.367 27.016 1 94.81 95 ALA B C 1
ATOM 3440 O O . ALA B 1 95 ? 1.703 9.531 27.125 1 94.81 95 ALA B O 1
ATOM 3441 N N . LEU B 1 96 ? 1.985 7.398 26.453 1 96.25 96 LEU B N 1
ATOM 3442 C CA . LEU B 1 96 ? 3.307 7.684 25.891 1 96.25 96 LEU B CA 1
ATOM 3443 C C . LEU B 1 96 ? 3.211 8.656 24.734 1 96.25 96 LEU B C 1
ATOM 3445 O O . LEU B 1 96 ? 4.016 9.586 24.625 1 96.25 96 LEU B O 1
ATOM 3449 N N . TRP B 1 97 ? 2.238 8.484 23.891 1 97.44 97 TRP B N 1
ATOM 3450 C CA . TRP B 1 97 ? 2.033 9.383 22.75 1 97.44 97 TRP B CA 1
ATOM 3451 C C . TRP B 1 97 ? 1.635 10.781 23.234 1 97.44 97 TRP B C 1
ATOM 3453 O O . TRP B 1 97 ? 2.09 11.781 22.672 1 97.44 97 TRP B O 1
ATOM 3463 N N . SER B 1 98 ? 0.839 10.797 24.219 1 96.56 98 SER B N 1
ATOM 3464 C CA . SER B 1 98 ? 0.373 12.062 24.766 1 96.56 98 SER B CA 1
ATOM 3465 C C . SER B 1 98 ? 1.528 12.883 25.328 1 96.56 98 SER B C 1
ATOM 3467 O O . SER B 1 98 ? 1.579 14.102 25.156 1 96.56 98 SER B O 1
ATOM 3469 N N . GLU B 1 99 ? 2.391 12.195 25.984 1 96.81 99 GLU B N 1
ATOM 3470 C CA . GLU B 1 99 ? 3.549 12.875 26.547 1 96.81 99 GLU B CA 1
ATOM 3471 C C . GLU B 1 99 ? 4.453 13.438 25.453 1 96.81 99 GLU B C 1
ATOM 3473 O O . GLU B 1 99 ? 4.973 14.547 25.594 1 96.81 99 GLU B O 1
ATOM 3478 N N . ARG B 1 100 ? 4.641 12.688 24.469 1 96.94 100 ARG B N 1
ATOM 3479 C CA . ARG B 1 100 ? 5.441 13.148 23.344 1 96.94 100 ARG B CA 1
ATOM 3480 C C . ARG B 1 100 ? 4.789 14.352 22.656 1 96.94 100 ARG B C 1
ATOM 3482 O O . ARG B 1 100 ? 5.469 15.312 22.312 1 96.94 100 ARG B O 1
ATOM 3489 N N . ALA B 1 101 ? 3.502 14.297 22.5 1 97.75 101 ALA B N 1
ATOM 3490 C CA . ALA B 1 101 ? 2.76 15.375 21.844 1 97.75 101 ALA B CA 1
ATOM 3491 C C . ALA B 1 101 ? 2.803 16.656 22.672 1 97.75 101 ALA B C 1
ATOM 3493 O O . ALA B 1 101 ? 2.955 17.75 22.125 1 97.75 101 ALA B O 1
ATOM 3494 N N . ARG B 1 102 ? 2.688 16.453 23.969 1 96.75 102 ARG B N 1
ATOM 3495 C CA . ARG B 1 102 ? 2.752 17.594 24.875 1 96.75 102 ARG B CA 1
ATOM 3496 C C . ARG B 1 102 ? 4.105 18.281 24.781 1 96.75 102 ARG B C 1
ATOM 3498 O O . ARG B 1 102 ? 4.176 19.516 24.703 1 96.75 102 ARG B O 1
ATOM 3505 N N . ALA B 1 103 ? 5.094 17.469 24.781 1 95.81 103 ALA B N 1
ATOM 3506 C CA . ALA B 1 103 ? 6.449 18.016 24.703 1 95.81 103 ALA B CA 1
ATOM 3507 C C . ALA B 1 103 ? 6.672 18.734 23.391 1 95.81 103 ALA B C 1
ATOM 3509 O O . ALA B 1 103 ? 7.254 19.828 23.359 1 95.81 103 ALA B O 1
ATOM 3510 N N . LEU B 1 104 ? 6.207 18.188 22.359 1 94.62 104 LEU B N 1
ATOM 3511 C CA . LEU B 1 104 ? 6.387 18.781 21.031 1 94.62 104 LEU B CA 1
ATOM 3512 C C . LEU B 1 104 ? 5.582 20.078 20.922 1 94.62 104 LEU B C 1
ATOM 3514 O O . LEU B 1 104 ? 6.051 21.047 20.328 1 94.62 104 LEU B O 1
ATOM 3518 N N . PHE B 1 105 ? 4.383 20.062 21.422 1 95.38 105 PHE B N 1
ATOM 3519 C CA . PHE B 1 105 ? 3.559 21.266 21.391 1 95.38 105 PHE B CA 1
ATOM 3520 C C . PHE B 1 105 ? 4.234 22.406 22.156 1 95.38 105 PHE B C 1
ATOM 3522 O O . PHE B 1 105 ? 4.262 23.531 21.688 1 95.38 105 PHE B O 1
ATOM 3529 N N . ALA B 1 106 ? 4.785 22.047 23.281 1 93.75 106 ALA B N 1
ATOM 3530 C CA . ALA B 1 106 ? 5.488 23.047 24.078 1 93.75 106 ALA B CA 1
ATOM 3531 C C . ALA B 1 106 ? 6.719 23.578 23.344 1 93.75 106 ALA B C 1
ATOM 3533 O O . ALA B 1 106 ? 7.016 24.766 23.406 1 93.75 106 ALA B O 1
ATOM 3534 N N . GLU B 1 107 ? 7.383 22.656 22.734 1 91.38 107 GLU B N 1
ATOM 3535 C CA . GLU B 1 107 ? 8.578 23.047 21.984 1 91.38 107 GLU B CA 1
ATOM 3536 C C . GLU B 1 107 ? 8.227 23.969 20.828 1 91.38 107 GLU B C 1
ATOM 3538 O O . GLU B 1 107 ? 8.93 24.953 20.578 1 91.38 107 GLU B O 1
ATOM 3543 N N . GLU B 1 108 ? 7.133 23.734 20.188 1 91.88 108 GLU B N 1
ATOM 3544 C CA . GLU B 1 108 ? 6.777 24.438 18.953 1 91.88 108 GLU B CA 1
ATOM 3545 C C . GLU B 1 108 ? 6.094 25.766 19.266 1 91.88 108 GLU B C 1
ATOM 3547 O O . GLU B 1 108 ? 6.246 26.734 18.516 1 91.88 108 GLU B O 1
ATOM 3552 N N . TYR B 1 109 ? 5.367 25.844 20.359 1 93.31 109 TYR B N 1
ATOM 3553 C CA . TYR B 1 109 ? 4.512 27 20.547 1 93.31 109 TYR B CA 1
ATOM 3554 C C . TYR B 1 109 ? 4.867 27.734 21.844 1 93.31 109 TYR B C 1
ATOM 3556 O O . TYR B 1 109 ? 4.465 28.891 22.031 1 93.31 109 TYR B O 1
ATOM 3564 N N . GLY B 1 110 ? 5.633 27.109 22.734 1 91.62 110 GLY B N 1
ATOM 3565 C CA . GLY B 1 110 ? 5.988 27.734 24 1 91.62 110 GLY B CA 1
ATOM 3566 C C . GLY B 1 110 ? 4.785 28.234 24.781 1 91.62 110 GLY B C 1
ATOM 3567 O O . GLY B 1 110 ? 3.83 27.5 25 1 91.62 110 GLY B O 1
ATOM 3568 N N . ARG B 1 111 ? 4.824 29.562 25.109 1 91.62 111 ARG B N 1
ATOM 3569 C CA . ARG B 1 111 ? 3.771 30.109 25.953 1 91.62 111 ARG B CA 1
ATOM 3570 C C . ARG B 1 111 ? 2.912 31.109 25.188 1 91.62 111 ARG B C 1
ATOM 3572 O O . ARG B 1 111 ? 2.227 31.938 25.781 1 91.62 111 ARG B O 1
ATOM 3579 N N . VAL B 1 112 ? 2.902 30.969 23.938 1 93.44 112 VAL B N 1
ATOM 3580 C CA . VAL B 1 112 ? 2.146 31.922 23.125 1 93.44 112 VAL B CA 1
ATOM 3581 C C . VAL B 1 112 ? 0.656 31.781 23.438 1 93.44 112 VAL B C 1
ATOM 3583 O O . VAL B 1 112 ? 0.167 30.688 23.719 1 93.44 112 VAL B O 1
ATOM 3586 N N . ARG B 1 113 ? -0.012 32.844 23.359 1 94.69 113 ARG B N 1
ATOM 3587 C CA . ARG B 1 113 ? -1.415 32.906 23.766 1 94.69 113 ARG B CA 1
ATOM 3588 C C . ARG B 1 113 ? -2.305 32.188 22.75 1 94.69 113 ARG B C 1
ATOM 3590 O O . ARG B 1 113 ? -3.301 31.562 23.109 1 94.69 113 ARG B O 1
ATOM 3597 N N . HIS B 1 114 ? -1.957 32.344 21.422 1 96.62 114 HIS B N 1
ATOM 3598 C CA . HIS B 1 114 ? -2.801 31.812 20.359 1 96.62 114 HIS B CA 1
ATOM 3599 C C . HIS B 1 114 ? -1.991 30.969 19.375 1 96.62 114 HIS B C 1
ATOM 3601 O O . HIS B 1 114 ? -1.786 31.359 18.234 1 96.62 114 HIS B O 1
ATOM 3607 N N . PRO B 1 115 ? -1.633 29.734 19.828 1 95.75 115 PRO B N 1
ATOM 3608 C CA . PRO B 1 115 ? -0.948 28.844 18.875 1 95.75 115 PRO B CA 1
ATOM 3609 C C . PRO B 1 115 ? -1.814 28.484 17.672 1 95.75 115 PRO B C 1
ATOM 3611 O O . PRO B 1 115 ? -3.021 28.281 17.828 1 95.75 115 PRO B O 1
ATOM 3614 N N . LEU B 1 116 ? -1.202 28.516 16.531 1 95.44 116 LEU B N 1
ATOM 3615 C CA . LEU B 1 116 ? -1.854 28.109 15.281 1 95.44 116 LEU B CA 1
ATOM 3616 C C . LEU B 1 116 ? -1.341 26.75 14.828 1 95.44 116 LEU B C 1
ATOM 3618 O O . LEU B 1 116 ? -0.195 26.625 14.391 1 95.44 116 LEU B O 1
ATOM 3622 N N . MET B 1 117 ? -2.172 25.734 14.969 1 93.25 117 MET B N 1
ATOM 3623 C CA . MET B 1 117 ? -1.781 24.375 14.578 1 93.25 117 MET B CA 1
ATOM 3624 C C . MET B 1 117 ? -2.504 23.953 13.305 1 93.25 117 MET B C 1
ATOM 3626 O O . MET B 1 117 ? -3.736 23.922 13.266 1 93.25 117 MET B O 1
ATOM 3630 N N . LYS B 1 118 ? -1.699 23.656 12.32 1 91.81 118 LYS B N 1
ATOM 3631 C CA . LYS B 1 118 ? -2.221 23.172 11.055 1 91.81 118 LYS B CA 1
ATOM 3632 C C . LYS B 1 118 ? -1.484 21.906 10.617 1 91.81 118 LYS B C 1
ATOM 3634 O O . LYS B 1 118 ? -0.336 21.969 10.172 1 91.81 118 LYS B O 1
ATOM 3639 N N . ASP B 1 119 ? -2.104 20.859 10.664 1 91.06 119 ASP B N 1
ATOM 3640 C CA . ASP B 1 119 ? -1.769 19.547 10.102 1 91.06 119 ASP B CA 1
ATOM 3641 C C . ASP B 1 119 ? -3.027 18.734 9.828 1 91.06 119 ASP B C 1
ATOM 3643 O O . ASP B 1 119 ? -3.748 18.359 10.75 1 91.06 119 ASP B O 1
ATOM 3647 N N . PRO B 1 120 ? -3.164 18.453 8.539 1 92.81 120 PRO B N 1
ATOM 3648 C CA . PRO B 1 120 ? -4.391 17.719 8.211 1 92.81 120 PRO B CA 1
ATOM 3649 C C . PRO B 1 120 ? -4.578 16.469 9.07 1 92.81 120 PRO B C 1
ATOM 3651 O O . PRO B 1 120 ? -5.711 16.109 9.406 1 92.81 120 PRO B O 1
ATOM 3654 N N . ARG B 1 121 ? -3.576 15.883 9.523 1 96.44 121 ARG B N 1
ATOM 3655 C CA . ARG B 1 121 ? -3.674 14.648 10.289 1 96.44 121 ARG B CA 1
ATOM 3656 C C . ARG B 1 121 ? -4.289 14.898 11.664 1 96.44 121 ARG B C 1
ATOM 3658 O O . ARG B 1 121 ? -4.859 13.992 12.273 1 96.44 121 ARG B O 1
ATOM 3665 N N . VAL B 1 122 ? -4.156 16.094 12.125 1 96.62 122 VAL B N 1
ATOM 3666 C CA . VAL B 1 122 ? -4.758 16.453 13.406 1 96.62 122 VAL B CA 1
ATOM 3667 C C . VAL B 1 122 ? -6.266 16.234 13.352 1 96.62 122 VAL B C 1
ATOM 3669 O O . VAL B 1 122 ? -6.887 15.891 14.359 1 96.62 122 VAL B O 1
ATOM 3672 N N . THR B 1 123 ? -6.824 16.328 12.172 1 97.75 123 THR B N 1
ATOM 3673 C CA . THR B 1 123 ? -8.266 16.203 12 1 97.75 123 THR B CA 1
ATOM 3674 C C . THR B 1 123 ? -8.742 14.82 12.438 1 97.75 123 THR B C 1
ATOM 3676 O O . THR B 1 123 ? -9.617 14.695 13.297 1 97.75 123 THR B O 1
ATOM 3679 N N . VAL B 1 124 ? -8.094 13.789 11.984 1 98.19 124 VAL B N 1
ATOM 3680 C CA . VAL B 1 124 ? -8.516 12.438 12.312 1 98.19 124 VAL B CA 1
ATOM 3681 C C . VAL B 1 124 ? -7.918 12.016 13.656 1 98.19 124 VAL B C 1
ATOM 3683 O O . VAL B 1 124 ? -8.352 11.039 14.258 1 98.19 124 VAL B O 1
ATOM 3686 N N . LEU B 1 125 ? -7 12.805 14.164 1 98.44 125 LEU B N 1
ATOM 3687 C CA . LEU B 1 125 ? -6.379 12.539 15.461 1 98.44 125 LEU B CA 1
ATOM 3688 C C . LEU B 1 125 ? -6.871 13.531 16.516 1 98.44 125 LEU B C 1
ATOM 3690 O O . LEU B 1 125 ? -6.301 13.617 17.609 1 98.44 125 LEU B O 1
ATOM 3694 N N . LEU B 1 126 ? -7.941 14.227 16.219 1 98.44 126 LEU B N 1
ATOM 3695 C CA . LEU B 1 126 ? -8.336 15.352 17.047 1 98.44 126 LEU B CA 1
ATOM 3696 C C . LEU B 1 126 ? -8.672 14.883 18.469 1 98.44 126 LEU B C 1
ATOM 3698 O O . LEU B 1 126 ? -8.328 15.555 19.438 1 98.44 126 LEU B O 1
ATOM 3702 N N . PRO B 1 127 ? -9.328 13.734 18.688 1 98.19 127 PRO B N 1
ATOM 3703 C CA . PRO B 1 127 ? -9.547 13.289 20.062 1 98.19 127 PRO B CA 1
ATOM 3704 C C . PRO B 1 127 ? -8.25 13.156 20.859 1 98.19 127 PRO B C 1
ATOM 3706 O O . PRO B 1 127 ? -8.211 13.484 22.047 1 98.19 127 PRO B O 1
ATOM 3709 N N . PHE B 1 128 ? -7.242 12.75 20.203 1 98.06 128 PHE B N 1
ATOM 3710 C CA . PHE B 1 128 ? -5.91 12.641 20.797 1 98.06 128 PHE B CA 1
ATOM 3711 C C . PHE B 1 128 ? -5.352 14.023 21.125 1 98.06 128 PHE B C 1
ATOM 3713 O O . PHE B 1 128 ? -4.926 14.273 22.25 1 98.06 128 PHE B O 1
ATOM 3720 N N . TRP B 1 129 ? -5.449 14.953 20.219 1 98 129 TRP B N 1
ATOM 3721 C CA . TRP B 1 129 ? -4.855 16.266 20.391 1 98 129 TRP B CA 1
ATOM 3722 C C . TRP B 1 129 ? -5.68 17.109 21.359 1 98 129 TRP B C 1
ATOM 3724 O O . TRP B 1 129 ? -5.141 17.969 22.062 1 98 129 TRP B O 1
ATOM 3734 N N . ARG B 1 130 ? -6.984 16.906 21.391 1 97.31 130 ARG B N 1
ATOM 3735 C CA . ARG B 1 130 ? -7.812 17.609 22.359 1 97.31 130 ARG B CA 1
ATOM 3736 C C . ARG B 1 130 ? -7.387 17.281 23.797 1 97.31 130 ARG B C 1
ATOM 3738 O O . ARG B 1 130 ? -7.336 18.172 24.656 1 97.31 130 ARG B O 1
ATOM 3745 N N . LYS B 1 131 ? -7.082 16.016 24.016 1 95.88 131 LYS B N 1
ATOM 3746 C CA . LYS B 1 131 ? -6.613 15.602 25.328 1 95.88 131 LYS B CA 1
ATOM 3747 C C . LYS B 1 131 ? -5.281 16.266 25.672 1 95.88 131 LYS B C 1
ATOM 3749 O O . LYS B 1 131 ? -5.066 16.688 26.812 1 95.88 131 LYS B O 1
ATOM 3754 N N . VAL B 1 132 ? -4.48 16.328 24.688 1 96.56 132 VAL B N 1
ATOM 3755 C CA . VAL B 1 132 ? -3.168 16.938 24.875 1 96.56 132 VAL B CA 1
ATOM 3756 C C . VAL B 1 132 ? -3.328 18.406 25.234 1 96.56 132 VAL B C 1
ATOM 3758 O O . VAL B 1 132 ? -2.707 18.891 26.188 1 96.56 132 VAL B O 1
ATOM 3761 N N . LEU B 1 133 ? -4.195 19.156 24.547 1 96.69 133 LEU B N 1
ATOM 3762 C CA . LEU B 1 133 ? -4.422 20.578 24.766 1 96.69 133 LEU B CA 1
ATOM 3763 C C . LEU B 1 133 ? -5.094 20.812 26.109 1 96.69 133 LEU B C 1
ATOM 3765 O O . LEU B 1 133 ? -4.695 21.703 26.859 1 96.69 133 LEU B O 1
ATOM 3769 N N . GLU B 1 134 ? -6.027 19.953 26.406 1 94.62 134 GLU B N 1
ATOM 3770 C CA . GLU B 1 134 ? -6.758 20.078 27.656 1 94.62 134 GLU B CA 1
ATOM 3771 C C . GLU B 1 134 ? -5.824 19.938 28.859 1 94.62 134 GLU B C 1
ATOM 3773 O O . GLU B 1 134 ? -5.945 20.688 29.844 1 94.62 134 GLU B O 1
ATOM 3778 N N . ARG B 1 135 ? -4.953 19.062 28.781 1 92.62 135 ARG B N 1
ATOM 3779 C CA . ARG B 1 135 ? -4 18.812 29.859 1 92.62 135 ARG B CA 1
ATOM 3780 C C . ARG B 1 135 ? -3.088 20.016 30.062 1 92.62 135 ARG B C 1
ATOM 3782 O O . ARG B 1 135 ? -2.514 20.172 31.141 1 92.62 135 ARG B O 1
ATOM 3789 N N . GLN B 1 136 ? -3.029 20.828 29.094 1 92.44 136 GLN B N 1
ATOM 3790 C CA . GLN B 1 136 ? -2.174 22.016 29.188 1 92.44 136 GLN B CA 1
ATOM 3791 C C . GLN B 1 136 ? -3 23.281 29.422 1 92.44 136 GLN B C 1
ATOM 3793 O O . GLN B 1 136 ? -2.463 24.391 29.406 1 92.44 136 GLN B O 1
ATOM 3798 N N . GLY B 1 137 ? -4.215 23.078 29.562 1 93.19 137 GLY B N 1
ATOM 3799 C CA . GLY B 1 137 ? -5.109 24.203 29.797 1 93.19 137 GLY B CA 1
ATOM 3800 C C . GLY B 1 137 ? -5.273 25.094 28.594 1 93.19 137 GLY B C 1
ATOM 3801 O O . GLY B 1 137 ? -5.473 26.312 28.734 1 93.19 137 GLY B O 1
ATOM 3802 N N . VAL B 1 138 ? -5.098 24.547 27.453 1 96.25 138 VAL B N 1
ATOM 3803 C CA . VAL B 1 138 ? -5.219 25.328 26.234 1 96.25 138 VAL B CA 1
ATOM 3804 C C . VAL B 1 138 ? -6.57 25.047 25.578 1 96.25 138 VAL B C 1
ATOM 3806 O O . VAL B 1 138 ? -6.906 23.906 25.297 1 96.25 138 VAL B O 1
ATOM 3809 N N . GLY B 1 139 ? -7.391 26.078 25.406 1 96.38 139 GLY B N 1
ATOM 3810 C CA . GLY B 1 139 ? -8.633 25.953 24.656 1 96.38 139 GLY B CA 1
ATOM 3811 C C . GLY B 1 139 ? -8.414 25.797 23.156 1 96.38 139 GLY B C 1
ATOM 3812 O O . GLY B 1 139 ? -7.285 25.891 22.672 1 96.38 139 GLY B O 1
ATOM 3813 N N . ALA B 1 140 ? -9.555 25.5 22.469 1 97.31 140 ALA B N 1
ATOM 3814 C CA . ALA B 1 140 ? -9.43 25.297 21.016 1 97.31 140 ALA B CA 1
ATOM 3815 C C . ALA B 1 140 ? -10.547 26 20.266 1 97.31 140 ALA B C 1
ATOM 3817 O O . ALA B 1 140 ? -11.703 26 20.703 1 97.31 140 ALA B O 1
ATOM 3818 N N . ARG B 1 141 ? -10.203 26.703 19.234 1 97.94 141 ARG B N 1
ATOM 3819 C CA . ARG B 1 141 ? -11.094 27.234 18.219 1 97.94 141 ARG B CA 1
ATOM 3820 C C . ARG B 1 141 ? -10.758 26.656 16.844 1 97.94 141 ARG B C 1
ATOM 3822 O O . ARG B 1 141 ? -9.594 26.656 16.438 1 97.94 141 ARG B O 1
ATOM 3829 N N . CYS B 1 142 ? -11.781 26.172 16.172 1 98.06 142 CYS B N 1
ATOM 3830 C CA . CYS B 1 142 ? -11.523 25.406 14.961 1 98.06 142 CYS B CA 1
ATOM 3831 C C . CYS B 1 142 ? -12.008 26.156 13.727 1 98.06 142 CYS B C 1
ATOM 3833 O O . CYS B 1 142 ? -13.055 26.797 13.758 1 98.06 142 CYS B O 1
ATOM 3835 N N . VAL B 1 143 ? -11.195 26.188 12.711 1 97.44 143 VAL B N 1
ATOM 3836 C CA . VAL B 1 143 ? -11.57 26.672 11.391 1 97.44 143 VAL B CA 1
ATOM 3837 C C . VAL B 1 143 ? -11.492 25.531 10.375 1 97.44 143 VAL B C 1
ATOM 3839 O O . VAL B 1 143 ? -10.453 24.891 10.242 1 97.44 143 VAL B O 1
ATOM 3842 N N . ILE B 1 144 ? -12.531 25.234 9.656 1 97.38 144 ILE B N 1
ATOM 3843 C CA . ILE B 1 144 ? -12.656 24.078 8.773 1 97.38 144 ILE B CA 1
ATOM 3844 C C . ILE B 1 144 ? -12.938 24.562 7.348 1 97.38 144 ILE B C 1
ATOM 3846 O O . ILE B 1 144 ? -14.07 24.906 7.016 1 97.38 144 ILE B O 1
ATOM 3850 N N . PRO B 1 145 ? -11.898 24.578 6.547 1 95.06 145 PRO B N 1
ATOM 3851 C CA . PRO B 1 145 ? -12.117 24.938 5.141 1 95.06 145 PRO B CA 1
ATOM 3852 C C . PRO B 1 145 ? -12.922 23.875 4.387 1 95.06 145 PRO B C 1
ATOM 3854 O O . PRO B 1 145 ? -12.758 22.688 4.629 1 95.06 145 PRO B O 1
ATOM 3857 N N . VAL B 1 146 ? -13.781 24.344 3.5 1 94.69 146 VAL B N 1
ATOM 3858 C CA . VAL B 1 146 ? -14.625 23.469 2.689 1 94.69 146 VAL B CA 1
ATOM 3859 C C . VAL B 1 146 ? -14.273 23.641 1.213 1 94.69 146 VAL B C 1
ATOM 3861 O O . VAL B 1 146 ? -14.359 24.734 0.672 1 94.69 146 VAL B O 1
ATOM 3864 N N . ARG B 1 147 ? -13.812 22.562 0.66 1 92 147 ARG B N 1
ATOM 3865 C CA . ARG B 1 147 ? -13.477 22.531 -0.759 1 92 147 ARG B CA 1
ATOM 3866 C C . ARG B 1 147 ? -14.062 21.297 -1.429 1 92 147 ARG B C 1
ATOM 3868 O O . ARG B 1 147 ? -14.219 20.25 -0.792 1 92 147 ARG B O 1
ATOM 3875 N N . HIS B 1 148 ? -14.422 21.469 -2.68 1 93.38 148 HIS B N 1
ATOM 3876 C CA . HIS B 1 148 ? -15.016 20.359 -3.414 1 93.38 148 HIS B CA 1
ATOM 3877 C C . HIS B 1 148 ? -14.062 19.172 -3.455 1 93.38 148 HIS B C 1
ATOM 3879 O O . HIS B 1 148 ? -12.898 19.312 -3.814 1 93.38 148 HIS B O 1
ATOM 3885 N N . PRO B 1 149 ? -14.586 17.953 -3.158 1 94.94 149 PRO B N 1
ATOM 3886 C CA . PRO B 1 149 ? -13.703 16.781 -3.051 1 94.94 149 PRO B CA 1
ATOM 3887 C C . PRO B 1 149 ? -13 16.453 -4.367 1 94.94 149 PRO B C 1
ATOM 3889 O O . PRO B 1 149 ? -11.883 15.93 -4.359 1 94.94 149 PRO B O 1
ATOM 3892 N N . LEU B 1 150 ? -13.562 16.797 -5.465 1 93.12 150 LEU B N 1
ATOM 3893 C CA . LEU B 1 150 ? -12.938 16.5 -6.746 1 93.12 150 LEU B CA 1
ATOM 3894 C C . LEU B 1 150 ? -11.75 17.406 -7.004 1 93.12 150 LEU B C 1
ATOM 3896 O O . LEU B 1 150 ? -10.805 17.031 -7.707 1 93.12 150 LEU B O 1
ATOM 3900 N N . ALA B 1 151 ? -11.844 18.625 -6.512 1 88.88 151 ALA B N 1
ATOM 3901 C CA . ALA B 1 151 ? -10.672 19.5 -6.59 1 88.88 151 ALA B CA 1
ATOM 3902 C C . ALA B 1 151 ? -9.508 18.922 -5.793 1 88.88 151 ALA B C 1
ATOM 3904 O O . ALA B 1 151 ? -8.367 18.938 -6.258 1 88.88 151 ALA B O 1
ATOM 3905 N N . VAL B 1 152 ? -9.844 18.359 -4.672 1 89.25 152 VAL B N 1
ATOM 3906 C CA . VAL B 1 152 ? -8.859 17.703 -3.82 1 89.25 152 VAL B CA 1
ATOM 3907 C C . VAL B 1 152 ? -8.297 16.469 -4.527 1 89.25 152 VAL B C 1
ATOM 3909 O O . VAL B 1 152 ? -7.086 16.266 -4.555 1 89.25 152 VAL B O 1
ATOM 3912 N N . ALA B 1 153 ? -9.188 15.727 -5.137 1 92.31 153 ALA B N 1
ATOM 3913 C CA . ALA B 1 153 ? -8.805 14.516 -5.852 1 92.31 153 ALA B CA 1
ATOM 3914 C C . ALA B 1 153 ? -7.836 14.836 -6.988 1 92.31 153 ALA B C 1
ATOM 3916 O O . ALA B 1 153 ? -6.871 14.102 -7.215 1 92.31 153 ALA B O 1
ATOM 3917 N N . GLY B 1 154 ? -8.141 15.906 -7.715 1 88.62 154 GLY B N 1
ATOM 3918 C CA . GLY B 1 154 ? -7.242 16.312 -8.781 1 88.62 154 GLY B CA 1
ATOM 3919 C C . GLY B 1 154 ? -5.836 16.609 -8.297 1 88.62 154 GLY B C 1
ATOM 3920 O O . GLY B 1 154 ? -4.859 16.203 -8.922 1 88.62 154 GLY B O 1
ATOM 3921 N N . SER B 1 155 ? -5.77 17.297 -7.246 1 85.38 155 SER B N 1
ATOM 3922 C CA . SER B 1 155 ? -4.48 17.625 -6.656 1 85.38 155 SER B CA 1
ATOM 3923 C C . SER B 1 155 ? -3.74 16.375 -6.188 1 85.38 155 SER B C 1
ATOM 3925 O O . SER B 1 155 ? -2.539 16.234 -6.426 1 85.38 155 SER B O 1
ATOM 3927 N N . LEU B 1 156 ? -4.426 15.453 -5.539 1 89.44 156 LEU B N 1
ATOM 3928 C CA . LEU B 1 156 ? -3.822 14.234 -5.008 1 89.44 156 LEU B CA 1
ATOM 3929 C C . LEU B 1 156 ? -3.414 13.297 -6.133 1 89.44 156 LEU B C 1
ATOM 3931 O O . LEU B 1 156 ? -2.428 12.562 -6.012 1 89.44 156 LEU B O 1
ATOM 3935 N N . GLN B 1 157 ? -4.156 13.328 -7.211 1 90.44 157 GLN B N 1
ATOM 3936 C CA . GLN B 1 157 ? -3.777 12.539 -8.383 1 90.44 157 GLN B CA 1
ATOM 3937 C C . GLN B 1 157 ? -2.443 13.008 -8.953 1 90.44 157 GLN B C 1
ATOM 3939 O O . GLN B 1 157 ? -1.579 12.195 -9.281 1 90.44 157 GLN B O 1
ATOM 3944 N N . ARG B 1 158 ? -2.256 14.289 -9.062 1 85.5 158 ARG B N 1
ATOM 3945 C CA . ARG B 1 158 ? -1.037 14.867 -9.625 1 85.5 158 ARG B CA 1
ATOM 3946 C C . ARG B 1 158 ? 0.159 14.609 -8.711 1 85.5 158 ARG B C 1
ATOM 3948 O O . ARG B 1 158 ? 1.238 14.25 -9.188 1 85.5 158 ARG B O 1
ATOM 3955 N N . ARG B 1 159 ? -0.114 14.68 -7.445 1 79.81 159 ARG B N 1
ATOM 3956 C CA . ARG B 1 159 ? 0.98 14.602 -6.48 1 79.81 159 ARG B CA 1
ATOM 3957 C C . ARG B 1 159 ? 1.289 13.148 -6.125 1 79.81 159 ARG B C 1
ATOM 3959 O O . ARG B 1 159 ? 2.455 12.75 -6.074 1 79.81 159 ARG B O 1
ATOM 3966 N N . ASP B 1 160 ? 0.223 12.305 -5.852 1 84.69 160 ASP B N 1
ATOM 3967 C CA . ASP B 1 160 ? 0.388 10.992 -5.234 1 84.69 160 ASP B CA 1
ATOM 3968 C C . ASP B 1 160 ? -0.081 9.875 -6.168 1 84.69 160 ASP B C 1
ATOM 3970 O O . ASP B 1 160 ? 0.139 8.695 -5.895 1 84.69 160 ASP B O 1
ATOM 3974 N N . GLY B 1 161 ? -0.786 10.281 -7.238 1 88.5 161 GLY B N 1
ATOM 3975 C CA . GLY B 1 161 ? -1.314 9.289 -8.164 1 88.5 161 GLY B CA 1
ATOM 3976 C C . GLY B 1 161 ? -2.521 8.547 -7.613 1 88.5 161 GLY B C 1
ATOM 3977 O O . GLY B 1 161 ? -2.807 7.426 -8.031 1 88.5 161 GLY B O 1
ATOM 3978 N N . PHE B 1 162 ? -3.207 9.117 -6.691 1 92.62 162 PHE B N 1
ATOM 3979 C CA . PHE B 1 162 ? -4.363 8.477 -6.074 1 92.62 162 PHE B CA 1
ATOM 3980 C C . PHE B 1 162 ? -5.508 8.352 -7.074 1 92.62 162 PHE B C 1
ATOM 3982 O O . PHE B 1 162 ? -5.766 9.273 -7.852 1 92.62 162 PHE B O 1
ATOM 3989 N N . PRO B 1 163 ? -6.188 7.223 -7.027 1 93.06 163 PRO B N 1
ATOM 3990 C CA . PRO B 1 163 ? -7.465 7.199 -7.742 1 93.06 163 PRO B CA 1
ATOM 3991 C C . PRO B 1 163 ? -8.516 8.102 -7.098 1 93.06 163 PRO B C 1
ATOM 3993 O O . PRO B 1 163 ? -8.5 8.305 -5.883 1 93.06 163 PRO B O 1
ATOM 3996 N N . PRO B 1 164 ? -9.438 8.625 -7.938 1 94.69 164 PRO B N 1
ATOM 3997 C CA . PRO B 1 164 ? -10.422 9.57 -7.41 1 94.69 164 PRO B CA 1
ATOM 3998 C C . PRO B 1 164 ? -11.281 8.969 -6.297 1 94.69 164 PRO B C 1
ATOM 4000 O O . PRO B 1 164 ? -11.648 9.664 -5.352 1 94.69 164 PRO B O 1
ATOM 4003 N N . GLU B 1 165 ? -11.609 7.668 -6.383 1 95.5 165 GLU B N 1
ATOM 4004 C CA . GLU B 1 165 ? -12.422 7.016 -5.363 1 95.5 165 GLU B CA 1
ATOM 4005 C C . GLU B 1 165 ? -11.742 7.082 -3.994 1 95.5 165 GLU B C 1
ATOM 4007 O O . GLU B 1 165 ? -12.398 7.355 -2.986 1 95.5 165 GLU B O 1
ATOM 4012 N N . LYS B 1 166 ? -10.461 6.844 -4.004 1 95.62 166 LYS B N 1
ATOM 4013 C CA . LYS B 1 166 ? -9.703 6.926 -2.758 1 95.62 166 LYS B CA 1
ATOM 4014 C C . LYS B 1 166 ? -9.68 8.352 -2.223 1 95.62 166 LYS B C 1
ATOM 4016 O O . LYS B 1 166 ? -9.914 8.586 -1.034 1 95.62 166 LYS B O 1
ATOM 4021 N N . SER B 1 167 ? -9.422 9.312 -3.123 1 95.94 167 SER B N 1
ATOM 4022 C CA . SER B 1 167 ? -9.297 10.711 -2.715 1 95.94 167 SER B CA 1
ATOM 4023 C C . SER B 1 167 ? -10.578 11.219 -2.076 1 95.94 167 SER B C 1
ATOM 4025 O O . SER B 1 167 ? -10.547 11.875 -1.032 1 95.94 167 SER B O 1
ATOM 4027 N N . VAL B 1 168 ? -11.68 10.867 -2.703 1 96.69 168 VAL B N 1
ATOM 4028 C CA . VAL B 1 168 ? -12.945 11.391 -2.197 1 96.69 168 VAL B CA 1
ATOM 4029 C C . VAL B 1 168 ? -13.305 10.695 -0.886 1 96.69 168 VAL B C 1
ATOM 4031 O O . VAL B 1 168 ? -13.898 11.312 0.004 1 96.69 168 VAL B O 1
ATOM 4034 N N . LEU B 1 169 ? -12.938 9.461 -0.786 1 97.25 169 LEU B N 1
ATOM 4035 C CA . LEU B 1 169 ? -13.195 8.742 0.459 1 97.25 169 LEU B CA 1
ATOM 4036 C C . LEU B 1 169 ? -12.367 9.32 1.601 1 97.25 169 LEU B C 1
ATOM 4038 O O . LEU B 1 169 ? -12.875 9.516 2.707 1 97.25 169 LEU B O 1
ATOM 4042 N N . VAL B 1 170 ? -11.094 9.562 1.364 1 97.56 170 VAL B N 1
ATOM 4043 C CA . VAL B 1 170 ? -10.227 10.164 2.367 1 97.56 170 VAL B CA 1
ATOM 4044 C C . VAL B 1 170 ? -10.75 11.547 2.754 1 97.56 170 VAL B C 1
ATOM 4046 O O . VAL B 1 170 ? -10.828 11.875 3.939 1 97.56 170 VAL B O 1
ATOM 4049 N N . TRP B 1 171 ? -11.141 12.32 1.757 1 97.56 171 TRP B N 1
ATOM 4050 C CA . TRP B 1 171 ? -11.758 13.617 2.014 1 97.56 171 TRP B CA 1
ATOM 4051 C C . TRP B 1 171 ? -12.953 13.477 2.951 1 97.56 171 TRP B C 1
ATOM 4053 O O . TRP B 1 171 ? -13.07 14.211 3.934 1 97.56 171 TRP B O 1
ATOM 4063 N N . THR B 1 172 ? -13.797 12.508 2.627 1 98.25 172 THR B N 1
ATOM 4064 C CA . THR B 1 172 ? -15 12.273 3.41 1 98.25 172 THR B CA 1
ATOM 4065 C C . THR B 1 172 ? -14.656 11.93 4.855 1 98.25 172 THR B C 1
ATOM 4067 O O . THR B 1 172 ? -15.266 12.461 5.789 1 98.25 172 THR B O 1
ATOM 4070 N N . ALA B 1 173 ? -13.68 11.078 5.027 1 98.25 173 ALA B N 1
ATOM 4071 C CA . ALA B 1 173 ? -13.258 10.68 6.367 1 98.25 173 ALA B CA 1
ATOM 4072 C C . ALA B 1 173 ? -12.797 11.883 7.18 1 98.25 173 ALA B C 1
ATOM 4074 O O . ALA B 1 173 ? -13.195 12.047 8.336 1 98.25 173 ALA B O 1
ATOM 4075 N N . TYR B 1 174 ? -12.039 12.703 6.57 1 98.25 174 TYR B N 1
ATOM 4076 C CA . TYR B 1 174 ? -11.477 13.859 7.262 1 98.25 174 TYR B CA 1
ATOM 4077 C C . TYR B 1 174 ? -12.57 14.875 7.59 1 98.25 174 TYR B C 1
ATOM 4079 O O . TYR B 1 174 ? -12.594 15.438 8.688 1 98.25 174 TYR B O 1
ATOM 4087 N N . MET B 1 175 ? -13.445 15.055 6.652 1 98.25 175 MET B N 1
ATOM 4088 C CA . MET B 1 175 ? -14.5 16.047 6.879 1 98.25 175 MET B CA 1
ATOM 4089 C C . MET B 1 175 ? -15.484 15.547 7.941 1 98.25 175 MET B C 1
ATOM 4091 O O . MET B 1 175 ? -15.922 16.328 8.789 1 98.25 175 MET B O 1
ATOM 4095 N N . LEU B 1 176 ? -15.82 14.281 7.902 1 98.56 176 LEU B N 1
ATOM 4096 C CA . LEU B 1 176 ? -16.656 13.719 8.953 1 98.56 176 LEU B CA 1
ATOM 4097 C C . LEU B 1 176 ? -15.992 13.859 10.32 1 98.56 176 LEU B C 1
ATOM 4099 O O . LEU B 1 176 ? -16.641 14.234 11.297 1 98.56 176 LEU B O 1
ATOM 4103 N N . ALA B 1 177 ? -14.727 13.602 10.383 1 98.5 177 ALA B N 1
ATOM 4104 C CA . ALA B 1 177 ? -13.977 13.719 11.633 1 98.5 177 ALA B CA 1
ATOM 4105 C C . ALA B 1 177 ? -13.977 15.164 12.133 1 98.5 177 ALA B C 1
ATOM 4107 O O . ALA B 1 177 ? -14.227 15.414 13.312 1 98.5 177 ALA B O 1
ATOM 4108 N N . ALA B 1 178 ? -13.695 16.078 11.195 1 98.25 178 ALA B N 1
ATOM 4109 C CA . ALA B 1 178 ? -13.641 17.5 11.547 1 98.25 178 ALA B CA 1
ATOM 4110 C C . ALA B 1 178 ? -14.938 17.938 12.211 1 98.25 178 ALA B C 1
ATOM 4112 O O . ALA B 1 178 ? -14.914 18.656 13.219 1 98.25 178 ALA B O 1
ATOM 4113 N N . GLU B 1 179 ? -15.977 17.516 11.633 1 98.31 179 GLU B N 1
ATOM 4114 C CA . GLU B 1 179 ? -17.266 17.922 12.172 1 98.31 179 GLU B CA 1
ATOM 4115 C C . GLU B 1 179 ? -17.594 17.188 13.469 1 98.31 179 GLU B C 1
ATOM 4117 O O . GLU B 1 179 ? -17.984 17.797 14.453 1 98.31 179 GLU B O 1
ATOM 4122 N N . ALA B 1 180 ? -17.438 15.922 13.523 1 98.25 180 ALA B N 1
ATOM 4123 C CA . ALA B 1 180 ? -17.844 15.086 14.648 1 98.25 180 ALA B CA 1
ATOM 4124 C C . ALA B 1 180 ? -17.062 15.453 15.914 1 98.25 180 ALA B C 1
ATOM 4126 O O . ALA B 1 180 ? -17.625 15.469 17.016 1 98.25 180 ALA B O 1
ATOM 4127 N N . TYR B 1 181 ? -15.836 15.758 15.766 1 98.38 181 TYR B N 1
ATOM 4128 C CA . TYR B 1 181 ? -14.969 15.906 16.922 1 98.38 181 TYR B CA 1
ATOM 4129 C C . TYR B 1 181 ? -14.961 17.359 17.422 1 98.38 181 TYR B C 1
ATOM 4131 O O . TYR B 1 181 ? -14.32 17.672 18.422 1 98.38 181 TYR B O 1
ATOM 4139 N N . THR B 1 182 ? -15.703 18.266 16.75 1 98.19 182 THR B N 1
ATOM 4140 C CA . THR B 1 182 ? -15.648 19.672 17.141 1 98.19 182 THR B CA 1
ATOM 4141 C C . THR B 1 182 ? -17.047 20.203 17.484 1 98.19 182 THR B C 1
ATOM 4143 O O . THR B 1 182 ? -17.25 21.406 17.562 1 98.19 182 THR B O 1
ATOM 4146 N N . ARG B 1 183 ? -18 19.359 17.609 1 97.44 183 ARG B N 1
ATOM 4147 C CA . ARG B 1 183 ? -19.375 19.766 17.812 1 97.44 183 ARG B CA 1
ATOM 4148 C C . ARG B 1 183 ? -19.531 20.562 19.109 1 97.44 183 ARG B C 1
ATOM 4150 O O . ARG B 1 183 ? -20.422 21.406 19.234 1 97.44 183 ARG B O 1
ATOM 4157 N N . ASP B 1 184 ? -18.688 20.328 20.062 1 97.31 184 ASP B N 1
ATOM 4158 C CA . ASP B 1 184 ? -18.734 21.016 21.344 1 97.31 184 ASP B CA 1
ATOM 4159 C C . ASP B 1 184 ? -17.703 22.141 21.438 1 97.31 184 ASP B C 1
ATOM 4161 O O . ASP B 1 184 ? -17.469 22.688 22.5 1 97.31 184 ASP B O 1
ATOM 4165 N N . LEU B 1 185 ? -17.062 22.484 20.344 1 97.56 185 LEU B N 1
ATOM 4166 C CA . LEU B 1 185 ? -16.062 23.531 20.281 1 97.56 185 LEU B CA 1
ATOM 4167 C C . LEU B 1 185 ? -16.531 24.688 19.391 1 97.56 185 LEU B C 1
ATOM 4169 O O . LEU B 1 185 ? -17.375 24.5 18.516 1 97.56 185 LEU B O 1
ATOM 4173 N N . PRO B 1 186 ? -16.031 25.938 19.672 1 97.5 186 PRO B N 1
ATOM 4174 C CA . PRO B 1 186 ? -16.234 26.984 18.672 1 97.5 186 PRO B CA 1
ATOM 4175 C C . PRO B 1 186 ? -15.617 26.641 17.312 1 97.5 186 PRO B C 1
ATOM 4177 O O . PRO B 1 186 ? -14.414 26.375 17.234 1 97.5 186 PRO B O 1
ATOM 4180 N N . ARG B 1 187 ? -16.438 26.609 16.297 1 97.19 187 ARG B N 1
ATOM 4181 C CA . ARG B 1 187 ? -15.898 26.219 14.992 1 97.19 187 ARG B CA 1
ATOM 4182 C C . ARG B 1 187 ? -16.562 27.031 13.875 1 97.19 187 ARG B C 1
ATOM 4184 O O . ARG B 1 187 ? -17.75 27.328 13.945 1 97.19 187 ARG B O 1
ATOM 4191 N N . GLY B 1 188 ? -15.734 27.453 12.938 1 96.25 188 GLY B N 1
ATOM 4192 C CA . GLY B 1 188 ? -16.203 28.109 11.734 1 96.25 188 GLY B CA 1
ATOM 4193 C C . GLY B 1 188 ? -15.93 27.328 10.469 1 96.25 188 GLY B C 1
ATOM 4194 O O . GLY B 1 188 ? -14.867 26.703 10.328 1 96.25 188 GLY B O 1
ATOM 4195 N N . PHE B 1 189 ? -16.938 27.219 9.602 1 96.81 189 PHE B N 1
ATOM 4196 C CA . PHE B 1 189 ? -16.797 26.609 8.281 1 96.81 189 PHE B CA 1
ATOM 4197 C C . PHE B 1 189 ? -16.547 27.688 7.223 1 96.81 189 PHE B C 1
ATOM 4199 O O . PHE B 1 189 ? -17.266 28.688 7.172 1 96.81 189 PHE B O 1
ATOM 4206 N N . VAL B 1 190 ? -15.492 27.5 6.438 1 94.56 190 VAL B N 1
ATOM 4207 C CA . VAL B 1 190 ? -15.102 28.516 5.477 1 94.56 190 VAL B CA 1
ATOM 4208 C C . VAL B 1 190 ? -15.031 27.922 4.078 1 94.56 190 VAL B C 1
ATOM 4210 O O . VAL B 1 190 ? -14.211 27.031 3.814 1 94.56 190 VAL B O 1
ATOM 4213 N N . ALA B 1 191 ? -15.867 28.422 3.193 1 91.44 191 ALA B N 1
ATOM 4214 C CA . ALA B 1 191 ? -15.75 27.984 1.805 1 91.44 191 ALA B CA 1
ATOM 4215 C C . ALA B 1 191 ? -14.484 28.547 1.162 1 91.44 191 ALA B C 1
ATOM 4217 O O . ALA B 1 191 ? -14.234 29.75 1.206 1 91.44 191 ALA B O 1
ATOM 4218 N N . TYR B 1 192 ? -13.773 27.672 0.581 1 86.38 192 TYR B N 1
ATOM 4219 C CA . TYR B 1 192 ? -12.484 28.047 0.014 1 86.38 192 TYR B CA 1
ATOM 4220 C C . TYR B 1 192 ? -12.648 29.141 -1.033 1 86.38 192 TYR B C 1
ATOM 4222 O O . TYR B 1 192 ? -11.953 30.156 -0.992 1 86.38 192 TYR B O 1
ATOM 4230 N N . ASP B 1 193 ? -13.578 28.938 -1.928 1 83.94 193 ASP B N 1
ATOM 4231 C CA . ASP B 1 193 ? -13.805 29.922 -2.99 1 83.94 193 ASP B CA 1
ATOM 4232 C C . ASP B 1 193 ? -14.273 31.25 -2.418 1 83.94 193 ASP B C 1
ATOM 4234 O O . ASP B 1 193 ? -13.875 32.312 -2.908 1 83.94 193 ASP B O 1
ATOM 4238 N N . ALA B 1 194 ? -15.078 31.203 -1.421 1 88.06 194 ALA B N 1
ATOM 4239 C CA . ALA B 1 194 ? -15.57 32.406 -0.777 1 88.06 194 ALA B CA 1
ATOM 4240 C C . ALA B 1 194 ? -14.438 33.156 -0.076 1 88.06 194 ALA B C 1
ATOM 4242 O O . ALA B 1 194 ? -14.422 34.406 -0.041 1 88.06 194 ALA B O 1
ATOM 4243 N N . LEU B 1 195 ? -13.516 32.406 0.488 1 89.94 195 LEU B N 1
ATOM 4244 C CA . LEU B 1 195 ? -12.375 33 1.169 1 89.94 195 LEU B CA 1
ATOM 4245 C C . LEU B 1 195 ? -11.523 33.812 0.198 1 89.94 195 LEU B C 1
ATOM 4247 O O . LEU B 1 195 ? -11.117 34.938 0.51 1 89.94 195 LEU B O 1
ATOM 4251 N N . LEU B 1 196 ? -11.32 33.281 -0.945 1 86.19 196 LEU B N 1
ATOM 4252 C CA . LEU B 1 196 ? -10.5 33.969 -1.945 1 86.19 196 LEU B CA 1
ATOM 4253 C C . LEU B 1 196 ? -11.219 35.188 -2.508 1 86.19 196 LEU B C 1
ATOM 4255 O O . LEU B 1 196 ? -10.586 36.188 -2.828 1 86.19 196 LEU B O 1
ATOM 4259 N N . ALA B 1 197 ? -12.523 35.094 -2.586 1 87.56 197 ALA B N 1
ATOM 4260 C CA . ALA B 1 197 ? -13.328 36.188 -3.164 1 87.56 197 ALA B CA 1
ATOM 4261 C C . ALA B 1 197 ? -13.539 37.312 -2.158 1 87.56 197 ALA B C 1
ATOM 4263 O O . ALA B 1 197 ? -13.562 38.5 -2.529 1 87.56 197 ALA B O 1
ATOM 4264 N N . ASP B 1 198 ? -13.727 36.969 -0.907 1 92.31 198 ASP B N 1
ATOM 4265 C CA . ASP B 1 198 ? -14.055 37.938 0.151 1 92.31 198 ASP B CA 1
ATOM 4266 C C . ASP B 1 198 ? -13.578 37.406 1.511 1 92.31 198 ASP B C 1
ATOM 4268 O O . ASP B 1 198 ? -14.383 36.969 2.332 1 92.31 198 ASP B O 1
ATOM 4272 N N . TRP B 1 199 ? -12.273 37.656 1.738 1 93.44 199 TRP B N 1
ATOM 4273 C CA . TRP B 1 199 ? -11.719 37.125 2.986 1 93.44 199 TRP B CA 1
ATOM 4274 C C . TRP B 1 199 ? -12.273 37.906 4.184 1 93.44 199 TRP B C 1
ATOM 4276 O O . TRP B 1 199 ? -12.406 37.344 5.277 1 93.44 199 TRP B O 1
ATOM 4286 N N . ARG B 1 200 ? -12.695 39.188 4.047 1 94.5 200 ARG B N 1
ATOM 4287 C CA . ARG B 1 200 ? -13.227 39.969 5.145 1 94.5 200 ARG B CA 1
ATOM 4288 C C . ARG B 1 200 ? -14.562 39.438 5.633 1 94.5 200 ARG B C 1
ATOM 4290 O O . ARG B 1 200 ? -14.789 39.312 6.84 1 94.5 200 ARG B O 1
ATOM 4297 N N . GLY B 1 201 ? -15.398 39.156 4.613 1 94.25 201 GLY B N 1
ATOM 4298 C CA . GLY B 1 201 ? -16.656 38.531 4.98 1 94.25 201 GLY B CA 1
ATOM 4299 C C . GLY B 1 201 ? -16.469 37.188 5.684 1 94.25 201 GLY B C 1
ATOM 4300 O O . GLY B 1 201 ? -17.203 36.875 6.633 1 94.25 201 GLY B O 1
ATOM 4301 N N . GLN B 1 202 ? -15.531 36.406 5.25 1 93.94 202 GLN B N 1
ATOM 4302 C CA . GLN B 1 202 ? -15.266 35.094 5.867 1 93.94 202 GLN B CA 1
ATOM 4303 C C . GLN B 1 202 ? -14.711 35.281 7.277 1 93.94 202 GLN B C 1
ATOM 4305 O O . GLN B 1 202 ? -15.039 34.5 8.18 1 93.94 202 GLN B O 1
ATOM 4310 N N . VAL B 1 203 ? -13.844 36.25 7.504 1 95.19 203 VAL B N 1
ATOM 4311 C CA . VAL B 1 203 ? -13.297 36.531 8.828 1 95.19 203 VAL B CA 1
ATOM 4312 C C . VAL B 1 203 ? -14.43 36.906 9.789 1 95.19 203 VAL B C 1
ATOM 4314 O O . VAL B 1 203 ? -14.461 36.438 10.93 1 95.19 203 VAL B O 1
ATOM 4317 N N . ALA B 1 204 ? -15.32 37.719 9.297 1 95 204 ALA B N 1
ATOM 4318 C CA . ALA B 1 204 ? -16.469 38.094 10.125 1 95 204 ALA B CA 1
ATOM 4319 C C . ALA B 1 204 ? -17.25 36.844 10.555 1 95 204 ALA B C 1
ATOM 4321 O O . ALA B 1 204 ? -17.703 36.75 11.695 1 95 204 ALA B O 1
ATOM 4322 N N . ARG B 1 205 ? -17.375 35.938 9.695 1 94.5 205 ARG B N 1
ATOM 4323 C CA . ARG B 1 205 ? -18.078 34.688 9.984 1 94.5 205 ARG B CA 1
ATOM 4324 C C . ARG B 1 205 ? -17.312 33.844 10.984 1 94.5 205 ARG B C 1
ATOM 4326 O O . ARG B 1 205 ? -17.906 33.25 11.891 1 94.5 205 ARG B O 1
ATOM 4333 N N . ILE B 1 206 ? -16 33.75 10.828 1 95.69 206 ILE B N 1
ATOM 4334 C CA . ILE B 1 206 ? -15.148 33 11.742 1 95.69 206 ILE B CA 1
ATOM 4335 C C . ILE B 1 206 ? -15.25 33.594 13.148 1 95.69 206 ILE B C 1
ATOM 4337 O O . ILE B 1 206 ? -15.43 32.875 14.125 1 95.69 206 ILE B O 1
ATOM 4341 N N . GLU B 1 207 ? -15.148 34.938 13.242 1 96.69 207 GLU B N 1
ATOM 4342 C CA . GLU B 1 207 ? -15.203 35.625 14.539 1 96.69 207 GLU B CA 1
ATOM 4343 C C . GLU B 1 207 ? -16.562 35.406 15.211 1 96.69 207 GLU B C 1
ATOM 4345 O O . GLU B 1 207 ? -16.625 35.188 16.422 1 96.69 207 GLU B O 1
ATOM 4350 N N . ALA B 1 208 ? -17.578 35.469 14.438 1 96.12 208 ALA B N 1
ATOM 4351 C CA . ALA B 1 208 ? -18.922 35.219 14.977 1 96.12 208 ALA B CA 1
ATOM 4352 C C . ALA B 1 208 ? -19.047 33.781 15.5 1 96.12 208 ALA B C 1
ATOM 4354 O O . ALA B 1 208 ? -19.578 33.562 16.594 1 96.12 208 ALA B O 1
ATOM 4355 N N . ALA B 1 209 ? -18.562 32.844 14.75 1 95.62 209 ALA B N 1
ATOM 4356 C CA . ALA B 1 209 ? -18.641 31.453 15.133 1 95.62 209 ALA B CA 1
ATOM 4357 C C . ALA B 1 209 ? -17.797 31.172 16.375 1 95.62 209 ALA B C 1
ATOM 4359 O O . ALA B 1 209 ? -18.172 30.344 17.219 1 95.62 209 ALA B O 1
ATOM 4360 N N . HIS B 1 210 ? -16.625 31.859 16.453 1 96.69 210 HIS B N 1
ATOM 4361 C CA . HIS B 1 210 ? -15.719 31.656 17.578 1 96.69 210 HIS B CA 1
ATOM 43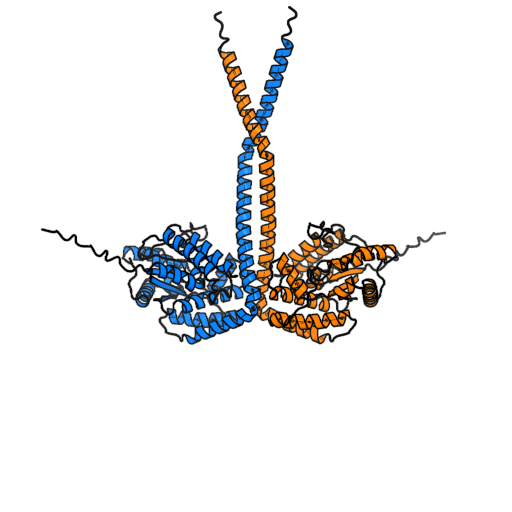62 C C . HIS B 1 210 ? -16.156 32.438 18.812 1 96.69 210 HIS B C 1
ATOM 4364 O O . HIS B 1 210 ? -15.734 32.156 19.922 1 96.69 210 HIS B O 1
ATOM 4370 N N . GLY B 1 211 ? -16.953 33.469 18.594 1 95.25 211 GLY B N 1
ATOM 4371 C CA . GLY B 1 211 ? -17.359 34.344 19.672 1 95.25 211 GLY B CA 1
ATOM 4372 C C . GLY B 1 211 ? -16.234 35.25 20.156 1 95.25 211 GLY B C 1
ATOM 4373 O O . GLY B 1 211 ? -16.188 35.594 21.344 1 95.25 211 GLY B O 1
ATOM 4374 N N . ALA B 1 212 ? -15.297 35.5 19.344 1 94.56 212 ALA B N 1
ATOM 4375 C CA . ALA B 1 212 ? -14.148 36.344 19.688 1 94.56 212 ALA B CA 1
ATOM 4376 C C . ALA B 1 212 ? -13.492 36.906 18.422 1 94.56 212 ALA B C 1
ATOM 4378 O O . ALA B 1 212 ? -13.492 36.25 17.375 1 94.56 212 ALA B O 1
ATOM 4379 N N . PRO B 1 213 ? -13 38.062 18.516 1 93.94 213 PRO B N 1
ATOM 4380 C CA . PRO B 1 213 ? -12.242 38.594 17.375 1 93.94 213 PRO B CA 1
ATOM 4381 C C . PRO B 1 213 ? -10.93 37.844 17.156 1 93.94 213 PRO B C 1
ATOM 4383 O O . PRO B 1 213 ? -10.398 37.25 18.078 1 93.94 213 PRO B O 1
ATOM 4386 N N . LEU B 1 214 ? -10.461 37.906 15.914 1 94.81 214 LEU B N 1
ATOM 4387 C CA . LEU B 1 214 ? -9.109 37.406 15.68 1 94.81 214 LEU B CA 1
ATOM 4388 C C . LEU B 1 214 ? -8.086 38.25 16.438 1 94.81 214 LEU B C 1
ATOM 4390 O O . LEU B 1 214 ? -8.328 39.438 16.703 1 94.81 214 LEU B O 1
ATOM 4394 N N . PRO B 1 215 ? -6.984 37.719 16.828 1 91.06 215 PRO B N 1
ATOM 4395 C CA . PRO B 1 215 ? -6.074 38.344 17.797 1 91.06 215 PRO B CA 1
ATOM 4396 C C . PRO B 1 215 ? -5.527 39.688 17.328 1 91.06 215 PRO B C 1
ATOM 4398 O O . PRO B 1 215 ? -5.41 40.625 18.109 1 91.06 215 PRO B O 1
ATOM 4401 N N . LYS B 1 216 ? -5.121 39.781 16.125 1 91.38 216 LYS B N 1
ATOM 4402 C CA . LYS B 1 216 ? -4.465 41 15.664 1 91.38 216 LYS B CA 1
ATOM 4403 C C . LYS B 1 216 ? -4.816 41.281 14.211 1 91.38 216 LYS B C 1
ATOM 4405 O O . LYS B 1 216 ? -3.963 41.188 13.328 1 91.38 216 LYS B O 1
ATOM 4410 N N . LEU B 1 217 ? -6.062 41.719 14.008 1 92.44 217 LEU B N 1
ATOM 4411 C CA . LEU B 1 217 ? -6.477 42.094 12.656 1 92.44 217 LEU B CA 1
ATOM 4412 C C . LEU B 1 217 ? -6.582 43.594 12.523 1 92.44 217 LEU B C 1
ATOM 4414 O O . LEU B 1 217 ? -7.652 44.156 12.742 1 92.44 217 LEU B O 1
ATOM 4418 N N . ASP B 1 218 ? -5.477 44.25 12.25 1 91.81 218 ASP B N 1
ATOM 4419 C CA . ASP B 1 218 ? -5.445 45.688 12.016 1 91.81 218 ASP B CA 1
ATOM 4420 C C . ASP B 1 218 ? -5.281 46 10.523 1 91.81 218 ASP B C 1
ATOM 44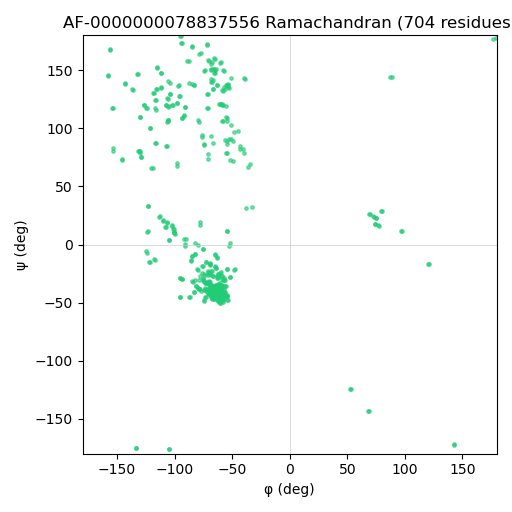22 O O . ASP B 1 218 ? -5.359 45.094 9.688 1 91.81 218 ASP B O 1
ATOM 4426 N N . GLU B 1 219 ? -5.164 47.25 10.266 1 92.62 219 GLU B N 1
ATOM 4427 C CA . GLU B 1 219 ? -5.098 47.688 8.867 1 92.62 219 GLU B CA 1
ATOM 4428 C C . GLU B 1 219 ? -3.854 47.125 8.18 1 92.62 219 GLU B C 1
ATOM 4430 O O . GLU B 1 219 ? -3.893 46.781 6.992 1 92.62 219 GLU B O 1
ATOM 4435 N N . LYS B 1 220 ? -2.832 47.062 8.867 1 92.81 220 LYS B N 1
ATOM 4436 C CA . LYS B 1 220 ? -1.598 46.531 8.305 1 92.81 220 LYS B CA 1
ATOM 4437 C C . LYS B 1 220 ? -1.756 45.031 7.949 1 92.81 220 LYS B C 1
ATOM 4439 O O . LYS B 1 220 ? -1.36 44.625 6.863 1 92.81 220 LYS B O 1
ATOM 4444 N N . ALA B 1 221 ? -2.322 44.344 8.891 1 92.5 221 ALA B N 1
ATOM 4445 C CA . ALA B 1 221 ? -2.596 42.938 8.641 1 92.5 221 ALA B CA 1
ATOM 4446 C C . ALA B 1 221 ? -3.541 42.75 7.457 1 92.5 221 ALA B C 1
ATOM 4448 O O . ALA B 1 221 ? -3.342 41.844 6.625 1 92.5 221 ALA B O 1
ATOM 4449 N N . ALA B 1 222 ? -4.504 43.594 7.367 1 93.25 222 ALA B N 1
ATOM 4450 C CA . ALA B 1 222 ? -5.492 43.5 6.293 1 93.25 222 ALA B CA 1
ATOM 4451 C C . ALA B 1 222 ? -4.832 43.688 4.93 1 93.25 222 ALA B C 1
ATOM 4453 O O . ALA B 1 222 ? -5.176 42.969 3.973 1 93.25 222 ALA B O 1
ATOM 4454 N N . ARG B 1 223 ? -3.945 44.594 4.812 1 92.06 223 ARG B N 1
ATOM 4455 C CA . ARG B 1 223 ? -3.238 44.812 3.559 1 92.06 223 ARG B CA 1
ATOM 4456 C C . ARG B 1 223 ? -2.4 43.594 3.168 1 92.06 223 ARG B C 1
ATOM 4458 O O . ARG B 1 223 ? -2.33 43.25 1.99 1 92.06 223 ARG B O 1
ATOM 4465 N N . ARG B 1 224 ? -1.813 43.031 4.172 1 90.94 224 ARG B N 1
ATOM 4466 C CA . ARG B 1 224 ? -1.01 41.844 3.912 1 90.94 224 ARG B CA 1
ATOM 4467 C C . ARG B 1 224 ? -1.883 40.656 3.445 1 90.94 224 ARG B C 1
ATOM 4469 O O . ARG B 1 224 ? -1.481 39.906 2.576 1 90.94 224 ARG B O 1
ATOM 4476 N N . ILE B 1 225 ? -3 40.562 4.031 1 91 225 ILE B N 1
ATOM 4477 C CA . ILE B 1 225 ? -3.93 39.5 3.658 1 91 225 ILE B CA 1
ATOM 4478 C C . ILE B 1 225 ? -4.43 39.719 2.234 1 91 225 ILE B C 1
ATOM 4480 O O . ILE B 1 225 ? -4.551 38.781 1.451 1 91 225 ILE B O 1
ATOM 4484 N N . ASP B 1 226 ? -4.641 40.969 1.845 1 89.56 226 ASP B N 1
ATOM 4485 C CA . ASP B 1 226 ? -5.043 41.312 0.484 1 89.56 226 ASP B CA 1
ATOM 4486 C C . ASP B 1 226 ? -4.02 40.812 -0.534 1 89.56 226 ASP B C 1
ATOM 4488 O O . ASP B 1 226 ? -4.391 40.344 -1.615 1 89.56 226 ASP B O 1
ATOM 4492 N N . GLN B 1 227 ? -2.824 40.875 -0.138 1 84.94 227 GLN B N 1
ATOM 4493 C CA . GLN B 1 227 ? -1.738 40.5 -1.035 1 84.94 227 GLN B CA 1
ATOM 4494 C C . GLN B 1 227 ? -1.558 38.969 -1.074 1 84.94 227 GLN B C 1
ATOM 4496 O O . GLN B 1 227 ? -1.227 38.406 -2.119 1 84.94 227 GLN B O 1
ATOM 4501 N N . ALA B 1 228 ? -1.772 38.375 0.035 1 82.44 228 ALA B N 1
ATOM 4502 C CA . ALA B 1 228 ? -1.481 36.969 0.179 1 82.44 228 ALA B CA 1
ATOM 4503 C C . ALA B 1 228 ? -2.574 36.094 -0.464 1 82.44 228 ALA B C 1
ATOM 4505 O O . ALA B 1 228 ? -2.295 35.031 -1.011 1 82.44 228 ALA B O 1
ATOM 4506 N N . LEU B 1 229 ? -3.842 36.469 -0.35 1 81.44 229 LEU B N 1
ATOM 4507 C CA . LEU B 1 229 ? -4.961 35.656 -0.817 1 81.44 229 LEU B CA 1
ATOM 4508 C C . LEU B 1 229 ? -5.434 36.125 -2.191 1 81.44 229 LEU B C 1
ATOM 4510 O O . LEU B 1 229 ? -6.172 37.094 -2.299 1 81.44 229 LEU B O 1
ATOM 4514 N N . SER B 1 230 ? -4.543 35.906 -3.197 1 68.75 230 SER B N 1
ATOM 4515 C CA . SER B 1 230 ? -4.922 36.312 -4.547 1 68.75 230 SER B CA 1
ATOM 4516 C C . SER B 1 230 ? -5.727 35.25 -5.246 1 68.75 230 SER B C 1
ATOM 4518 O O . SER B 1 230 ? -5.504 34.062 -5.02 1 68.75 230 SER B O 1
ATOM 4520 N N . PRO B 1 231 ? -6.762 35.688 -5.953 1 63.25 231 PRO B N 1
ATOM 4521 C CA . PRO B 1 231 ? -7.586 34.719 -6.695 1 63.25 231 PRO B CA 1
ATOM 4522 C C . PRO B 1 231 ? -6.77 33.844 -7.641 1 63.25 231 PRO B C 1
ATOM 4524 O O . PRO B 1 231 ? -7.223 32.781 -8.039 1 63.25 231 PRO B O 1
ATOM 4527 N N . ASP B 1 232 ? -5.645 34.281 -7.98 1 56.88 232 ASP B N 1
ATOM 4528 C CA . ASP B 1 232 ? -4.801 33.562 -8.914 1 56.88 232 ASP B CA 1
ATOM 4529 C C . ASP B 1 232 ? -4.355 32.219 -8.32 1 56.88 232 ASP B C 1
ATOM 4531 O O . ASP B 1 232 ? -3.875 31.344 -9.039 1 56.88 232 ASP B O 1
ATOM 4535 N N . LEU B 1 233 ? -4.641 32.031 -7.07 1 57.66 233 LEU B N 1
ATOM 4536 C CA . LEU B 1 233 ? -4.199 30.828 -6.371 1 57.66 233 LEU B CA 1
ATOM 4537 C C . LEU B 1 233 ? -5.152 29.656 -6.637 1 57.66 233 LEU B C 1
ATOM 4539 O O . LEU B 1 233 ? -4.855 28.516 -6.285 1 57.66 233 LEU B O 1
ATOM 4543 N N . ARG B 1 234 ? -6.25 30.109 -7.301 1 58.84 234 ARG B N 1
ATOM 4544 C CA . ARG B 1 234 ? -7.215 29.062 -7.582 1 58.84 234 ARG B CA 1
ATOM 4545 C C . ARG B 1 234 ? -6.723 28.156 -8.711 1 58.84 234 ARG B C 1
ATOM 4547 O O . ARG B 1 234 ? -6.734 28.547 -9.875 1 58.84 234 ARG B O 1
ATOM 4554 N N . HIS B 1 235 ? -6 27.219 -8.43 1 54.31 235 HIS B N 1
ATOM 4555 C CA . HIS B 1 235 ? -5.449 26.375 -9.484 1 54.31 235 HIS B CA 1
ATOM 4556 C C . HIS B 1 235 ? -6.484 25.375 -9.984 1 54.31 235 HIS B C 1
ATOM 4558 O O . HIS B 1 235 ? -6.469 24.984 -11.148 1 54.31 235 HIS B O 1
ATOM 4564 N N . ASN B 1 236 ? -7.332 24.812 -9.055 1 54.09 236 ASN B N 1
ATOM 4565 C CA . ASN B 1 236 ? -8.273 23.781 -9.492 1 54.09 236 ASN B CA 1
ATOM 4566 C C . ASN B 1 236 ? -9.688 24.078 -9.016 1 54.09 236 ASN B C 1
ATOM 4568 O O . ASN B 1 236 ? -9.961 24.078 -7.816 1 54.09 236 ASN B O 1
ATOM 4572 N N . ALA B 1 237 ? -10.445 25.016 -9.75 1 53.97 237 ALA B N 1
ATOM 4573 C CA . ALA B 1 237 ? -11.859 25.203 -9.43 1 53.97 237 ALA B CA 1
ATOM 4574 C C . ALA B 1 237 ? -12.625 23.875 -9.492 1 53.97 237 ALA B C 1
ATOM 4576 O O . ALA B 1 237 ? -12.578 23.188 -10.508 1 53.97 237 ALA B O 1
ATOM 4577 N N . GLY B 1 238 ? -12.539 22.953 -8.422 1 58.69 238 GLY B N 1
ATOM 4578 C CA . GLY B 1 238 ? -13.078 21.594 -8.555 1 58.69 238 GLY B CA 1
ATOM 4579 C C . GLY B 1 238 ? -14.586 21.547 -8.461 1 58.69 238 GLY B C 1
ATOM 4580 O O . GLY B 1 238 ? -15.188 22.234 -7.633 1 58.69 238 GLY B O 1
ATOM 4581 N N . GLY B 1 239 ? -15.289 21.594 -9.609 1 67.88 239 GLY B N 1
ATOM 4582 C CA . GLY B 1 239 ? -16.656 21.172 -9.828 1 67.88 239 GLY B CA 1
ATOM 4583 C C . GLY B 1 239 ? -16.75 19.859 -10.609 1 67.88 239 GLY B C 1
ATOM 4584 O O . GLY B 1 239 ? -15.742 19.359 -11.102 1 67.88 239 GLY B O 1
ATOM 4585 N N . GLY B 1 240 ? -17.625 19 -10.281 1 78.94 240 GLY B N 1
ATOM 4586 C CA . GLY B 1 240 ? -17.844 17.766 -11.031 1 78.94 240 GLY B CA 1
ATOM 4587 C C . GLY B 1 240 ? -18.891 16.859 -10.406 1 78.94 240 GLY B C 1
ATOM 4588 O O . GLY B 1 240 ? -19.531 17.234 -9.422 1 78.94 240 GLY B O 1
ATOM 4589 N N . ASP B 1 241 ? -19.062 15.891 -11.125 1 90 241 ASP B N 1
ATOM 4590 C CA . ASP B 1 241 ? -20.094 14.945 -10.727 1 90 241 ASP B CA 1
ATOM 4591 C C . ASP B 1 241 ? -19.5 13.805 -9.898 1 90 241 ASP B C 1
ATOM 4593 O O . ASP B 1 241 ? -18.703 13.016 -10.406 1 90 241 ASP B O 1
ATOM 4597 N N . LEU B 1 242 ? -19.859 13.859 -8.547 1 94.62 242 LEU B N 1
ATOM 4598 C CA . LEU B 1 242 ? -19.391 12.836 -7.621 1 94.62 242 LEU B CA 1
ATOM 4599 C C . LEU B 1 242 ? -20.125 11.516 -7.859 1 94.62 242 LEU B C 1
ATOM 4601 O O . LEU B 1 242 ? -19.656 10.461 -7.43 1 94.62 242 LEU B O 1
ATOM 4605 N N . SER B 1 243 ? -21.203 11.555 -8.578 1 90.19 243 SER B N 1
ATOM 4606 C CA . SER B 1 243 ? -22.047 10.375 -8.742 1 90.19 243 SER B CA 1
ATOM 4607 C C . SER B 1 243 ? -21.344 9.305 -9.555 1 90.19 243 SER B C 1
ATOM 4609 O O . SER B 1 243 ? -21.641 8.117 -9.43 1 90.19 243 SER B O 1
ATOM 4611 N N . GLY B 1 244 ? -20.391 9.688 -10.344 1 91.19 244 GLY B N 1
ATOM 4612 C CA . GLY B 1 244 ? -19.656 8.734 -11.172 1 91.19 244 GLY B CA 1
ATOM 4613 C C . GLY B 1 244 ? -18.656 7.898 -10.383 1 91.19 244 GLY B C 1
ATOM 4614 O O . GLY B 1 244 ? -18.094 6.949 -10.914 1 91.19 244 GLY B O 1
ATOM 4615 N N . LEU B 1 245 ? -18.5 8.164 -9.117 1 94.19 245 LEU B N 1
ATOM 4616 C CA . LEU B 1 245 ? -17.469 7.488 -8.32 1 94.19 245 LEU B CA 1
ATOM 4617 C C . LEU B 1 245 ? -18.109 6.465 -7.387 1 94.19 245 LEU B C 1
ATOM 4619 O O . LEU B 1 245 ? -17.531 6.137 -6.34 1 94.19 245 LEU B O 1
ATOM 4623 N N . GLY B 1 246 ? -19.391 6.035 -7.684 1 93.19 246 GLY B N 1
ATOM 4624 C CA . GLY B 1 246 ? -20.047 5 -6.898 1 93.19 246 GLY B CA 1
ATOM 4625 C C . GLY B 1 246 ? -20.391 5.441 -5.488 1 93.19 246 GLY B C 1
ATOM 4626 O O . GLY B 1 246 ? -20.781 6.586 -5.27 1 93.19 246 GLY B O 1
ATOM 4627 N N . TRP B 1 247 ? -20.234 4.457 -4.551 1 94.88 247 TRP B N 1
ATOM 4628 C CA . TRP B 1 247 ? -20.688 4.695 -3.18 1 94.88 247 TRP B CA 1
ATOM 4629 C C . TRP B 1 247 ? -19.828 5.758 -2.506 1 94.88 247 TRP B C 1
ATOM 4631 O O . TRP B 1 247 ? -20.312 6.539 -1.688 1 94.88 247 TRP B O 1
ATOM 4641 N N . SER B 1 248 ? -18.531 5.754 -2.84 1 96.19 248 SER B N 1
ATOM 4642 C CA . SER B 1 248 ? -17.656 6.758 -2.236 1 96.19 248 SER B CA 1
ATOM 4643 C C . SER B 1 248 ? -18.031 8.164 -2.697 1 96.19 248 SER B C 1
ATOM 4645 O O . SER B 1 248 ? -18 9.109 -1.91 1 96.19 248 SER B O 1
ATOM 4647 N N . GLY B 1 249 ? -18.391 8.266 -4 1 96.44 249 GLY B N 1
ATOM 4648 C CA . GLY B 1 249 ? -18.859 9.539 -4.52 1 96.44 249 GLY B CA 1
ATOM 4649 C C . GLY B 1 249 ? -20.172 9.984 -3.902 1 96.44 249 GLY B C 1
ATOM 4650 O O . GLY B 1 249 ? -20.344 11.164 -3.574 1 96.44 249 GLY B O 1
ATOM 4651 N N . ASP B 1 250 ? -21.094 9.062 -3.75 1 96.5 250 ASP B N 1
ATOM 4652 C CA . ASP B 1 250 ? -22.391 9.359 -3.15 1 96.5 250 ASP B CA 1
ATOM 4653 C C . ASP B 1 250 ? -22.234 9.859 -1.715 1 96.5 250 ASP B C 1
ATOM 4655 O O . ASP B 1 250 ? -22.891 10.82 -1.308 1 96.5 250 ASP B O 1
ATOM 4659 N N . LEU B 1 251 ? -21.406 9.18 -1.009 1 97.12 251 LEU B N 1
ATOM 4660 C CA . LEU B 1 251 ? -21.141 9.562 0.374 1 97.12 251 LEU B CA 1
ATOM 4661 C C . LEU B 1 251 ? -20.516 10.953 0.442 1 97.12 251 LEU B C 1
ATOM 4663 O O . LEU B 1 251 ? -20.938 11.797 1.235 1 97.12 251 LEU B O 1
ATOM 4667 N N . ALA B 1 252 ? -19.531 11.195 -0.41 1 97.62 252 ALA B N 1
ATOM 4668 C CA . ALA B 1 252 ? -18.859 12.492 -0.453 1 97.62 252 ALA B CA 1
ATOM 4669 C C . ALA B 1 252 ? -19.844 13.609 -0.818 1 97.62 252 ALA B C 1
ATOM 4671 O O . ALA B 1 252 ? -19.766 14.711 -0.271 1 97.62 252 ALA B O 1
ATOM 4672 N N . ALA B 1 253 ? -20.719 13.297 -1.726 1 97.38 253 ALA B N 1
ATOM 4673 C CA . ALA B 1 253 ? -21.688 14.297 -2.164 1 97.38 253 ALA B CA 1
ATOM 4674 C C . ALA B 1 253 ? -22.594 14.734 -1.009 1 97.38 253 ALA B C 1
ATOM 4676 O O . ALA B 1 253 ? -22.859 15.922 -0.836 1 97.38 253 ALA B O 1
ATOM 4677 N N . ARG B 1 254 ? -23.078 13.781 -0.247 1 97.5 254 ARG B N 1
ATOM 4678 C CA . ARG B 1 254 ? -23.922 14.078 0.903 1 97.5 254 ARG B CA 1
ATOM 4679 C C . ARG B 1 254 ? -23.188 14.93 1.925 1 97.5 254 ARG B C 1
ATOM 4681 O O . ARG B 1 254 ? -23.734 15.898 2.451 1 97.5 254 ARG B O 1
ATOM 4688 N N . VAL B 1 255 ? -21.938 14.562 2.16 1 98.12 255 VAL B N 1
ATOM 4689 C CA . VAL B 1 255 ? -21.109 15.266 3.141 1 98.12 255 VAL B CA 1
ATOM 4690 C C . VAL B 1 255 ? -20.797 16.672 2.635 1 98.12 255 VAL B C 1
ATOM 4692 O O . VAL B 1 255 ? -20.906 17.641 3.383 1 98.12 255 VAL B O 1
ATOM 4695 N N . LEU B 1 256 ? -20.438 16.781 1.376 1 96.88 256 LEU B N 1
ATOM 4696 C CA . LEU B 1 256 ? -20.141 18.078 0.768 1 96.88 256 LEU B CA 1
ATOM 4697 C C . LEU B 1 256 ? -21.344 19.016 0.867 1 96.88 256 LEU B C 1
ATOM 4699 O O . LEU B 1 256 ? -21.188 20.188 1.229 1 96.88 256 LEU B O 1
ATOM 4703 N N . ASP B 1 257 ? -22.5 18.469 0.539 1 96.94 257 ASP B N 1
ATOM 4704 C CA . ASP B 1 257 ? -23.719 19.281 0.583 1 96.94 257 ASP B CA 1
ATOM 4705 C C . ASP B 1 257 ? -23.938 19.875 1.976 1 96.94 257 ASP B C 1
ATOM 4707 O O . ASP B 1 257 ? -24.281 21.047 2.111 1 96.94 257 ASP B O 1
ATOM 4711 N N . TRP B 1 258 ? -23.75 19.078 2.959 1 98.25 258 TRP B N 1
ATOM 4712 C CA . TRP B 1 258 ? -23.906 19.531 4.332 1 98.25 258 TRP B CA 1
ATOM 4713 C C . TRP B 1 258 ? -22.906 20.656 4.641 1 98.25 258 TRP B C 1
ATOM 4715 O O . TRP B 1 258 ? -23.297 21.703 5.16 1 98.25 258 TRP B O 1
ATOM 4725 N N . PHE B 1 259 ? -21.625 20.484 4.289 1 97.56 259 PHE B N 1
ATOM 4726 C CA . PHE B 1 259 ? -20.562 21.422 4.629 1 97.56 259 PHE B CA 1
ATOM 4727 C C . 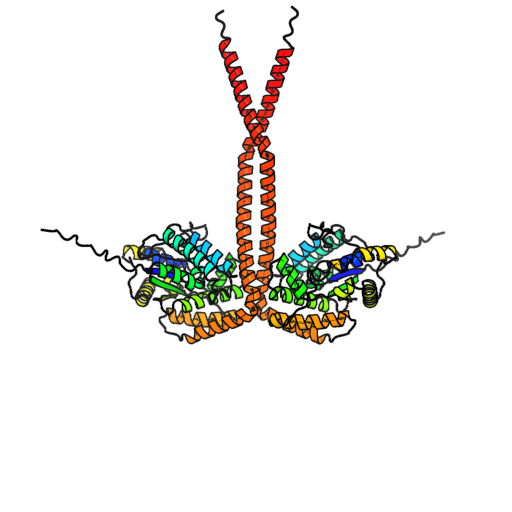PHE B 1 259 ? -20.734 22.734 3.861 1 97.56 259 PHE B C 1
ATOM 4729 O O . PHE B 1 259 ? -20.453 23.812 4.387 1 97.56 259 PHE B O 1
ATOM 4736 N N . GLU B 1 260 ? -21.156 22.625 2.617 1 95.88 260 GLU B N 1
ATOM 4737 C CA . GLU B 1 260 ? -21.406 23.844 1.838 1 95.88 260 GLU B CA 1
ATOM 4738 C C . GLU B 1 260 ? -22.531 24.672 2.441 1 95.88 260 GLU B C 1
ATOM 4740 O O . GLU B 1 260 ? -22.453 25.891 2.496 1 95.88 260 GLU B O 1
ATOM 4745 N N . ALA B 1 261 ? -23.562 23.969 2.875 1 97.06 261 ALA B N 1
ATOM 4746 C CA . ALA B 1 261 ? -24.672 24.672 3.545 1 97.06 261 ALA B CA 1
ATOM 4747 C C . ALA B 1 261 ? -24.188 25.328 4.84 1 97.06 261 ALA B C 1
ATOM 4749 O O . ALA B 1 261 ? -24.531 26.469 5.121 1 97.06 261 ALA B O 1
ATOM 4750 N N . ALA B 1 262 ? -23.406 24.594 5.582 1 96.81 262 ALA B N 1
ATOM 4751 C CA . ALA B 1 262 ? -22.875 25.109 6.84 1 96.81 262 ALA B CA 1
ATOM 4752 C C . ALA B 1 262 ? -21.984 26.328 6.602 1 96.81 262 ALA B C 1
ATOM 4754 O O . ALA B 1 262 ? -22 27.281 7.375 1 96.81 262 ALA B O 1
ATOM 4755 N N . ALA B 1 263 ? -21.219 26.297 5.559 1 94.88 263 ALA B N 1
ATOM 4756 C CA . ALA B 1 263 ? -20.297 27.391 5.234 1 94.88 263 ALA B CA 1
ATOM 4757 C C . ALA B 1 263 ? -21.062 28.641 4.812 1 94.88 263 ALA B C 1
ATOM 4759 O O . ALA B 1 263 ? -20.484 29.734 4.801 1 94.88 263 ALA B O 1
ATOM 4760 N N . ARG B 1 264 ? -22.312 28.438 4.48 1 92 264 ARG B N 1
ATOM 4761 C CA . ARG B 1 264 ? -23.156 29.578 4.145 1 92 264 ARG B CA 1
ATOM 4762 C C . ARG B 1 264 ? -24.047 29.969 5.324 1 92 264 ARG B C 1
ATOM 4764 O O . ARG B 1 264 ? -25.109 30.578 5.141 1 92 264 ARG B O 1
ATOM 4771 N N . ASP B 1 265 ? -23.719 29.438 6.469 1 90.69 265 ASP B N 1
ATOM 4772 C CA . ASP B 1 265 ? -24.344 29.797 7.75 1 90.69 265 ASP B CA 1
ATOM 4773 C C . ASP B 1 265 ? -25.719 29.141 7.891 1 90.69 265 ASP B C 1
ATOM 4775 O O . ASP B 1 265 ? -26.531 29.594 8.695 1 90.69 265 ASP B O 1
ATOM 4779 N N . ALA B 1 266 ? -25.891 28.125 6.988 1 92.88 266 ALA B N 1
ATOM 4780 C CA . ALA B 1 266 ? -27.078 27.297 7.234 1 92.88 266 ALA B CA 1
ATOM 4781 C C . ALA B 1 266 ? -26.844 26.328 8.383 1 92.88 266 ALA B C 1
ATOM 4783 O O . ALA B 1 266 ? -25.719 26.234 8.906 1 92.88 266 ALA B O 1
ATOM 4784 N N . ARG B 1 267 ? -27.891 25.734 8.93 1 93.69 267 ARG B N 1
ATOM 4785 C CA . ARG B 1 267 ? -27.781 24.766 10.016 1 93.69 267 ARG B CA 1
ATOM 4786 C C . ARG B 1 267 ? -28.375 23.422 9.609 1 93.69 267 ARG B C 1
ATOM 4788 O O . ARG B 1 267 ? -29.375 22.969 10.172 1 93.69 267 ARG B O 1
ATOM 4795 N N . PRO B 1 268 ? -27.688 22.828 8.633 1 96.25 268 PRO B N 1
ATOM 4796 C CA . PRO B 1 268 ? -28.219 21.531 8.195 1 96.25 268 PRO B CA 1
ATOM 4797 C C . PRO B 1 268 ? -28.266 20.5 9.328 1 96.25 268 PRO B C 1
ATOM 4799 O O . PRO B 1 268 ? -27.516 20.609 10.305 1 96.25 268 PRO B O 1
ATOM 4802 N N . ALA B 1 269 ? -29.125 19.531 9.164 1 97.12 269 ALA B N 1
ATOM 4803 C CA . ALA B 1 269 ? -29.359 18.531 10.219 1 97.12 269 ALA B CA 1
ATOM 4804 C C . ALA B 1 269 ? -28.125 17.672 10.43 1 97.12 269 ALA B C 1
ATOM 4806 O O . ALA B 1 269 ? -27.547 17.141 9.477 1 97.12 269 ALA B O 1
ATOM 4807 N N . ARG B 1 270 ? -27.797 17.5 11.727 1 96.38 270 ARG B N 1
ATOM 4808 C CA . ARG B 1 270 ? -26.641 16.688 12.102 1 96.38 270 ARG B CA 1
ATOM 4809 C C . ARG B 1 270 ? -26.844 15.234 11.664 1 96.38 270 ARG B C 1
ATOM 4811 O O . ARG B 1 270 ? -25.875 14.531 11.391 1 96.38 270 ARG B O 1
ATOM 4818 N N . ARG B 1 271 ? -28.109 14.797 11.602 1 97.5 271 ARG B N 1
ATOM 4819 C CA . ARG B 1 271 ? -28.453 13.414 11.297 1 97.5 271 ARG B CA 1
ATOM 4820 C C . ARG B 1 271 ? -27.859 13 9.945 1 97.5 271 ARG B C 1
ATOM 4822 O O . ARG B 1 271 ? -27.516 11.828 9.75 1 97.5 271 ARG B O 1
ATOM 4829 N N . ILE B 1 272 ? -27.734 13.953 9.062 1 98 272 ILE B N 1
ATOM 4830 C CA . ILE B 1 272 ? -27.203 13.672 7.738 1 98 272 ILE B CA 1
ATOM 4831 C C . ILE B 1 272 ? -25.766 13.164 7.867 1 98 272 ILE B C 1
ATOM 4833 O O . ILE B 1 272 ? -25.406 12.148 7.27 1 98 272 ILE B O 1
ATOM 4837 N N . LEU B 1 273 ? -24.969 13.844 8.672 1 98.38 273 LEU B N 1
ATOM 4838 C CA . LEU B 1 273 ? -23.578 13.453 8.859 1 98.38 273 LEU B CA 1
ATOM 4839 C C . LEU B 1 273 ? -23.469 12.219 9.75 1 98.38 273 LEU B C 1
ATOM 4841 O O . LEU B 1 273 ? -22.578 11.383 9.562 1 98.38 273 LEU B O 1
ATOM 4845 N N . ASP B 1 274 ? -24.438 12.047 10.672 1 98.44 274 ASP B N 1
ATOM 4846 C CA . ASP B 1 274 ? -24.469 10.836 11.492 1 98.44 274 ASP B CA 1
ATOM 4847 C C . ASP B 1 274 ? -24.719 9.602 10.633 1 98.44 274 ASP B C 1
ATOM 4849 O O . ASP B 1 274 ? -24.109 8.555 10.844 1 98.44 274 ASP B O 1
ATOM 4853 N N . GLU B 1 275 ? -25.609 9.734 9.688 1 98.31 275 GLU B N 1
ATOM 4854 C CA . GLU B 1 275 ? -25.906 8.633 8.773 1 98.31 275 GLU B CA 1
ATOM 4855 C C . GLU B 1 275 ? -24.719 8.328 7.867 1 98.31 275 GLU B C 1
ATOM 4857 O O . GLU B 1 275 ? -24.438 7.164 7.574 1 98.31 275 GLU B O 1
ATOM 4862 N N . ALA B 1 276 ? -24.062 9.398 7.387 1 98.31 276 ALA B N 1
ATOM 4863 C CA . ALA B 1 276 ? -22.875 9.211 6.57 1 98.31 276 ALA B CA 1
ATOM 4864 C C . ALA B 1 276 ? -21.781 8.5 7.359 1 98.31 276 ALA B C 1
ATOM 4866 O O . ALA B 1 276 ? -21.109 7.609 6.836 1 98.31 276 ALA B O 1
ATOM 4867 N N . ALA B 1 277 ? -21.625 8.867 8.609 1 98.38 277 ALA B N 1
ATOM 4868 C CA . ALA B 1 277 ? -20.641 8.242 9.484 1 98.38 277 ALA B CA 1
ATOM 4869 C C . ALA B 1 277 ? -20.969 6.766 9.719 1 98.38 277 ALA B C 1
ATOM 4871 O O . ALA B 1 277 ? -20.078 5.922 9.742 1 98.38 277 ALA B O 1
ATOM 4872 N N . ALA B 1 278 ? -22.234 6.48 9.883 1 98.25 278 ALA B N 1
ATOM 4873 C CA . ALA B 1 278 ? -22.672 5.098 10.062 1 98.25 278 ALA B CA 1
ATOM 4874 C C . ALA B 1 278 ? -22.375 4.266 8.82 1 98.25 278 ALA B C 1
ATOM 4876 O O . ALA B 1 278 ? -21.938 3.113 8.922 1 98.25 278 ALA B O 1
ATOM 4877 N N . GLU B 1 279 ? -22.688 4.875 7.684 1 97.44 279 GLU B N 1
ATOM 4878 C CA . GLU B 1 279 ? -22.375 4.191 6.43 1 97.44 279 GLU B CA 1
ATOM 4879 C C . GLU B 1 279 ? -20.891 3.943 6.297 1 97.44 279 GLU B C 1
ATOM 4881 O O . GLU B 1 279 ? -20.469 2.863 5.871 1 97.44 279 GLU B O 1
ATOM 4886 N N . MET B 1 280 ? -20.109 4.953 6.637 1 96.38 280 MET B N 1
ATOM 4887 C CA . MET B 1 280 ? -18.656 4.793 6.645 1 96.38 280 MET B CA 1
ATOM 4888 C C . MET B 1 280 ? -18.25 3.646 7.559 1 96.38 280 MET B C 1
ATOM 4890 O O . MET B 1 280 ? -17.359 2.867 7.219 1 96.38 280 MET B O 1
ATOM 4894 N N . GLY B 1 281 ? -18.859 3.566 8.688 1 96.38 281 GLY B N 1
ATOM 4895 C CA . GLY B 1 281 ? -18.594 2.486 9.617 1 96.38 281 GLY B CA 1
ATOM 4896 C C . GLY B 1 281 ? -18.875 1.112 9.047 1 96.38 281 GLY B C 1
ATOM 4897 O O . GLY B 1 281 ? -18.094 0.178 9.227 1 96.38 281 GLY B O 1
ATOM 4898 N N . ARG B 1 282 ? -20 0.996 8.336 1 95.81 282 ARG B N 1
ATOM 4899 C CA . ARG B 1 282 ? -20.359 -0.274 7.715 1 95.81 282 ARG B CA 1
ATOM 4900 C C . ARG B 1 282 ? -19.344 -0.659 6.637 1 95.81 282 ARG B C 1
ATOM 4902 O O . ARG B 1 282 ? -18.938 -1.82 6.543 1 95.81 282 ARG B O 1
ATOM 4909 N N . ARG B 1 283 ? -18.984 0.352 5.895 1 95.44 283 ARG B N 1
ATOM 4910 C CA . ARG B 1 283 ? -17.984 0.105 4.852 1 95.44 283 ARG B CA 1
ATOM 4911 C C . ARG B 1 283 ? -16.641 -0.299 5.457 1 95.44 283 ARG B C 1
ATOM 4913 O O . ARG B 1 283 ? -15.961 -1.175 4.926 1 95.44 283 ARG B O 1
ATOM 4920 N N . ALA B 1 284 ? -16.297 0.323 6.531 1 95.44 284 ALA B N 1
ATOM 4921 C CA . ALA B 1 284 ? -15.047 0.018 7.215 1 95.44 284 ALA B CA 1
ATOM 4922 C C . ALA B 1 284 ? -15.039 -1.415 7.738 1 95.44 284 ALA B C 1
ATOM 4924 O O . ALA B 1 284 ? -14.016 -2.094 7.699 1 95.44 284 ALA B O 1
ATOM 4925 N N . ALA B 1 285 ? -16.141 -1.842 8.281 1 93.38 285 ALA B N 1
ATOM 4926 C CA . ALA B 1 285 ? -16.25 -3.213 8.773 1 93.38 285 ALA B CA 1
ATOM 4927 C C . ALA B 1 285 ? -16.062 -4.219 7.637 1 93.38 285 ALA B C 1
ATOM 4929 O O . ALA B 1 285 ? -15.492 -5.293 7.84 1 93.38 285 ALA B O 1
ATOM 4930 N N . GLU B 1 286 ? -16.516 -3.803 6.492 1 91.38 286 GLU B N 1
ATOM 4931 C CA . GLU B 1 286 ? -16.5 -4.707 5.348 1 91.38 286 GLU B CA 1
ATOM 4932 C C . GLU B 1 286 ? -15.141 -4.711 4.668 1 91.38 286 GLU B C 1
ATOM 4934 O O . GLU B 1 286 ? -14.648 -5.762 4.258 1 91.38 286 GLU B O 1
ATOM 4939 N N . MET B 1 287 ? -14.539 -3.582 4.535 1 94.06 287 MET B N 1
ATOM 4940 C CA . MET B 1 287 ? -13.375 -3.516 3.66 1 94.06 287 MET B CA 1
ATOM 4941 C C . MET B 1 287 ? -12.164 -2.965 4.406 1 94.06 287 MET B C 1
ATOM 4943 O O . MET B 1 287 ? -11.039 -3.016 3.9 1 94.06 287 MET B O 1
ATOM 4947 N N . GLY B 1 288 ? -12.344 -2.529 5.629 1 94.38 288 GLY B N 1
ATOM 4948 C CA . GLY B 1 288 ? -11.281 -1.924 6.418 1 94.38 288 GLY B CA 1
ATOM 4949 C C . GLY B 1 288 ? -10.07 -2.816 6.57 1 94.38 288 GLY B C 1
ATOM 4950 O O . GLY B 1 288 ? -8.93 -2.359 6.41 1 94.38 288 GLY B O 1
ATOM 4951 N N . PRO B 1 289 ? -10.258 -4.07 6.789 1 93.25 289 PRO B N 1
ATOM 4952 C CA . PRO B 1 289 ? -9.125 -4.98 6.988 1 93.25 289 PRO B CA 1
ATOM 4953 C C . PRO B 1 289 ? -8.234 -5.098 5.754 1 93.25 289 PRO B C 1
ATOM 4955 O O . PRO B 1 289 ? -7.086 -5.531 5.852 1 93.25 289 PRO B O 1
ATOM 4958 N N . LEU B 1 290 ? -8.797 -4.734 4.574 1 94.81 290 LEU B N 1
ATOM 4959 C CA . LEU B 1 290 ? -8.023 -4.773 3.338 1 94.81 290 LEU B CA 1
ATOM 4960 C C . LEU B 1 290 ? -7.391 -3.418 3.051 1 94.81 290 LEU B C 1
ATOM 4962 O O . LEU B 1 290 ? -6.27 -3.35 2.543 1 94.81 290 LEU B O 1
ATOM 4966 N N . VAL B 1 291 ? -8.016 -2.371 3.48 1 96.25 291 VAL B N 1
ATOM 4967 C CA . VAL B 1 291 ? -7.664 -1.033 3.02 1 96.25 291 VAL B CA 1
ATOM 4968 C C . VAL B 1 291 ? -6.695 -0.385 4.008 1 96.25 291 VAL B C 1
ATOM 4970 O O . VAL B 1 291 ? -5.637 0.111 3.617 1 96.25 291 VAL B O 1
ATOM 4973 N N . SER B 1 292 ? -6.934 -0.472 5.277 1 97.12 292 SER B N 1
ATOM 4974 C CA . SER B 1 292 ? -6.203 0.306 6.273 1 97.12 292 SER B CA 1
ATOM 4975 C C . SER B 1 292 ? -4.785 -0.226 6.461 1 97.12 292 SER B C 1
ATOM 4977 O O . SER B 1 292 ? -3.82 0.543 6.441 1 97.12 292 SER B O 1
ATOM 4979 N N . PRO B 1 293 ? -4.625 -1.562 6.566 1 95.12 293 PRO B N 1
ATOM 4980 C CA . PRO B 1 293 ? -3.248 -2.051 6.68 1 95.12 293 PRO B CA 1
ATOM 4981 C C . PRO B 1 293 ? -2.414 -1.758 5.434 1 95.12 293 PRO B C 1
ATOM 4983 O O . PRO B 1 293 ? -1.213 -1.495 5.539 1 95.12 293 PRO B O 1
ATOM 4986 N N . ALA B 1 294 ? -3.07 -1.816 4.309 1 95.5 294 ALA B N 1
ATOM 4987 C CA . ALA B 1 294 ? -2.352 -1.504 3.078 1 95.5 294 ALA B CA 1
ATOM 4988 C C . ALA B 1 294 ? -1.882 -0.052 3.068 1 95.5 294 ALA B C 1
ATOM 4990 O O . ALA B 1 294 ? -0.758 0.241 2.656 1 95.5 294 ALA B O 1
ATOM 4991 N N . ALA B 1 295 ? -2.758 0.846 3.475 1 96.19 295 ALA B N 1
ATOM 4992 C CA . ALA B 1 295 ? -2.387 2.256 3.57 1 96.19 295 ALA B CA 1
ATOM 4993 C C . ALA B 1 295 ? -1.218 2.451 4.531 1 96.19 295 ALA B C 1
ATOM 4995 O O . ALA B 1 295 ? -0.267 3.172 4.227 1 96.19 295 ALA B O 1
ATOM 4996 N N . ARG B 1 296 ? -1.288 1.806 5.688 1 96.25 296 ARG B N 1
ATOM 4997 C CA . ARG B 1 296 ? -0.229 1.878 6.688 1 96.25 296 ARG B CA 1
ATOM 4998 C C . ARG B 1 296 ? 1.091 1.356 6.129 1 96.25 296 ARG B C 1
ATOM 5000 O O . ARG B 1 296 ? 2.119 2.031 6.219 1 96.25 296 ARG B O 1
ATOM 5007 N N . ASP B 1 297 ? 1.043 0.183 5.543 1 95.31 297 ASP B N 1
ATOM 5008 C CA . ASP B 1 297 ? 2.258 -0.455 5.043 1 95.31 297 ASP B CA 1
ATOM 5009 C C . ASP B 1 297 ? 2.869 0.349 3.898 1 95.31 297 ASP B C 1
ATOM 5011 O O . ASP B 1 297 ? 4.094 0.406 3.758 1 95.31 297 ASP B O 1
ATOM 5015 N N . LEU B 1 298 ? 2.027 0.892 3.057 1 95.31 298 LEU B N 1
ATOM 5016 C CA . LEU B 1 298 ? 2.508 1.738 1.971 1 95.31 298 LEU B CA 1
ATOM 5017 C C . LEU B 1 298 ? 3.211 2.977 2.518 1 95.31 298 LEU B C 1
ATOM 5019 O O . LEU B 1 298 ? 4.273 3.361 2.021 1 95.31 298 LEU B O 1
ATOM 5023 N N . ASP B 1 299 ? 2.59 3.578 3.555 1 94.44 299 ASP B N 1
ATOM 5024 C CA . ASP B 1 299 ? 3.213 4.734 4.188 1 94.44 299 ASP B CA 1
ATOM 5025 C C . ASP B 1 299 ? 4.578 4.375 4.766 1 94.44 299 ASP B C 1
ATOM 5027 O O . ASP B 1 299 ? 5.547 5.121 4.598 1 94.44 299 ASP B O 1
ATOM 5031 N N . VAL B 1 300 ? 4.703 3.258 5.383 1 93.19 300 VAL B N 1
ATOM 5032 C CA . VAL B 1 300 ? 5.953 2.779 5.961 1 93.19 300 VAL B CA 1
ATOM 5033 C C . VAL B 1 300 ? 6.984 2.555 4.855 1 93.19 300 VAL B C 1
ATOM 5035 O O . VAL B 1 300 ? 8.133 2.998 4.969 1 93.19 300 VAL B O 1
ATOM 5038 N N . ALA B 1 301 ? 6.547 1.925 3.809 1 93.94 301 ALA B N 1
ATOM 5039 C CA . ALA B 1 301 ? 7.457 1.616 2.709 1 93.94 301 ALA B CA 1
ATOM 5040 C C . ALA B 1 301 ? 7.953 2.891 2.033 1 93.94 301 ALA B C 1
ATOM 5042 O O . ALA B 1 301 ? 9.133 3.012 1.711 1 93.94 301 ALA B O 1
ATOM 5043 N N . ARG B 1 302 ? 7.098 3.801 1.82 1 92.44 302 ARG B N 1
ATOM 5044 C CA . ARG B 1 302 ? 7.461 5.055 1.169 1 92.44 302 ARG B CA 1
ATOM 5045 C C . ARG B 1 302 ? 8.445 5.852 2.023 1 92.44 302 ARG B C 1
ATOM 5047 O O . ARG B 1 302 ? 9.414 6.41 1.507 1 92.44 302 ARG B O 1
ATOM 5054 N N . THR B 1 303 ? 8.156 5.895 3.268 1 90.19 303 THR B N 1
ATOM 5055 C CA . THR B 1 303 ? 9.055 6.582 4.184 1 90.19 303 THR B CA 1
ATOM 5056 C C . THR B 1 303 ? 10.43 5.914 4.195 1 90.19 303 THR B C 1
ATOM 5058 O O . THR B 1 303 ? 11.453 6.59 4.125 1 90.19 303 THR B O 1
ATOM 5061 N N . GLY B 1 304 ? 10.43 4.582 4.25 1 90.62 304 GLY B N 1
ATOM 5062 C CA . GLY B 1 304 ? 11.68 3.846 4.184 1 90.62 304 GLY B CA 1
ATOM 5063 C C . GLY B 1 304 ? 12.445 4.094 2.898 1 90.62 304 GLY B C 1
ATOM 5064 O O . GLY B 1 304 ? 13.672 4.207 2.914 1 90.62 304 GLY B O 1
ATOM 5065 N N . LEU B 1 305 ? 11.75 4.184 1.876 1 92.31 305 LEU B N 1
ATOM 5066 C CA . LEU B 1 305 ? 12.359 4.406 0.57 1 92.31 305 LEU B CA 1
ATOM 5067 C C . LEU B 1 305 ? 13.023 5.777 0.505 1 92.31 305 LEU B C 1
ATOM 5069 O O . LEU B 1 305 ? 14.156 5.898 0.033 1 92.31 305 LEU B O 1
ATOM 5073 N N . ILE B 1 306 ? 12.328 6.77 0.941 1 90.5 306 ILE B N 1
ATOM 5074 C CA . ILE B 1 306 ? 12.875 8.117 0.965 1 90.5 306 ILE B CA 1
ATOM 5075 C C . ILE B 1 306 ? 14.164 8.141 1.791 1 90.5 306 ILE B C 1
ATOM 5077 O O . ILE B 1 306 ? 15.18 8.688 1.357 1 90.5 306 ILE B O 1
ATOM 5081 N N . GLU B 1 307 ? 14.109 7.52 2.926 1 88.69 307 GLU B N 1
ATOM 5082 C CA . GLU B 1 307 ? 15.281 7.477 3.805 1 88.69 307 GLU B CA 1
ATOM 5083 C C . GLU B 1 307 ? 16.438 6.723 3.152 1 88.69 307 GLU B C 1
ATOM 5085 O O . GLU B 1 307 ? 17.578 7.164 3.217 1 88.69 307 GLU B O 1
ATOM 5090 N N . ALA B 1 308 ? 16.078 5.613 2.561 1 91.25 308 ALA B N 1
ATOM 5091 C CA . ALA B 1 308 ? 17.125 4.809 1.913 1 91.25 308 ALA B CA 1
ATOM 5092 C C . ALA B 1 308 ? 17.75 5.562 0.741 1 91.25 308 ALA B C 1
ATOM 5094 O O . ALA B 1 308 ? 18.953 5.508 0.537 1 91.25 308 ALA B O 1
ATOM 5095 N N . ARG B 1 309 ? 16.969 6.234 0.037 1 90 309 ARG B N 1
ATOM 5096 C CA . ARG B 1 309 ? 17.484 7.012 -1.089 1 90 309 ARG B CA 1
ATOM 5097 C C . ARG B 1 309 ? 18.344 8.164 -0.608 1 90 309 ARG B C 1
ATOM 5099 O O . ARG B 1 309 ? 19.391 8.445 -1.196 1 90 309 ARG B O 1
ATOM 5106 N N . ARG B 1 310 ? 17.922 8.805 0.379 1 89.56 310 ARG B N 1
ATOM 5107 C CA . ARG B 1 310 ? 18.719 9.883 0.956 1 89.56 310 ARG B CA 1
ATOM 5108 C C . ARG B 1 310 ? 20.062 9.359 1.447 1 89.56 310 ARG B C 1
ATOM 5110 O O . ARG B 1 310 ? 21.094 10.008 1.253 1 89.56 310 ARG B O 1
ATOM 5117 N N . ARG B 1 311 ? 20.031 8.25 2.059 1 90.75 311 ARG B N 1
ATOM 5118 C CA . ARG B 1 311 ? 21.266 7.633 2.533 1 90.75 311 ARG B CA 1
ATOM 5119 C C . ARG B 1 311 ? 22.203 7.305 1.369 1 90.75 311 ARG B C 1
ATOM 5121 O O . ARG B 1 311 ? 23.391 7.602 1.423 1 90.75 311 ARG B O 1
ATOM 5128 N N . ALA B 1 312 ? 21.656 6.754 0.393 1 92.25 312 ALA B N 1
ATOM 5129 C CA . ALA B 1 312 ? 22.453 6.41 -0.781 1 92.25 312 ALA B CA 1
ATOM 5130 C C . ALA B 1 312 ? 23.047 7.664 -1.428 1 92.25 312 ALA B C 1
ATOM 5132 O O . ALA B 1 312 ? 24.219 7.68 -1.812 1 92.25 312 ALA B O 1
ATOM 5133 N N . GLU B 1 313 ? 22.25 8.617 -1.511 1 88.75 313 GLU B N 1
ATOM 5134 C CA . GLU B 1 313 ? 22.719 9.883 -2.076 1 88.75 313 GLU B CA 1
ATOM 5135 C C . GLU B 1 313 ? 23.828 10.484 -1.23 1 88.75 313 GLU B C 1
ATOM 5137 O O . GLU B 1 313 ? 24.812 10.992 -1.767 1 88.75 313 GLU B O 1
ATOM 5142 N N . HIS B 1 314 ? 23.672 10.469 0.001 1 91.31 314 HIS B N 1
ATOM 5143 C CA . HIS B 1 314 ? 24.703 10.961 0.903 1 91.31 314 HIS B CA 1
ATOM 5144 C C . HIS B 1 314 ? 26.016 10.188 0.731 1 91.31 314 HIS B C 1
ATOM 5146 O O . HIS B 1 314 ? 27.078 10.789 0.644 1 91.31 314 HIS B O 1
ATOM 5152 N N . LEU B 1 315 ? 25.891 8.93 0.677 1 91.31 315 LEU B N 1
ATOM 5153 C CA . LEU B 1 315 ? 27.062 8.078 0.507 1 91.31 315 LEU B CA 1
ATOM 5154 C C . LEU B 1 315 ? 27.734 8.352 -0.833 1 91.31 315 LEU B C 1
ATOM 5156 O O . LEU B 1 315 ? 28.969 8.367 -0.921 1 91.31 315 LEU B O 1
ATOM 5160 N N . GLU B 1 316 ? 27 8.555 -1.79 1 91.12 316 GLU B N 1
ATOM 5161 C CA . GLU B 1 316 ? 27.547 8.898 -3.098 1 91.12 316 GLU B CA 1
ATOM 5162 C C . GLU B 1 316 ? 28.297 10.227 -3.047 1 91.12 316 GLU B C 1
ATOM 5164 O O . GLU B 1 316 ? 29.359 10.367 -3.656 1 91.12 316 GLU B O 1
ATOM 5169 N N . ASP B 1 317 ? 27.719 11.109 -2.381 1 91.56 317 ASP B N 1
ATOM 5170 C CA . ASP B 1 317 ? 28.375 12.406 -2.217 1 91.56 317 ASP B CA 1
ATOM 5171 C C . ASP B 1 317 ? 29.703 12.266 -1.492 1 91.56 317 ASP B C 1
ATOM 5173 O O . ASP B 1 317 ? 30.703 12.867 -1.894 1 91.56 317 ASP B O 1
ATOM 5177 N N . VAL B 1 318 ? 29.688 11.484 -0.48 1 89.19 318 VAL B N 1
ATOM 5178 C CA . VAL B 1 318 ? 30.906 11.25 0.277 1 89.19 318 VAL B CA 1
ATOM 5179 C C . VAL B 1 318 ? 31.953 10.609 -0.627 1 89.19 318 VAL B C 1
ATOM 5181 O O . VAL B 1 318 ? 33.125 11.031 -0.635 1 89.19 318 VAL B O 1
ATOM 5184 N N . LEU B 1 319 ? 31.578 9.656 -1.374 1 89 319 LEU B N 1
ATOM 5185 C CA . LEU B 1 319 ? 32.469 8.961 -2.279 1 89 319 LEU B CA 1
ATOM 5186 C C . LEU B 1 319 ? 33.031 9.922 -3.334 1 89 319 LEU B C 1
ATOM 5188 O O . LEU B 1 319 ? 34.219 9.898 -3.633 1 89 319 LEU B O 1
ATOM 5192 N N . THR B 1 320 ? 32.188 10.727 -3.805 1 89 320 THR B N 1
ATOM 5193 C CA . THR B 1 320 ? 32.594 11.688 -4.82 1 89 320 THR B CA 1
ATOM 5194 C C . THR B 1 320 ? 33.562 12.703 -4.246 1 89 320 THR B C 1
ATOM 5196 O O . THR B 1 320 ? 34.562 13.047 -4.898 1 89 320 THR B O 1
ATOM 5199 N N . ARG B 1 321 ? 33.406 13.109 -3.025 1 88.56 321 ARG B N 1
ATOM 5200 C CA . ARG B 1 321 ? 34.281 14.102 -2.389 1 88.56 321 ARG B CA 1
ATOM 5201 C C . ARG B 1 321 ? 35.625 13.492 -2.035 1 88.56 321 ARG B C 1
ATOM 5203 O O . ARG B 1 321 ? 36.625 14.211 -1.952 1 88.56 321 ARG B O 1
ATOM 5210 N N . GLN B 1 322 ? 35.625 12.211 -1.847 1 86.31 322 GLN B N 1
ATOM 5211 C CA . GLN B 1 322 ? 36.844 11.539 -1.448 1 86.31 322 GLN B CA 1
ATOM 5212 C C . GLN B 1 322 ? 37.688 11.18 -2.666 1 86.31 322 GLN B C 1
ATOM 5214 O O . GLN B 1 322 ? 38.875 10.859 -2.533 1 86.31 322 GLN B O 1
ATOM 5219 N N . GLN B 1 323 ? 37.125 11.25 -3.801 1 84.75 323 GLN B N 1
ATOM 5220 C CA . GLN B 1 323 ? 37.812 10.781 -5.004 1 84.75 323 GLN B CA 1
ATOM 5221 C C . GLN B 1 323 ? 39.094 11.578 -5.254 1 84.75 323 GLN B C 1
ATOM 5223 O O . GLN B 1 323 ? 40.156 10.992 -5.523 1 84.75 323 GLN B O 1
ATOM 5228 N N . PRO B 1 324 ? 39.062 12.945 -5.105 1 82.44 324 PRO B N 1
ATOM 5229 C CA . PRO B 1 324 ? 40.312 13.688 -5.289 1 82.44 324 PRO B CA 1
ATOM 5230 C C . PRO B 1 324 ? 41.375 13.297 -4.27 1 82.44 324 PRO B C 1
ATOM 5232 O O . PRO B 1 324 ? 42.562 13.242 -4.602 1 82.44 324 PRO B O 1
ATOM 5235 N N . ASP B 1 325 ? 41 13.031 -3.105 1 79.44 325 ASP B N 1
ATOM 5236 C CA . ASP B 1 325 ? 41.969 12.633 -2.068 1 79.44 325 ASP B CA 1
ATOM 5237 C C . ASP B 1 325 ? 42.562 11.266 -2.373 1 79.44 325 ASP B C 1
ATOM 5239 O O . ASP B 1 325 ? 43.75 11.039 -2.123 1 79.44 325 ASP B O 1
ATOM 5243 N N . LEU B 1 326 ? 41.781 10.383 -2.848 1 82.12 326 LEU B N 1
ATOM 5244 C CA . LEU B 1 326 ? 42.25 9.07 -3.232 1 82.12 326 LEU B CA 1
ATOM 5245 C C . LEU B 1 326 ? 43.281 9.172 -4.375 1 82.12 326 LEU B C 1
ATOM 5247 O O . LEU B 1 326 ? 44.312 8.539 -4.336 1 82.12 326 LEU B O 1
ATOM 5251 N N . GLU B 1 327 ? 42.938 9.984 -5.301 1 81.44 327 GLU B N 1
ATOM 5252 C CA . GLU B 1 327 ? 43.812 10.188 -6.43 1 81.44 327 GLU B CA 1
ATOM 5253 C C . GLU B 1 327 ? 45.125 10.844 -5.988 1 81.44 327 GLU B C 1
ATOM 5255 O O . GLU B 1 327 ? 46.219 10.43 -6.41 1 81.44 327 GLU B O 1
ATOM 5260 N N . ALA B 1 328 ? 45 11.844 -5.148 1 80.88 328 ALA B N 1
ATOM 5261 C CA . ALA B 1 328 ? 46.188 12.5 -4.605 1 80.88 328 ALA B CA 1
ATOM 5262 C C . ALA B 1 328 ? 47.031 11.516 -3.809 1 80.88 328 ALA B C 1
ATOM 5264 O O . ALA B 1 328 ? 48.25 11.555 -3.879 1 80.88 328 ALA B O 1
ATOM 5265 N N . GLY B 1 329 ? 46.375 10.625 -3.078 1 74.12 329 GLY B N 1
ATOM 5266 C CA . GLY B 1 329 ? 47.094 9.602 -2.334 1 74.12 329 GLY B CA 1
ATOM 5267 C C . GLY B 1 329 ? 47.844 8.641 -3.225 1 74.12 329 GLY B C 1
ATOM 5268 O O . GLY B 1 329 ? 49 8.305 -2.945 1 74.12 329 GLY B O 1
ATOM 5269 N N . TRP B 1 330 ? 47.219 8.273 -4.254 1 80.62 330 TRP B N 1
ATOM 5270 C CA . TRP B 1 330 ? 47.875 7.383 -5.211 1 80.62 330 TRP B CA 1
ATOM 5271 C C . TRP B 1 330 ? 49.094 8.055 -5.836 1 80.62 330 TRP B C 1
ATOM 5273 O O . TRP B 1 330 ? 50.156 7.453 -5.926 1 80.62 330 TRP B O 1
ATOM 5283 N N . ARG B 1 331 ? 49 9.352 -6.184 1 82.56 331 ARG B N 1
ATOM 5284 C CA . ARG B 1 331 ? 50.125 10.102 -6.754 1 82.56 331 ARG B CA 1
ATOM 5285 C C . ARG B 1 331 ? 51.25 10.227 -5.754 1 82.56 331 ARG B C 1
ATOM 5287 O O . ARG B 1 331 ? 52.438 10.055 -6.113 1 82.56 331 ARG B O 1
ATOM 5294 N N . ALA B 1 332 ? 50.875 10.484 -4.535 1 80.62 332 ALA B N 1
ATOM 5295 C CA . ALA B 1 332 ? 51.906 10.648 -3.492 1 80.62 332 ALA B CA 1
ATOM 5296 C C . ALA B 1 332 ? 52.625 9.336 -3.234 1 80.62 332 ALA B C 1
ATOM 5298 O O . ALA B 1 332 ? 53.844 9.328 -3.051 1 80.62 332 ALA B O 1
ATOM 5299 N N . ARG B 1 333 ? 51.938 8.289 -3.248 1 79.75 333 ARG B N 1
ATOM 5300 C CA . ARG B 1 333 ? 52.531 6.98 -3.041 1 79.75 333 ARG B CA 1
ATOM 5301 C C . ARG B 1 333 ? 53.5 6.633 -4.184 1 79.75 333 ARG B C 1
ATOM 5303 O O . ARG B 1 333 ? 54.594 6.129 -3.951 1 79.75 333 ARG B O 1
ATOM 5310 N N . ASN B 1 334 ? 53.031 6.965 -5.422 1 82.25 334 ASN B N 1
ATOM 5311 C CA . ASN B 1 334 ? 53.875 6.723 -6.578 1 82.25 334 ASN B CA 1
ATOM 5312 C C . ASN B 1 334 ? 55.125 7.609 -6.543 1 82.25 334 ASN B C 1
ATOM 5314 O O . ASN B 1 334 ? 56.219 7.145 -6.84 1 82.25 334 ASN B O 1
ATOM 5318 N N . ALA B 1 335 ? 54.906 8.891 -6.16 1 80.38 335 ALA B N 1
ATOM 5319 C CA . ALA B 1 335 ? 56.031 9.828 -6.055 1 80.38 335 ALA B CA 1
ATOM 5320 C C . ALA B 1 335 ? 57 9.391 -4.969 1 80.38 335 ALA B C 1
ATOM 5322 O O . ALA B 1 335 ? 58.219 9.461 -5.156 1 80.38 335 ALA B O 1
ATOM 5323 N N . LEU B 1 336 ? 56.531 8.945 -3.873 1 78.88 336 LEU B N 1
ATOM 5324 C CA . LEU B 1 336 ? 57.344 8.477 -2.764 1 78.88 336 LEU B CA 1
ATOM 5325 C C . LEU B 1 336 ? 58.156 7.25 -3.166 1 78.88 336 LEU B C 1
ATOM 5327 O O . LEU B 1 336 ? 59.344 7.164 -2.871 1 78.88 336 LEU B O 1
ATOM 5331 N N . ALA B 1 337 ? 57.5 6.398 -3.852 1 78.81 337 ALA B N 1
ATOM 5332 C CA . ALA B 1 337 ? 58.188 5.207 -4.344 1 78.81 337 ALA B CA 1
ATOM 5333 C C . ALA B 1 337 ? 59.312 5.582 -5.305 1 78.81 337 ALA B C 1
ATOM 5335 O O . ALA B 1 337 ? 60.406 5.004 -5.258 1 78.81 337 ALA B O 1
ATOM 5336 N N . ALA B 1 338 ? 59.094 6.629 -6.086 1 77.25 338 ALA B N 1
ATOM 5337 C CA . ALA B 1 338 ? 60.094 7.086 -7.043 1 77.25 338 ALA B CA 1
ATOM 5338 C C . ALA B 1 338 ? 61.281 7.727 -6.328 1 77.25 338 ALA B C 1
ATOM 5340 O O . ALA B 1 338 ? 62.438 7.453 -6.66 1 77.25 338 ALA B O 1
ATOM 5341 N N . VAL B 1 339 ? 61 8.516 -5.309 1 74.38 339 VAL B N 1
ATOM 5342 C CA . VAL B 1 339 ? 62.062 9.219 -4.578 1 74.38 339 VAL B CA 1
ATOM 5343 C C . VAL B 1 339 ? 62.875 8.219 -3.77 1 74.38 339 VAL B C 1
ATOM 5345 O O . VAL B 1 339 ? 64.125 8.344 -3.67 1 74.38 339 VAL B O 1
ATOM 5348 N N . GLU B 1 340 ? 62.25 7.238 -3.299 1 73.19 340 GLU B N 1
ATOM 5349 C CA . GLU B 1 340 ? 62.938 6.199 -2.541 1 73.19 340 GLU B CA 1
ATOM 5350 C C . GLU B 1 340 ? 63.812 5.352 -3.447 1 73.19 340 GLU B C 1
ATOM 5352 O O . GLU B 1 340 ? 64.938 5.012 -3.082 1 73.19 340 GLU B O 1
ATOM 5357 N N . ALA B 1 341 ? 63.312 5.109 -4.602 1 74 341 ALA B N 1
ATOM 5358 C CA . ALA B 1 341 ? 64.125 4.359 -5.566 1 74 341 ALA B CA 1
ATOM 5359 C C . ALA B 1 341 ? 65.312 5.16 -6 1 74 341 ALA B C 1
ATOM 5361 O O . ALA B 1 341 ? 66.438 4.609 -6.137 1 74 341 ALA B O 1
ATOM 5362 N N . GLU B 1 342 ? 65.188 6.445 -6.137 1 66.81 342 GLU B N 1
ATOM 5363 C CA . GLU B 1 342 ? 66.25 7.324 -6.488 1 66.81 342 GLU B CA 1
ATOM 5364 C C . GLU B 1 342 ? 67.312 7.398 -5.359 1 66.81 342 GLU B C 1
ATOM 5366 O O . GLU B 1 342 ? 68.5 7.387 -5.609 1 66.81 342 GLU B O 1
ATOM 5371 N N . LEU B 1 343 ? 66.812 7.488 -4.242 1 65.62 343 LEU B N 1
ATOM 5372 C CA . LEU B 1 343 ? 67.75 7.547 -3.078 1 65.62 343 LEU B CA 1
ATOM 5373 C C . LEU B 1 343 ? 68.5 6.242 -2.92 1 65.62 343 LEU B C 1
ATOM 5375 O O . LEU B 1 343 ? 69.688 6.258 -2.668 1 65.62 343 LEU B O 1
ATOM 5379 N N . ASP B 1 344 ? 67.875 5.188 -3.074 1 70.94 344 ASP B N 1
ATOM 5380 C CA . ASP B 1 344 ? 68.5 3.879 -3 1 70.94 344 ASP B CA 1
ATOM 5381 C C . ASP B 1 344 ? 69.562 3.729 -4.082 1 70.94 344 ASP B C 1
ATOM 5383 O O . ASP B 1 344 ? 70.688 3.234 -3.818 1 70.94 344 ASP B O 1
ATOM 5387 N N . ALA B 1 345 ? 69.375 4.203 -5.246 1 69.44 345 ALA B N 1
ATOM 5388 C CA . ALA B 1 345 ? 70.312 4.152 -6.352 1 69.44 345 ALA B CA 1
ATOM 5389 C C . ALA B 1 345 ? 71.5 5.035 -6.07 1 69.44 345 ALA B C 1
ATOM 5391 O O . ALA B 1 345 ? 72.625 4.648 -6.352 1 69.44 345 ALA B O 1
ATOM 5392 N N . ALA B 1 346 ? 71.25 6.129 -5.473 1 62.66 346 ALA B N 1
ATOM 5393 C CA . ALA B 1 346 ? 72.375 7.051 -5.141 1 62.66 346 ALA B CA 1
ATOM 5394 C C . ALA B 1 346 ? 73.25 6.465 -4.055 1 62.66 346 ALA B C 1
ATOM 5396 O O . ALA B 1 346 ? 74.5 6.617 -4.105 1 62.66 346 ALA B O 1
ATOM 5397 N N . LEU B 1 347 ? 72.812 5.828 -3.176 1 63.75 347 LEU B N 1
ATOM 5398 C CA . LEU B 1 347 ? 73.562 5.234 -2.076 1 63.75 347 LEU B CA 1
ATOM 5399 C C . LEU B 1 347 ? 74.312 3.975 -2.533 1 63.75 347 LEU B C 1
ATOM 5401 O O . LEU B 1 347 ? 75.438 3.68 -2.055 1 63.75 347 LEU B O 1
ATOM 5405 N N . ALA B 1 348 ? 74 3.328 -3.438 1 70.31 348 ALA B N 1
ATOM 5406 C CA . ALA B 1 348 ? 74.688 2.158 -3.998 1 70.31 348 ALA B CA 1
ATOM 5407 C C . ALA B 1 348 ? 75.812 2.572 -4.918 1 70.31 348 ALA B C 1
ATOM 5409 O O . ALA B 1 348 ? 76.812 1.875 -5.012 1 70.31 348 ALA B O 1
ATOM 5410 N N . GLY B 1 349 ? 75.812 3.6 -5.578 1 63.72 349 GLY B N 1
ATOM 5411 C CA . GLY B 1 349 ? 76.938 4.082 -6.402 1 63.72 349 GLY B CA 1
ATOM 5412 C C . GLY B 1 349 ? 78.062 4.691 -5.598 1 63.72 349 GLY B C 1
ATOM 5413 O O . GLY B 1 349 ? 79.125 4.984 -6.141 1 63.72 349 GLY B O 1
ATOM 5414 N N . GLU B 1 350 ? 78.062 5.141 -4.395 1 54.19 350 GLU B N 1
ATOM 5415 C CA . GLU B 1 350 ? 79.125 5.652 -3.6 1 54.19 350 GLU B CA 1
ATOM 5416 C C . GLU B 1 350 ? 80 4.516 -3.031 1 54.19 350 GLU B C 1
ATOM 5418 O O . GLU B 1 350 ? 80.875 4.746 -2.211 1 54.19 350 GLU B O 1
ATOM 5423 N N . ASP B 1 351 ? 80.125 3.377 -3.305 1 51.97 351 ASP B N 1
ATOM 5424 C CA . ASP B 1 351 ? 81.25 2.49 -3.014 1 51.97 351 ASP B CA 1
ATOM 5425 C C . ASP B 1 351 ? 82.5 2.91 -3.785 1 51.97 351 ASP B C 1
ATOM 5427 O O . ASP B 1 351 ? 82.5 2.826 -5.016 1 51.97 351 ASP B O 1
ATOM 5431 N N . PRO B 1 352 ? 83.312 3.885 -3.139 1 42.78 352 PRO B N 1
ATOM 5432 C CA . PRO B 1 352 ? 84.688 4.227 -3.559 1 42.78 352 PRO B CA 1
ATOM 5433 C C . PRO B 1 352 ? 85.562 2.998 -3.703 1 42.78 352 PRO B C 1
ATOM 5435 O O . PRO B 1 352 ? 85.375 1.978 -3.049 1 42.78 352 PRO B O 1
ATOM 5438 N N . LYS B 1 353 ? 86.5 3.07 -4.793 1 37.84 353 LYS B N 1
ATOM 5439 C CA . LYS B 1 353 ? 87.875 2.539 -4.867 1 37.84 353 LYS B CA 1
ATOM 5440 C C . LYS B 1 353 ? 88.75 3.006 -3.68 1 37.84 353 LYS B C 1
ATOM 5442 O O . LYS B 1 353 ? 89.875 2.668 -3.576 1 37.84 353 LYS B O 1
ATOM 5447 N N . SER B 1 354 ? 88.438 3.82 -2.641 1 28.41 354 SER B N 1
ATOM 5448 C CA . SER B 1 354 ? 89.688 3.676 -1.916 1 28.41 354 SER B CA 1
ATOM 5449 C C . SER B 1 354 ? 89.812 2.33 -1.201 1 28.41 354 SER B C 1
ATOM 5451 O O . SER B 1 354 ? 88.812 1.858 -0.649 1 28.41 354 SER B O 1
#

Foldseek 3Di:
DPPPPPPPPPPPDQAAEEEEEAAPPLQSVLVLLLLCLLPAPQWPDFAQDDPVGNVGHSAPVVVLVLLQVVQLVQLFGLLFLLLPAPRDDPPVVLVVSLVVNLVVCCNTCPPDRYHYHYDHSCLNVVVSVVVSCVVVSYHYEYEYEAHQQQLQLVVCCVVPVDDSLSSLSSRLRRLLSNCVVDVVDQYAYAYNLCCLVCVPVSQVRSCVSRVHHRDHDDPVSVVVSVVVSHPVPPPGNDDDQLVVSPPSSVLSVLSSVCSVCVNVVHDDDPVSSVVSSVVSVVVCVVCVVPRGNVNSVVVVVVVVVVVVVVVVVVVVVVVVVCVVVVVVVVVVVVVVVVVVVVVVVVVVPPPDPD/DPPPPPPPPPPPDQFAEEEEEAAPPLQSVLVLLLLCLLPAPQWPDFAQADPVGNVGHSAPVVVLVLLQVVQLVQLFGLLFLLLPAPRDDPPVVLVVSLVVNLVVCCNTCPPDRYHYHYDHSCLNVVVSVVVSCVVVRYHYEYEYEAHQQQLQLVVCCVVPVDDSLSSLSSRLRRLLSNCVVDVVDQYAYAYNLCCLVCVPVSQVRSCVSRVHHRDHDDPVSVVVSVVVSHPVPPPGNDDDQLVVSPPSSVLSVLSSVCSVCVNVVHDDDVVSSVVSSVVSVVVCVVCVVPRGNVNSVVVVVVVVVVVVVVVVVVVVVVVVVCVVVVVVVVVVVVVVVVVVVVVVVVVVVPPDPD

Organism: Phenylobacterium zucineum (strain HLK1) (NCBI:txid450851)

InterPro domains:
  IPR027417 P-loop containing nucleoside triphosphate hydrolase [G3DSA:3.40.50.300] (8-274)
  IPR027417 P-loop containing nucleoside triphosphate hydrolase [SSF52540] (18-232)

Secondary structure (DSSP, 8-state):
---------------EEEEE-S-TTSSHHHHHHHHHHTT-B--SSEEPP-SS-TT-EEEEHHHHHHHHHHHHHTT--TT-TT-PSP-PPPHHHHHHHHHHHHHHHHHHHTT-SSBEEE-HHHHHTHHHHHHHHHHTT-EEEEEEEE--HHHHHHHHHHHH---HHHHHHHHHHHHHHHHHTTTTS-EEEEEHHHHHH-HHHHHHHHHHHHTS--TT--HHHHHHHHHHS-GGG--------GGGGHHHHHHHHHHHHHHHHHHTT----HHHHHHHHHHHHHHHHHHHHHHHHHHHHHHHHHHHHHHHHHHHHHHHHHHHHHHHHHHHHHHHHHHHHHHHHHHHHHHHHT----/--------------EEEEEE-S-TTSSHHHHHHHHHHTT-B--SSEEPP-SS-TT-EEEEHHHHHHHHHHHHHTT--TT-TT-PSP-PPPHHHHHHHHHHHHHHHHHHHTT-SSBEEE-HHHHHTHHHHHHHHHHTTEEEEEEEEE--HHHHHHHHHHHH---HHHHHHHHHHHHHHHHHTTTTS-EEEEEHHHHHH-HHHHHHHHHHHHTS--TT--HHHHHHHHHHS-GGG--------GGGGHHHHHHHHHHHHHHHHHHTT----HHHHHHHHHHHHHHHHHHHHHHHHHHHHHHHHHHHHHHHHHHHHHHHHHHHHHHHHHHHHHHHHHHHHHHHHHHHHHHHHT----

Radius of gyration: 34.96 Å; Cα contacts (8 Å, |Δi|>4): 1044; chains: 2; bounding box: 119×96×120 Å

Nearest PDB structures (foldseek):
  3ap3-assembly2_C  TM=6.814E-01  e=8.858E-05  Homo sapiens
  3adc-assembly1_A  TM=4.499E-01  e=3.983E-01  Methanocaldococcus jannaschii DSM 2661
  2l82-assembly1_A  TM=4.441E-01  e=1.453E+00  synthetic construct
  3gbv-assembly1_B  TM=1.799E-01  e=8.609E+00  Bacteroides fragilis NCTC 9343
  3ap3-assembly2_C  TM=6.328E-01  e=1.034E-04  Homo sapiens

pLDDT: mean 86.9, std 15.95, range [27.91, 98.56]